Protein AF-A0A949CLT3-F1 (afdb_monomer_lite)

Foldseek 3Di:
DVLVVLVQCLCCVPVVDHCVVCPDPVNVVVVVVVCVPDPDDDQLVQLVVLLVVLLDDDDLVNLLVVLVVDPPADLVLLLLVLLLQLLVCVVVVVPVNNVVSVVSNQVSQQVVQVVQQVVVCVVPVPDDPVPGDDRDDDDNCVSVDPVVVVVSVVCVLPDQEDRRSRQSVVLSVCSNVPVDSNLSSVQSVLPPDDDALADALLLLQLVLQLQCCQPVVAQFNCVDQQEHPPSHHLQKFWDADPVSDITIGGLAQCLLSVVLSVVLNVVCVVPVDGCSHHNPVSLVVSLCVSQVVLLVVLLVLLLVVCVVVPPDPVSSVVVSCCVVPLDCLVVCSSGDALVNLLSSLLSQLVSLLVCLQPHDHDLVSLQSNLQSLLSSCLSPVLSVLVNVLSLVNNCVVPVVSNVVRNVVNSVVSLCSRQVSCCRRPVGSDRSVVQDPDQCPDPVVVVGRHGQFYWHARSSNRDIDTNCSPDPPDPVSVDDPDLVVVLCCCDPNPVHPCVSRVCVVVVVVVLVCCCVPPDDSSNSSSVSVVVSVVSVSVVVSD

Structure (mmCIF, N/CA/C/O backbone):
data_AF-A0A949CLT3-F1
#
_entry.id   AF-A0A949CLT3-F1
#
loop_
_atom_site.group_PDB
_atom_site.id
_atom_site.type_symbol
_atom_site.label_atom_id
_atom_site.label_alt_id
_atom_site.label_comp_id
_atom_site.label_asym_id
_atom_site.label_entity_id
_atom_site.label_seq_id
_atom_site.pdbx_PDB_ins_code
_atom_site.Cartn_x
_atom_site.Cartn_y
_atom_site.Cartn_z
_atom_site.occupancy
_atom_site.B_iso_or_equiv
_atom_site.auth_seq_id
_atom_site.auth_comp_id
_atom_site.auth_asym_id
_atom_site.auth_atom_id
_atom_site.pdbx_PDB_model_num
ATOM 1 N N . THR A 1 1 ? -7.467 0.149 -45.123 1.00 72.00 1 THR A N 1
ATOM 2 C CA . THR A 1 1 ? -6.408 -0.571 -44.390 1.00 72.00 1 THR A CA 1
ATOM 3 C C . THR A 1 1 ? -6.993 -1.041 -43.079 1.00 72.00 1 THR A C 1
ATOM 5 O O . THR A 1 1 ? -7.983 -0.453 -42.649 1.00 72.00 1 THR A O 1
ATOM 8 N N . ASP A 1 2 ? -6.404 -2.052 -42.449 1.00 76.50 2 ASP A N 1
ATOM 9 C CA . ASP A 1 2 ? -6.878 -2.570 -41.156 1.00 76.50 2 ASP A CA 1
ATOM 10 C C . ASP A 1 2 ? -6.875 -1.479 -40.067 1.00 76.50 2 ASP A C 1
ATOM 12 O O . ASP A 1 2 ? -7.821 -1.379 -39.289 1.00 76.50 2 ASP A O 1
ATOM 16 N N . ASP A 1 3 ? -5.912 -0.548 -40.117 1.00 80.94 3 ASP A N 1
ATOM 17 C CA . ASP A 1 3 ? -5.873 0.657 -39.272 1.00 80.94 3 ASP A CA 1
ATOM 18 C C . ASP A 1 3 ? -7.163 1.494 -39.344 1.00 80.94 3 ASP A C 1
ATOM 20 O O . ASP A 1 3 ? -7.639 2.001 -38.330 1.00 80.94 3 ASP A O 1
ATOM 24 N N . VAL A 1 4 ? -7.750 1.655 -40.538 1.00 81.12 4 VAL A N 1
ATOM 25 C CA . VAL A 1 4 ? -8.982 2.448 -40.702 1.00 81.12 4 VAL A CA 1
ATOM 26 C C . VAL A 1 4 ? -10.142 1.768 -39.988 1.00 81.12 4 VAL A C 1
ATOM 28 O O . VAL A 1 4 ? -10.873 2.448 -39.275 1.00 81.12 4 VAL A O 1
ATOM 31 N N . ALA A 1 5 ? -10.270 0.445 -40.108 1.00 83.69 5 ALA A N 1
ATOM 32 C CA . ALA A 1 5 ? -11.329 -0.305 -39.436 1.00 83.69 5 ALA A CA 1
ATOM 33 C C . ALA A 1 5 ? -11.252 -0.149 -37.907 1.00 83.69 5 ALA A C 1
ATOM 35 O O . ALA A 1 5 ? -12.280 0.055 -37.267 1.00 83.69 5 ALA A O 1
ATOM 36 N N . ILE A 1 6 ? -10.041 -0.135 -37.337 1.00 85.19 6 ILE A N 1
ATOM 37 C CA . ILE A 1 6 ? -9.812 0.086 -35.899 1.00 85.19 6 ILE A CA 1
ATOM 38 C C . ILE A 1 6 ? -10.337 1.460 -35.457 1.00 85.19 6 ILE A C 1
ATOM 40 O O . ILE A 1 6 ? -11.027 1.570 -34.441 1.00 85.19 6 ILE A O 1
ATOM 44 N N . TYR A 1 7 ? -10.029 2.524 -36.206 1.00 85.62 7 TYR A N 1
ATOM 45 C CA . TYR A 1 7 ? -10.516 3.864 -35.868 1.00 85.62 7 TYR A CA 1
ATOM 46 C C . TYR A 1 7 ? -12.030 4.001 -36.066 1.00 85.62 7 TYR A C 1
ATOM 48 O O . TYR A 1 7 ? -12.691 4.630 -35.239 1.00 85.62 7 TYR A O 1
ATOM 56 N N . GLU A 1 8 ? -12.585 3.426 -37.139 1.00 85.44 8 GLU A N 1
ATOM 57 C CA . GLU A 1 8 ? -14.029 3.434 -37.404 1.00 85.44 8 GLU A CA 1
ATOM 58 C C . GLU A 1 8 ? -14.796 2.703 -36.291 1.00 85.44 8 GLU A C 1
ATOM 60 O O . GLU A 1 8 ? -15.779 3.237 -35.769 1.00 85.44 8 GLU A O 1
ATOM 65 N N . GLU A 1 9 ? -14.313 1.532 -35.871 1.00 84.75 9 GLU A N 1
ATOM 66 C CA . GLU A 1 9 ? -14.887 0.764 -34.766 1.00 84.75 9 GLU A CA 1
ATOM 67 C C . GLU A 1 9 ? -14.827 1.549 -33.453 1.00 84.75 9 GLU A C 1
ATOM 69 O O . GLU A 1 9 ? -15.835 1.655 -32.757 1.00 84.75 9 GLU A O 1
ATOM 74 N N . ALA A 1 10 ? -13.680 2.146 -33.120 1.00 82.94 10 ALA A N 1
ATOM 75 C CA . ALA A 1 10 ? -13.519 2.924 -31.895 1.00 82.94 10 ALA A CA 1
ATOM 76 C C . ALA A 1 10 ? -14.449 4.149 -31.851 1.00 82.94 10 ALA A C 1
ATOM 78 O O . ALA A 1 10 ? -15.108 4.395 -30.837 1.00 82.94 10 ALA A O 1
ATOM 79 N N . LEU A 1 11 ? -14.545 4.895 -32.957 1.00 83.06 11 LEU A N 1
ATOM 80 C CA . LEU A 1 11 ? -15.451 6.039 -33.089 1.00 83.06 11 LEU A CA 1
ATOM 81 C C . LEU A 1 11 ? -16.912 5.625 -32.903 1.00 83.06 11 LEU A C 1
ATOM 83 O O . LEU A 1 11 ? -17.664 6.277 -32.171 1.00 83.06 11 LEU A O 1
ATOM 87 N N . PHE A 1 12 ? -17.311 4.522 -33.529 1.00 82.56 12 PHE A N 1
ATOM 88 C CA . PHE A 1 12 ? -18.670 4.018 -33.410 1.00 82.56 12 PHE A CA 1
ATOM 89 C C . PHE A 1 12 ? -18.962 3.475 -32.009 1.00 82.56 12 PHE A C 1
ATOM 91 O O . PHE A 1 12 ? -19.986 3.800 -31.412 1.00 82.56 12 PHE A O 1
ATOM 98 N N . ARG A 1 13 ? -18.071 2.661 -31.448 1.00 81.44 13 ARG A N 1
ATOM 99 C CA . ARG A 1 13 ? -18.272 2.004 -30.155 1.00 81.44 13 ARG A CA 1
ATOM 100 C C . ARG A 1 13 ? -18.387 3.014 -29.017 1.00 81.44 13 ARG A C 1
ATOM 102 O O . ARG A 1 13 ? -19.373 2.955 -28.275 1.00 81.44 13 ARG A O 1
ATOM 109 N N . GLU A 1 14 ? -17.415 3.919 -28.920 1.00 79.25 14 GLU A N 1
ATOM 110 C CA . GLU A 1 14 ? -17.235 4.823 -27.776 1.00 79.25 14 GLU A CA 1
ATOM 111 C C . GLU A 1 14 ? -18.032 6.121 -27.912 1.00 79.25 14 GLU A C 1
ATOM 113 O O . GLU A 1 14 ? -18.535 6.643 -26.921 1.00 79.25 14 GLU A O 1
ATOM 118 N N . PHE A 1 15 ? -18.193 6.632 -29.136 1.00 81.25 15 PHE A N 1
ATOM 119 C CA . PHE A 1 15 ? -18.839 7.927 -29.374 1.00 81.25 15 PHE A CA 1
ATOM 120 C C . PHE A 1 15 ? -20.153 7.818 -30.154 1.00 81.25 15 PHE A C 1
ATOM 122 O O . PHE A 1 15 ? -20.759 8.843 -30.460 1.00 81.25 15 PHE A O 1
ATOM 129 N N . LYS A 1 16 ? -20.593 6.598 -30.509 1.00 83.94 16 LYS A N 1
ATOM 130 C CA . LYS A 1 16 ? -21.740 6.352 -31.413 1.00 83.94 16 LYS A CA 1
ATOM 131 C C . LYS A 1 16 ? -21.630 7.142 -32.720 1.00 83.94 16 LYS A C 1
ATOM 133 O O . LYS A 1 16 ? -22.630 7.468 -33.355 1.00 83.94 16 LYS A O 1
ATOM 138 N N . PHE A 1 17 ? -20.399 7.450 -33.123 1.00 83.38 17 PHE A N 1
ATOM 139 C CA . PHE A 1 17 ? -20.116 8.304 -34.259 1.00 83.38 17 PHE A CA 1
ATOM 140 C C . PHE A 1 17 ? -20.061 7.471 -35.541 1.00 83.38 17 PHE A C 1
ATOM 142 O O . PHE A 1 17 ? -19.318 6.495 -35.632 1.00 83.38 17 PHE A O 1
ATOM 149 N N . ASN A 1 18 ? -20.837 7.862 -36.554 1.00 82.94 18 ASN A N 1
ATOM 150 C CA . ASN A 1 18 ? -20.807 7.199 -37.853 1.00 82.94 18 ASN A CA 1
ATOM 151 C C . ASN A 1 18 ? -19.599 7.681 -38.666 1.00 82.94 18 ASN A C 1
ATOM 153 O O . ASN A 1 18 ? -19.631 8.762 -39.258 1.00 82.94 18 ASN A O 1
ATOM 157 N N . ALA A 1 19 ? -18.558 6.856 -38.747 1.00 79.44 19 ALA A N 1
ATOM 158 C CA . ALA A 1 19 ? -17.330 7.203 -39.453 1.00 79.44 19 ALA A CA 1
ATOM 159 C C . ALA A 1 19 ? -17.508 7.432 -40.968 1.00 79.44 19 ALA A C 1
ATOM 161 O O . ALA A 1 19 ? -16.716 8.160 -41.564 1.00 79.44 19 ALA A O 1
ATOM 162 N N . GLN A 1 20 ? -18.582 6.923 -41.592 1.00 79.00 20 GLN A N 1
ATOM 163 C CA . GLN A 1 20 ? -18.884 7.204 -43.006 1.00 79.00 20 GLN A CA 1
ATOM 164 C C . GLN A 1 20 ? -19.100 8.702 -43.269 1.00 79.00 20 GLN A C 1
ATOM 166 O O . GLN A 1 20 ? -18.835 9.175 -44.372 1.00 79.00 20 GLN A O 1
ATOM 171 N N . SER A 1 21 ? -19.515 9.465 -42.251 1.00 74.12 21 SER A N 1
ATOM 172 C CA . SER A 1 21 ? -19.679 10.922 -42.344 1.00 74.12 21 SER A CA 1
ATOM 173 C C . SER A 1 21 ? -18.361 11.680 -42.570 1.00 74.12 21 SER A C 1
ATOM 175 O O . SER A 1 21 ? -18.389 12.805 -43.060 1.00 74.12 21 SER A O 1
ATOM 177 N N . LEU A 1 22 ? -17.203 11.064 -42.289 1.00 71.88 22 LEU A N 1
ATOM 178 C CA . LEU A 1 22 ? -15.875 11.656 -42.507 1.00 71.88 22 LEU A CA 1
ATOM 179 C C . LEU A 1 22 ? -15.363 11.500 -43.945 1.00 71.88 22 LEU A C 1
ATOM 181 O O . LEU A 1 22 ? -14.309 12.041 -44.277 1.00 71.88 22 LEU A O 1
ATOM 185 N N . LYS A 1 23 ? -16.076 10.759 -44.804 1.00 76.50 23 LYS A N 1
ATOM 186 C CA . LYS A 1 23 ? -15.649 10.498 -46.188 1.00 76.50 23 LYS A CA 1
ATOM 187 C C . LYS A 1 23 ? -15.916 11.663 -47.142 1.00 76.50 23 LYS A C 1
ATOM 189 O O . LYS A 1 23 ? -15.474 11.608 -48.288 1.00 76.50 23 LYS A O 1
ATOM 194 N N . THR A 1 24 ? -16.616 12.708 -46.701 1.00 82.94 24 THR A N 1
ATOM 195 C CA . THR A 1 24 ? -16.827 13.900 -47.528 1.00 82.94 24 THR A CA 1
ATOM 196 C C . THR A 1 24 ? -15.558 14.766 -47.566 1.00 82.94 24 THR A C 1
ATOM 198 O O . THR A 1 24 ? -14.852 14.881 -46.556 1.00 82.94 24 THR A O 1
ATOM 201 N N . PRO A 1 25 ? -15.238 15.398 -48.712 1.00 84.12 25 PRO A N 1
ATOM 202 C CA . PRO A 1 25 ? -14.112 16.328 -48.816 1.00 84.12 25 PRO A CA 1
ATOM 203 C C . PRO A 1 25 ? -14.174 17.462 -47.782 1.00 84.12 25 PRO A C 1
ATOM 205 O O . PRO A 1 25 ? -13.145 17.837 -47.215 1.00 84.12 25 PRO A O 1
ATOM 208 N N . GLU A 1 26 ? -15.376 17.966 -47.496 1.00 85.06 26 GLU A N 1
ATOM 209 C CA . GLU A 1 26 ? -15.649 18.982 -46.479 1.00 85.06 26 GLU A CA 1
ATOM 210 C C . GLU A 1 26 ? -15.294 18.490 -45.072 1.00 85.06 26 GLU A C 1
ATOM 212 O O . GLU A 1 26 ? -14.518 19.149 -44.383 1.00 85.06 26 GLU A O 1
ATOM 217 N N . ALA A 1 27 ? -15.755 17.303 -44.662 1.00 79.12 27 ALA A N 1
ATOM 218 C CA . ALA A 1 27 ? -15.442 16.763 -43.337 1.00 79.12 27 ALA A CA 1
ATOM 219 C C . ALA A 1 27 ? -13.937 16.499 -43.165 1.00 79.12 27 ALA A C 1
ATOM 221 O O . ALA A 1 27 ? -13.362 16.782 -42.110 1.00 79.12 27 ALA A O 1
ATOM 222 N N . ALA A 1 28 ? -13.262 16.018 -44.214 1.00 78.81 28 ALA A N 1
ATOM 223 C CA . ALA A 1 28 ? -11.811 15.842 -44.206 1.00 78.81 28 ALA A CA 1
ATOM 224 C C . ALA A 1 28 ? -11.062 17.185 -44.092 1.00 78.81 28 ALA A C 1
ATOM 226 O O . ALA A 1 28 ? -10.034 17.272 -43.409 1.00 78.81 28 ALA A O 1
ATOM 227 N N . LYS A 1 29 ? -11.565 18.239 -44.745 1.00 85.44 29 LYS A N 1
ATOM 228 C CA . LYS A 1 29 ? -11.032 19.605 -44.644 1.00 85.44 29 LYS A CA 1
ATOM 229 C C . LYS A 1 29 ? -11.231 20.172 -43.237 1.00 85.44 29 LYS A C 1
ATOM 231 O O . LYS A 1 29 ? -10.276 20.712 -42.675 1.00 85.44 29 LYS A O 1
ATOM 236 N N . ASP A 1 30 ? -12.406 19.986 -42.649 1.00 84.56 30 ASP A N 1
ATOM 237 C CA . ASP A 1 30 ? -12.737 20.463 -41.304 1.00 84.56 30 ASP A CA 1
ATOM 238 C C . ASP A 1 30 ? -11.914 19.753 -40.229 1.00 84.56 30 ASP A C 1
ATOM 240 O O . ASP A 1 30 ? -11.338 20.409 -39.360 1.00 84.56 30 ASP A O 1
ATOM 244 N N . ALA A 1 31 ? -11.747 18.431 -40.329 1.00 81.50 31 ALA A N 1
ATOM 245 C CA . ALA A 1 31 ? -10.886 17.669 -39.427 1.00 81.50 31 ALA A CA 1
ATOM 246 C C . ALA A 1 31 ? -9.420 18.142 -39.495 1.00 81.50 31 ALA A C 1
ATOM 248 O O . ALA A 1 31 ? -8.763 18.308 -38.462 1.00 81.50 31 ALA A O 1
ATOM 249 N N . LYS A 1 32 ? -8.900 18.427 -40.699 1.00 83.75 32 LYS A N 1
ATOM 250 C CA . LYS A 1 32 ? -7.551 18.997 -40.882 1.00 83.75 32 LYS A CA 1
ATOM 251 C C . LYS A 1 32 ? -7.442 20.414 -40.311 1.00 83.75 32 LYS A C 1
ATOM 253 O O . LYS A 1 32 ? -6.441 20.725 -39.666 1.00 83.75 32 LYS A O 1
ATOM 258 N N . ALA A 1 33 ? -8.457 21.255 -40.503 1.00 85.44 33 ALA A N 1
ATOM 259 C CA . ALA A 1 33 ? -8.497 22.605 -39.943 1.00 85.44 33 ALA A CA 1
ATOM 260 C C . ALA A 1 33 ? -8.564 22.584 -38.406 1.00 85.44 33 ALA A C 1
ATOM 262 O O . ALA A 1 33 ? -7.854 23.346 -37.748 1.00 85.44 33 ALA A O 1
ATOM 263 N N . ALA A 1 34 ? -9.355 21.678 -37.825 1.00 83.25 34 ALA A N 1
ATOM 264 C CA . ALA A 1 34 ? -9.414 21.450 -36.384 1.00 83.25 34 ALA A CA 1
ATOM 265 C C . ALA A 1 34 ? -8.065 20.961 -35.840 1.00 83.25 34 ALA A C 1
ATOM 267 O O . ALA A 1 34 ? -7.587 21.475 -34.829 1.00 83.25 34 ALA A O 1
ATOM 268 N N . LYS A 1 35 ? -7.397 20.039 -36.549 1.00 81.75 35 LYS A N 1
ATOM 269 C CA . LYS A 1 35 ? -6.041 19.591 -36.206 1.00 81.75 35 LYS A CA 1
ATOM 270 C C . LYS A 1 35 ? -5.039 20.749 -36.198 1.00 81.75 35 LYS A C 1
ATOM 272 O O . LYS A 1 35 ? -4.253 20.841 -35.264 1.00 81.75 35 LYS A O 1
ATOM 277 N N . ALA A 1 36 ? -5.078 21.632 -37.197 1.00 82.88 36 ALA A N 1
ATOM 278 C CA . ALA A 1 36 ? -4.171 22.779 -37.292 1.00 82.88 36 ALA A CA 1
ATOM 279 C C . ALA A 1 36 ? -4.391 23.824 -36.183 1.00 82.88 36 ALA A C 1
ATOM 281 O O . ALA A 1 36 ? -3.451 24.508 -35.790 1.00 82.88 36 ALA A O 1
ATOM 282 N N . LYS A 1 37 ? -5.621 23.935 -35.665 1.00 85.44 37 LYS A N 1
ATOM 283 C CA . LYS A 1 37 ? -5.978 24.830 -34.551 1.00 85.44 37 LYS A CA 1
ATOM 284 C C . LYS A 1 37 ? -5.763 24.204 -33.168 1.00 85.44 37 LYS A C 1
ATOM 286 O O . LYS A 1 37 ? -5.911 24.898 -32.164 1.00 85.44 37 LYS A O 1
ATOM 291 N N . ALA A 1 38 ? -5.456 22.909 -33.088 1.00 79.94 38 ALA A N 1
ATOM 292 C CA . ALA A 1 38 ? -5.282 22.225 -31.816 1.00 79.94 38 ALA A CA 1
ATOM 293 C C . ALA A 1 38 ? -4.026 22.737 -31.094 1.00 79.94 38 ALA A C 1
ATOM 295 O O . ALA A 1 38 ? -2.921 22.702 -31.627 1.00 79.94 38 ALA A O 1
ATOM 296 N N . THR A 1 39 ? -4.188 23.166 -29.843 1.00 79.75 39 THR A N 1
ATOM 297 C CA . THR A 1 39 ? -3.094 23.687 -29.005 1.00 79.75 39 THR A CA 1
ATOM 298 C C . THR A 1 39 ? -2.179 22.593 -28.450 1.00 79.75 39 THR A C 1
ATOM 300 O O . THR A 1 39 ? -1.119 22.889 -27.903 1.00 79.75 39 THR A O 1
ATOM 303 N N . ARG A 1 40 ? -2.577 21.318 -28.566 1.00 76.88 40 ARG A N 1
ATOM 304 C CA . ARG A 1 40 ? -1.831 20.153 -28.077 1.00 76.88 40 ARG A CA 1
ATOM 305 C C . ARG A 1 40 ? -1.713 19.085 -29.158 1.00 76.88 40 ARG A C 1
ATOM 307 O O . ARG A 1 40 ? -2.594 18.923 -30.001 1.00 76.88 40 ARG A O 1
ATOM 314 N N . ARG A 1 41 ? -0.627 18.312 -29.087 1.00 74.06 41 ARG A N 1
ATOM 315 C CA . ARG A 1 41 ? -0.437 17.105 -29.901 1.00 74.06 41 ARG A CA 1
ATOM 316 C C . ARG A 1 41 ? -1.555 16.105 -29.590 1.00 74.06 41 ARG A C 1
ATOM 318 O O . ARG A 1 41 ? -1.898 15.898 -28.428 1.00 74.06 41 ARG A O 1
ATOM 325 N N . TRP A 1 42 ? -2.110 15.486 -30.627 1.00 79.00 42 TRP A N 1
ATOM 326 C CA . TRP A 1 42 ? -3.207 14.533 -30.474 1.00 79.00 42 TRP A CA 1
ATOM 327 C C . TRP A 1 42 ? -2.710 13.264 -29.764 1.00 79.00 42 TRP A C 1
ATOM 329 O O . TRP A 1 42 ? -1.694 12.717 -30.197 1.00 79.00 42 TRP A O 1
ATOM 339 N N . PRO A 1 43 ? -3.400 12.760 -28.722 1.00 77.00 43 PRO A N 1
ATOM 340 C CA . PRO A 1 43 ? -2.900 11.652 -27.906 1.00 77.00 43 PRO A CA 1
ATOM 341 C C . PRO A 1 43 ? -2.582 10.381 -28.703 1.00 77.00 43 PRO A C 1
ATOM 343 O O . PRO A 1 43 ? -1.547 9.761 -28.479 1.00 77.00 43 PRO A O 1
ATOM 346 N N . ILE A 1 44 ? -3.438 10.005 -29.660 1.00 82.38 44 ILE A N 1
ATOM 347 C CA . ILE A 1 44 ? -3.218 8.825 -30.516 1.00 82.38 44 ILE A CA 1
ATOM 348 C C . ILE A 1 44 ? -1.984 9.033 -31.404 1.00 82.38 44 ILE A C 1
ATOM 350 O O . ILE A 1 44 ? -1.085 8.199 -31.407 1.00 82.38 44 ILE A O 1
ATOM 354 N N . GLN A 1 45 ? -1.889 10.181 -32.087 1.00 82.75 45 GLN A N 1
ATOM 355 C CA . GLN A 1 45 ? -0.746 10.496 -32.950 1.00 82.75 45 GLN A CA 1
ATOM 356 C C . GLN A 1 45 ? 0.571 10.521 -32.161 1.00 82.75 45 GLN A C 1
ATOM 358 O O . GLN A 1 45 ? 1.559 9.944 -32.601 1.00 82.75 45 GLN A O 1
ATOM 363 N N . ALA A 1 46 ? 0.588 11.162 -30.990 1.00 80.88 46 ALA A N 1
ATOM 364 C CA . ALA A 1 46 ? 1.782 11.256 -30.158 1.00 80.88 46 ALA A CA 1
ATOM 365 C C . ALA A 1 46 ? 2.267 9.876 -29.680 1.00 80.88 46 ALA A C 1
ATOM 367 O O . ALA A 1 46 ? 3.470 9.614 -29.703 1.00 80.88 46 ALA A O 1
ATOM 368 N N . ARG A 1 47 ? 1.349 8.980 -29.284 1.00 83.50 47 ARG A N 1
ATOM 369 C CA . ARG A 1 47 ? 1.706 7.606 -28.889 1.00 83.50 47 ARG A CA 1
ATOM 370 C C . ARG A 1 47 ? 2.182 6.773 -30.080 1.00 83.50 47 ARG A C 1
ATOM 372 O O . ARG A 1 47 ? 3.184 6.077 -29.949 1.00 83.50 47 ARG A O 1
ATOM 379 N N . ARG A 1 48 ? 1.545 6.912 -31.248 1.00 84.38 48 ARG A N 1
ATOM 380 C CA . ARG A 1 48 ? 1.986 6.254 -32.488 1.00 84.38 48 ARG A CA 1
ATOM 381 C C . ARG A 1 48 ? 3.404 6.667 -32.878 1.00 84.38 48 ARG A C 1
ATOM 383 O O . ARG A 1 48 ? 4.250 5.807 -33.078 1.00 84.38 48 ARG A O 1
ATOM 390 N N . GLU A 1 49 ? 3.689 7.970 -32.923 1.00 84.12 49 GLU A N 1
ATOM 391 C CA . GLU A 1 49 ? 5.034 8.492 -33.221 1.00 84.12 49 GLU A CA 1
ATOM 392 C C . GLU A 1 49 ? 6.089 7.940 -32.245 1.00 84.12 49 GLU A C 1
ATOM 394 O O . GLU A 1 49 ? 7.194 7.585 -32.659 1.00 84.12 49 GLU A O 1
ATOM 399 N N . ASN A 1 50 ? 5.740 7.816 -30.960 1.00 81.12 50 ASN A N 1
ATOM 400 C CA . ASN A 1 50 ? 6.612 7.224 -29.948 1.00 81.12 50 ASN A CA 1
ATOM 401 C C . ASN A 1 50 ? 6.883 5.732 -30.217 1.00 81.12 50 ASN A C 1
ATOM 403 O O . ASN A 1 50 ? 8.041 5.321 -30.287 1.00 81.12 50 ASN A O 1
ATOM 407 N N . TRP A 1 51 ? 5.847 4.919 -30.435 1.00 85.12 51 TRP A N 1
ATOM 408 C CA . TRP A 1 51 ? 6.011 3.489 -30.721 1.00 85.12 51 TRP A CA 1
ATOM 409 C C . TRP A 1 51 ? 6.770 3.214 -32.014 1.00 85.12 51 TRP A C 1
ATOM 411 O O . TRP A 1 51 ? 7.685 2.395 -32.011 1.00 85.12 51 TRP A O 1
ATOM 421 N N . GLU A 1 52 ? 6.473 3.934 -33.094 1.00 83.12 52 GLU A N 1
ATOM 422 C CA . GLU A 1 52 ? 7.205 3.786 -34.357 1.00 83.12 52 GLU A CA 1
ATOM 423 C C . GLU A 1 52 ? 8.688 4.148 -34.203 1.00 83.12 52 GLU A C 1
ATOM 425 O O . GLU A 1 52 ? 9.558 3.515 -34.801 1.00 83.12 52 GLU A O 1
ATOM 430 N N . SER A 1 53 ? 9.020 5.113 -33.338 1.00 79.62 53 SER A N 1
ATOM 431 C CA . SER A 1 53 ? 10.421 5.405 -33.018 1.00 79.62 53 SER A CA 1
ATOM 432 C C . SER A 1 53 ? 11.125 4.246 -32.299 1.00 79.62 53 SER A C 1
ATOM 434 O O . SER A 1 53 ? 12.325 4.054 -32.496 1.00 79.62 53 SER A O 1
ATOM 436 N N . ARG A 1 54 ? 10.380 3.458 -31.513 1.00 80.62 54 ARG A N 1
ATOM 437 C CA . ARG A 1 54 ? 10.882 2.353 -30.685 1.00 80.62 54 ARG A CA 1
ATOM 438 C C . ARG A 1 54 ? 10.944 1.012 -31.413 1.00 80.62 54 ARG A C 1
ATOM 440 O O . ARG A 1 54 ? 11.822 0.221 -31.086 1.00 80.62 54 ARG A O 1
ATOM 447 N N . LYS A 1 55 ? 10.074 0.774 -32.403 1.00 78.88 55 LYS A N 1
ATOM 448 C CA . LYS A 1 55 ? 10.062 -0.449 -33.233 1.00 78.88 55 LYS A CA 1
ATOM 449 C C . LYS A 1 55 ? 11.322 -0.627 -34.083 1.00 78.88 55 LYS A C 1
ATOM 451 O O . LYS A 1 55 ? 11.626 -1.755 -34.472 1.00 78.88 55 LYS A O 1
ATOM 456 N N . LYS A 1 56 ? 12.040 0.467 -34.367 1.00 74.44 56 LYS A N 1
ATOM 457 C CA . LYS A 1 56 ? 13.273 0.475 -35.171 1.00 74.44 56 LYS A CA 1
ATOM 458 C C . LYS A 1 56 ? 14.273 -0.570 -34.680 1.00 74.44 56 LYS A C 1
ATOM 460 O O . LYS A 1 56 ? 14.289 -0.927 -33.507 1.00 74.44 56 LYS A O 1
ATOM 465 N N . GLU A 1 57 ? 15.117 -1.076 -35.571 1.00 71.94 57 GLU A N 1
ATOM 466 C CA . GLU A 1 57 ? 16.211 -1.956 -35.164 1.00 71.94 57 GLU A CA 1
ATOM 467 C C . GLU A 1 57 ? 17.226 -1.210 -34.300 1.00 71.94 57 GLU A C 1
ATOM 469 O O . GLU A 1 57 ? 17.793 -0.185 -34.686 1.00 71.94 57 GLU A O 1
ATOM 474 N N . TRP A 1 58 ? 17.425 -1.731 -33.091 1.00 76.62 58 TRP A N 1
ATOM 475 C CA . TRP A 1 58 ? 18.413 -1.230 -32.154 1.00 76.62 58 TRP A CA 1
ATOM 476 C C . TRP A 1 58 ? 19.723 -1.958 -32.424 1.00 76.62 58 TRP A C 1
ATOM 478 O O . TRP A 1 58 ? 19.965 -3.027 -31.872 1.00 76.62 58 TRP A O 1
ATOM 488 N N . THR A 1 59 ? 20.566 -1.379 -33.279 1.00 88.00 59 THR A N 1
ATOM 489 C CA . THR A 1 59 ? 21.981 -1.765 -33.308 1.00 88.00 59 THR A CA 1
ATOM 490 C C . THR A 1 59 ? 22.608 -1.469 -31.947 1.00 88.00 59 THR A C 1
ATOM 492 O O . THR A 1 59 ? 22.156 -0.561 -31.235 1.00 88.00 59 THR A O 1
ATOM 495 N N . THR A 1 60 ? 23.669 -2.190 -31.585 1.00 88.50 60 THR A N 1
ATOM 496 C CA . THR A 1 60 ? 24.384 -1.979 -30.317 1.00 88.50 60 THR A CA 1
ATOM 497 C C . THR A 1 60 ? 24.791 -0.514 -30.140 1.00 88.50 60 THR A C 1
ATOM 499 O O . THR A 1 60 ? 24.535 0.075 -29.092 1.00 88.50 60 THR A O 1
ATOM 502 N N . ALA A 1 61 ? 25.273 0.138 -31.202 1.00 89.31 61 ALA A N 1
ATOM 503 C CA . ALA A 1 61 ? 25.600 1.566 -31.197 1.00 89.31 61 ALA A CA 1
ATOM 504 C C . ALA A 1 61 ? 24.406 2.486 -30.911 1.00 89.31 61 ALA A C 1
ATOM 506 O O . ALA A 1 61 ? 24.518 3.410 -30.102 1.00 89.31 61 ALA A O 1
ATOM 507 N N . ASN A 1 62 ? 23.249 2.240 -31.529 1.00 88.00 62 ASN A N 1
ATOM 508 C CA . ASN A 1 62 ? 22.057 3.057 -31.295 1.00 88.00 62 ASN A CA 1
ATOM 509 C C . ASN A 1 62 ? 21.520 2.884 -29.869 1.00 88.00 62 ASN A C 1
ATOM 511 O O . ASN A 1 62 ? 21.083 3.859 -29.253 1.00 88.00 62 ASN A O 1
ATOM 515 N N . LEU A 1 63 ? 21.590 1.664 -29.336 1.00 88.44 63 LEU A N 1
ATOM 516 C CA . LEU A 1 63 ? 21.188 1.346 -27.970 1.00 88.44 63 LEU A CA 1
ATOM 517 C C . LEU A 1 63 ? 22.071 2.030 -26.938 1.00 88.44 63 LEU A C 1
ATOM 519 O O . LEU A 1 63 ? 21.548 2.720 -26.063 1.00 88.44 63 LEU A O 1
ATOM 523 N N . LEU A 1 64 ? 23.389 1.928 -27.093 1.00 90.88 64 LEU A N 1
ATOM 524 C CA . LEU A 1 64 ? 24.340 2.606 -26.218 1.00 90.88 64 LEU A CA 1
ATOM 525 C C . LEU A 1 64 ? 24.165 4.120 -26.280 1.00 90.88 64 LEU A C 1
ATOM 527 O O . LEU A 1 64 ? 24.010 4.757 -25.243 1.00 90.88 64 LEU A O 1
ATOM 531 N N . LYS A 1 65 ? 24.063 4.702 -27.482 1.00 89.56 65 LYS A N 1
ATOM 532 C CA . LYS A 1 65 ? 23.804 6.139 -27.650 1.00 89.56 65 LYS A CA 1
ATOM 533 C C . LYS A 1 65 ? 22.541 6.586 -26.914 1.00 89.56 65 LYS A C 1
ATOM 535 O O . LYS A 1 65 ? 22.527 7.645 -26.289 1.00 89.56 65 LYS A O 1
ATOM 540 N N . LYS A 1 66 ? 21.471 5.796 -26.993 1.00 86.31 66 LYS A N 1
ATOM 541 C CA . LYS A 1 66 ? 20.196 6.105 -26.348 1.00 86.31 66 LYS A CA 1
ATOM 542 C C . LYS A 1 66 ? 20.288 5.995 -24.827 1.00 86.31 66 LYS A C 1
ATOM 544 O O . LYS A 1 66 ? 19.872 6.934 -24.155 1.00 86.31 66 LYS A O 1
ATOM 549 N N . VAL A 1 67 ? 20.877 4.925 -24.296 1.00 87.88 67 VAL A N 1
ATOM 550 C CA . VAL A 1 67 ? 21.089 4.748 -22.850 1.00 87.88 67 VAL A CA 1
ATOM 551 C C . VAL A 1 67 ? 21.985 5.853 -22.282 1.00 87.88 67 VAL A C 1
ATOM 553 O O . VAL A 1 67 ? 21.614 6.479 -21.297 1.00 87.88 67 VAL A O 1
ATOM 556 N N . LEU A 1 68 ? 23.096 6.179 -22.948 1.00 87.69 68 LEU A N 1
ATOM 557 C CA . LEU A 1 68 ? 24.014 7.250 -22.534 1.00 87.69 68 LEU A CA 1
ATOM 558 C C . LEU A 1 68 ? 23.372 8.644 -22.586 1.00 87.69 68 LEU A C 1
ATOM 560 O O . LEU A 1 68 ? 23.707 9.511 -21.785 1.00 87.69 68 LEU A O 1
ATOM 564 N N . SER A 1 69 ? 22.437 8.874 -23.515 1.00 84.81 69 SER A N 1
ATOM 565 C CA . SER A 1 69 ? 21.688 10.137 -23.577 1.00 84.81 69 SER A CA 1
ATOM 566 C C . SER A 1 69 ? 20.672 10.297 -22.440 1.00 84.81 69 SER A C 1
ATOM 568 O O . SER A 1 69 ? 20.178 11.400 -22.197 1.00 84.81 69 SER A O 1
ATOM 570 N N . GLU A 1 70 ? 20.327 9.207 -21.755 1.00 80.38 70 GLU A N 1
ATOM 571 C CA . GLU A 1 70 ? 19.362 9.206 -20.667 1.00 80.38 70 GLU A CA 1
ATOM 572 C C . GLU A 1 70 ? 20.078 9.367 -19.328 1.00 80.38 70 GLU A C 1
ATOM 574 O O . GLU A 1 70 ? 20.563 8.418 -18.723 1.00 80.38 70 GLU A O 1
ATOM 579 N N . THR A 1 71 ? 20.061 10.591 -18.808 1.00 61.84 71 THR A N 1
ATOM 580 C CA . THR A 1 71 ? 20.709 10.981 -17.543 1.00 61.84 71 THR A CA 1
ATOM 581 C C . THR A 1 71 ? 20.087 10.364 -16.283 1.00 61.84 71 THR A C 1
ATOM 583 O O . THR A 1 71 ? 20.423 10.760 -15.172 1.00 61.84 71 THR A O 1
ATOM 586 N N . LYS A 1 72 ? 19.138 9.436 -16.434 1.00 71.00 72 LYS A N 1
ATOM 587 C CA . LYS A 1 72 ? 18.377 8.825 -15.336 1.00 71.00 72 LYS A CA 1
ATOM 588 C C . LYS A 1 72 ? 18.941 7.484 -14.869 1.00 71.00 72 LYS A C 1
ATOM 590 O O . LYS A 1 72 ? 18.442 6.909 -13.906 1.00 71.00 72 LYS A O 1
ATOM 595 N N . TYR A 1 73 ? 19.910 6.919 -15.579 1.00 76.50 73 TYR A N 1
ATOM 596 C CA . TYR A 1 73 ? 20.541 5.667 -15.174 1.00 76.50 73 TYR A CA 1
ATOM 597 C C . TYR A 1 73 ? 21.718 5.933 -14.243 1.00 76.50 73 TYR A C 1
ATOM 599 O O . TYR A 1 73 ? 22.457 6.898 -14.435 1.00 76.50 73 TYR A O 1
ATOM 607 N N . ARG A 1 74 ? 21.910 5.058 -13.251 1.00 78.25 74 ARG A N 1
ATOM 608 C CA . ARG A 1 74 ? 23.148 5.047 -12.475 1.00 78.25 74 ARG A CA 1
ATOM 609 C C . ARG A 1 74 ? 24.269 4.594 -13.392 1.00 78.25 74 ARG A C 1
ATOM 611 O O . ARG A 1 74 ? 24.184 3.541 -14.028 1.00 78.25 74 ARG A O 1
ATOM 618 N N . ARG A 1 75 ? 25.298 5.426 -13.504 1.00 84.62 75 ARG A N 1
ATOM 619 C CA . ARG A 1 75 ? 26.403 5.175 -14.429 1.00 84.62 75 ARG A CA 1
ATOM 620 C C . ARG A 1 75 ? 27.239 3.985 -13.968 1.00 84.62 75 ARG A C 1
ATOM 622 O O . ARG A 1 75 ? 27.775 3.270 -14.804 1.00 84.62 75 ARG A O 1
ATOM 629 N N . GLU A 1 76 ? 27.302 3.732 -12.664 1.00 84.31 76 GLU A N 1
ATOM 630 C CA . GLU A 1 76 ? 27.974 2.566 -12.091 1.00 84.31 76 GLU A CA 1
ATOM 631 C C . GLU A 1 76 ? 27.322 1.254 -12.5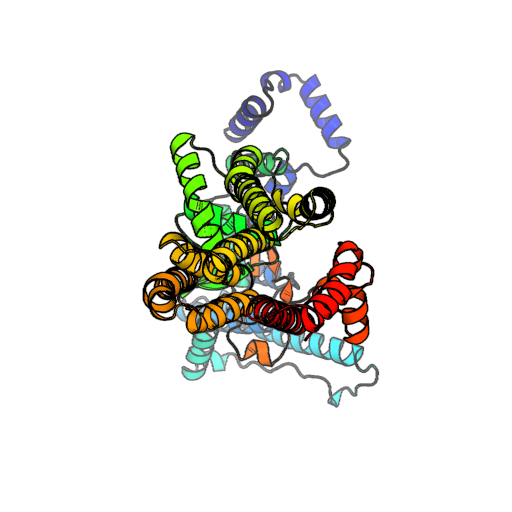45 1.00 84.31 76 GLU A C 1
ATOM 633 O O . GLU A 1 76 ? 28.019 0.336 -12.972 1.00 84.31 76 GLU A O 1
ATOM 638 N N . ASP A 1 77 ? 25.989 1.185 -12.531 1.00 84.69 77 ASP A N 1
ATOM 639 C CA . ASP A 1 77 ? 25.250 0.005 -12.995 1.00 84.69 77 ASP A CA 1
ATOM 640 C C . ASP A 1 77 ? 25.471 -0.232 -14.489 1.00 84.69 77 ASP A C 1
ATOM 642 O O . ASP A 1 77 ? 25.623 -1.370 -14.927 1.00 84.69 77 ASP A O 1
ATOM 646 N N . LEU A 1 78 ? 25.546 0.853 -15.267 1.00 89.44 78 LEU A N 1
ATOM 647 C CA . LEU A 1 78 ? 25.872 0.778 -16.686 1.00 89.44 78 LEU A CA 1
ATOM 648 C C . LEU A 1 78 ? 27.279 0.207 -16.911 1.00 89.44 78 LEU A C 1
ATOM 650 O O . LEU A 1 78 ? 27.463 -0.584 -17.828 1.00 89.44 78 LEU A O 1
ATOM 654 N N . VAL A 1 79 ? 28.271 0.556 -16.083 1.00 91.94 79 VAL A N 1
ATOM 655 C CA . VAL A 1 79 ? 29.618 -0.037 -16.178 1.00 91.94 79 VAL A CA 1
ATOM 656 C C . VAL A 1 79 ? 29.565 -1.545 -15.938 1.00 91.94 79 VAL A C 1
ATOM 658 O O . VAL A 1 79 ? 30.144 -2.299 -16.720 1.00 91.94 79 VAL A O 1
ATOM 661 N N . TRP A 1 80 ? 28.867 -1.999 -14.895 1.00 92.00 80 TRP A N 1
ATOM 662 C CA . TRP A 1 80 ? 28.710 -3.431 -14.613 1.00 92.00 80 TRP A CA 1
ATOM 663 C C . TRP A 1 80 ? 27.987 -4.172 -15.735 1.00 92.00 80 TRP A C 1
ATOM 665 O O . TRP A 1 80 ? 28.423 -5.249 -16.145 1.00 92.00 80 TRP A O 1
ATOM 675 N N . GLU A 1 81 ? 26.937 -3.569 -16.283 1.00 93.62 81 GLU A N 1
ATOM 676 C CA . GLU A 1 81 ? 26.215 -4.122 -17.422 1.00 93.62 81 GLU A CA 1
ATOM 677 C C . GLU A 1 81 ? 27.081 -4.226 -18.671 1.00 93.62 81 GLU A C 1
ATOM 679 O O . GLU A 1 81 ? 27.111 -5.274 -19.312 1.00 93.62 81 GLU A O 1
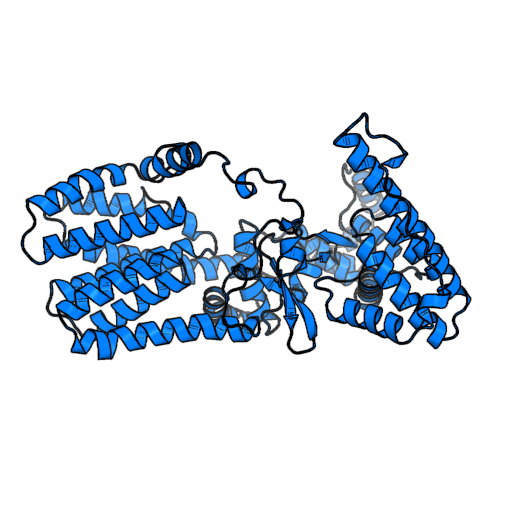ATOM 684 N N . LEU A 1 82 ? 27.833 -3.178 -18.996 1.00 94.94 82 LEU A N 1
ATOM 685 C CA . LEU A 1 82 ? 28.745 -3.193 -20.133 1.00 94.94 82 LEU A CA 1
ATOM 686 C C . LEU A 1 82 ? 29.847 -4.244 -19.970 1.00 94.94 82 LEU A C 1
ATOM 688 O O . LEU A 1 82 ? 30.211 -4.880 -20.956 1.00 94.94 82 LEU A O 1
ATOM 692 N N . LYS A 1 83 ? 30.358 -4.462 -18.748 1.00 95.44 83 LYS A N 1
ATOM 693 C CA . LYS A 1 83 ? 31.318 -5.543 -18.465 1.00 95.44 83 LYS A CA 1
ATOM 694 C C . LYS A 1 83 ? 30.705 -6.913 -18.758 1.00 95.44 83 LYS A C 1
ATOM 696 O O . LYS A 1 83 ? 31.340 -7.713 -19.440 1.00 95.44 83 LYS A O 1
ATOM 701 N N . LEU A 1 84 ? 29.476 -7.170 -18.299 1.00 94.94 84 LEU A N 1
ATOM 702 C CA . LEU A 1 84 ? 28.783 -8.435 -18.574 1.00 94.94 84 LEU A CA 1
ATOM 703 C C . LEU A 1 84 ? 28.552 -8.627 -20.075 1.00 94.94 84 LEU A C 1
ATOM 705 O O . LEU A 1 84 ? 28.899 -9.669 -20.619 1.00 94.94 84 LEU A O 1
ATOM 709 N N . LEU A 1 85 ? 28.034 -7.604 -20.755 1.00 95.12 85 LEU A N 1
ATOM 710 C CA . LEU A 1 85 ? 27.763 -7.656 -22.191 1.00 95.12 85 LEU A CA 1
ATOM 711 C C . LEU A 1 85 ? 29.041 -7.828 -23.022 1.00 95.12 85 LEU A C 1
ATOM 713 O O . LEU A 1 85 ? 29.013 -8.498 -24.049 1.00 95.12 85 LEU A O 1
ATOM 717 N N . ALA A 1 86 ? 30.169 -7.263 -22.585 1.00 95.19 86 ALA A N 1
ATOM 718 C CA . ALA A 1 86 ? 31.463 -7.485 -23.223 1.00 95.19 86 ALA A CA 1
ATOM 719 C C . ALA A 1 86 ? 31.951 -8.935 -23.061 1.00 95.19 86 ALA A C 1
ATOM 721 O O . ALA A 1 86 ? 32.528 -9.477 -24.003 1.00 95.19 86 ALA A O 1
ATOM 722 N N . ILE A 1 87 ? 31.703 -9.566 -21.905 1.00 94.25 87 ILE A N 1
ATOM 723 C CA . ILE A 1 87 ? 31.983 -10.995 -21.681 1.00 94.25 87 ILE A CA 1
ATOM 724 C C . ILE A 1 87 ? 31.094 -11.849 -22.596 1.00 94.25 87 ILE A C 1
ATOM 726 O O . ILE A 1 87 ? 31.605 -12.676 -23.346 1.00 94.25 87 ILE A O 1
ATOM 730 N N . GLU A 1 88 ? 29.782 -11.605 -22.603 1.00 94.38 88 GLU A N 1
ATOM 731 C CA . GLU A 1 88 ? 28.822 -12.340 -23.441 1.00 94.38 88 GLU A CA 1
ATOM 732 C C . GLU A 1 88 ? 29.123 -12.183 -24.942 1.00 94.38 88 GLU A C 1
ATOM 734 O O . GLU A 1 88 ? 29.074 -13.155 -25.696 1.00 94.38 88 GLU A O 1
ATOM 739 N N . ALA A 1 89 ? 29.492 -10.978 -25.391 1.00 93.62 89 ALA A N 1
ATOM 740 C CA . ALA A 1 89 ? 29.880 -10.723 -26.779 1.00 93.62 89 ALA A CA 1
ATOM 741 C C . ALA A 1 89 ? 31.159 -11.480 -27.171 1.00 93.62 89 ALA A C 1
ATOM 743 O O . ALA A 1 89 ? 31.247 -11.995 -28.287 1.00 93.62 89 ALA A O 1
ATOM 744 N N . ALA A 1 90 ? 32.123 -11.598 -26.251 1.00 92.38 90 ALA A N 1
ATOM 745 C CA . ALA A 1 90 ? 33.333 -12.395 -26.446 1.00 92.38 90 ALA A CA 1
ATOM 746 C C . ALA A 1 90 ? 33.001 -13.886 -26.616 1.00 92.38 90 ALA A C 1
ATOM 748 O O . ALA A 1 90 ? 33.472 -14.529 -27.555 1.00 92.38 90 ALA A O 1
ATOM 749 N N . GLU A 1 91 ? 32.155 -14.425 -25.731 1.00 93.00 91 GLU A N 1
ATOM 750 C CA . GLU A 1 91 ? 31.680 -15.814 -25.774 1.00 93.00 91 GLU A CA 1
ATOM 751 C C . GLU A 1 91 ? 30.918 -16.103 -27.081 1.00 93.00 91 GLU A C 1
ATOM 753 O O . GLU A 1 91 ? 31.106 -17.154 -27.701 1.00 93.00 91 GLU A O 1
ATOM 758 N N . ALA A 1 92 ? 30.124 -15.136 -27.551 1.00 93.31 92 ALA A N 1
ATOM 759 C CA . ALA A 1 92 ? 29.386 -15.193 -28.811 1.00 93.31 92 ALA A CA 1
ATOM 760 C C . ALA A 1 92 ? 30.234 -14.896 -30.065 1.00 93.31 92 ALA A C 1
ATOM 762 O O . ALA A 1 92 ? 29.718 -14.995 -31.179 1.00 93.31 92 ALA A O 1
ATOM 763 N N . LYS A 1 93 ? 31.522 -14.552 -29.914 1.00 93.94 93 LYS A N 1
ATOM 764 C CA . LYS A 1 93 ? 32.434 -14.143 -31.002 1.00 93.94 93 LYS A CA 1
ATOM 765 C C . LYS A 1 93 ? 31.949 -12.917 -31.801 1.00 93.94 93 LYS A C 1
ATOM 767 O O . LYS A 1 93 ? 32.204 -12.822 -33.000 1.00 93.94 93 LYS A O 1
ATOM 772 N N . SER A 1 94 ? 31.263 -11.977 -31.145 1.00 93.25 94 SER A N 1
ATOM 773 C CA . SER A 1 94 ? 30.864 -10.684 -31.723 1.00 93.25 94 SER A CA 1
ATOM 774 C C . SER A 1 94 ? 31.915 -9.612 -31.414 1.00 93.25 94 SER A C 1
ATOM 776 O O . SER A 1 94 ? 31.812 -8.876 -30.431 1.00 93.25 94 SER A O 1
ATOM 778 N N . GLU A 1 95 ? 32.962 -9.534 -32.241 1.00 91.88 95 GLU A N 1
ATOM 779 C CA . GLU A 1 95 ? 34.089 -8.609 -32.027 1.00 91.88 95 GLU A CA 1
ATOM 780 C C . GLU A 1 95 ? 33.677 -7.127 -32.108 1.00 91.88 95 GLU A C 1
ATOM 782 O O . GLU A 1 95 ? 34.186 -6.299 -31.350 1.00 91.88 95 GLU A O 1
ATOM 787 N N . GLU A 1 96 ? 32.732 -6.787 -32.993 1.00 92.94 96 GLU A N 1
ATOM 788 C CA . GLU A 1 96 ? 32.235 -5.415 -33.165 1.00 92.94 96 GLU A CA 1
ATOM 789 C C . GLU A 1 96 ? 31.498 -4.923 -31.910 1.00 92.94 96 GLU A C 1
ATOM 791 O O . GLU A 1 96 ? 31.816 -3.855 -31.378 1.00 92.94 96 GLU A O 1
ATOM 796 N N . ASP A 1 97 ? 30.568 -5.729 -31.387 1.00 92.25 97 ASP A N 1
ATOM 797 C CA . ASP A 1 97 ? 29.824 -5.393 -30.170 1.00 92.25 97 ASP A CA 1
ATOM 798 C C . ASP A 1 97 ? 30.748 -5.338 -28.956 1.00 92.25 97 ASP A C 1
ATOM 800 O O . ASP A 1 97 ? 30.672 -4.400 -28.158 1.00 92.25 97 ASP A O 1
ATOM 804 N N . GLN A 1 98 ? 31.657 -6.311 -28.835 1.00 94.19 98 GLN A N 1
ATOM 805 C CA . GLN A 1 98 ? 32.626 -6.352 -27.747 1.00 94.19 98 GLN A CA 1
ATOM 806 C C . GLN A 1 98 ? 33.489 -5.085 -27.733 1.00 94.19 98 GLN A C 1
ATOM 808 O O . GLN A 1 98 ? 33.624 -4.447 -26.687 1.00 94.19 98 GLN A O 1
ATOM 813 N N . SER A 1 99 ? 34.040 -4.687 -28.884 1.00 93.25 99 SER A N 1
ATOM 814 C CA . SER A 1 99 ? 34.852 -3.472 -29.007 1.00 93.25 99 SER A CA 1
ATOM 815 C C . SER A 1 99 ? 34.076 -2.230 -28.566 1.00 93.25 99 SER A C 1
ATOM 817 O O . SER A 1 99 ? 34.576 -1.405 -27.794 1.00 93.25 99 SER A O 1
ATOM 819 N N . LEU A 1 100 ? 32.815 -2.138 -28.984 1.00 95.00 100 LEU A N 1
ATOM 820 C CA . LEU A 1 100 ? 31.953 -1.014 -28.666 1.00 95.00 100 LEU A CA 1
ATOM 821 C C . LEU A 1 100 ? 31.601 -0.942 -27.172 1.00 95.00 100 LEU A C 1
ATOM 823 O O . LEU A 1 100 ? 31.619 0.147 -26.589 1.00 95.00 100 LEU A O 1
ATOM 827 N N . TYR A 1 101 ? 31.331 -2.080 -26.524 1.00 95.62 101 TYR A N 1
ATOM 828 C CA . TYR A 1 101 ? 31.118 -2.131 -25.076 1.00 95.62 101 TYR A CA 1
ATOM 829 C C . TYR A 1 101 ? 32.368 -1.700 -24.310 1.00 95.62 101 TYR A C 1
ATOM 831 O O . TYR A 1 101 ? 32.271 -0.842 -23.432 1.00 95.62 101 TYR A O 1
ATOM 839 N N . LEU A 1 102 ? 33.544 -2.213 -24.682 1.00 94.19 102 LEU A N 1
ATOM 840 C CA . LEU A 1 102 ? 34.815 -1.863 -24.040 1.00 94.19 102 LEU A CA 1
ATOM 841 C C . LEU A 1 102 ? 35.132 -0.365 -24.164 1.00 94.19 102 LEU A C 1
ATOM 843 O O . LEU A 1 102 ? 35.471 0.272 -23.166 1.00 94.19 102 LEU A O 1
ATOM 847 N N . GLN A 1 103 ? 34.955 0.223 -25.352 1.00 93.56 103 GLN A N 1
ATOM 848 C CA . GLN A 1 103 ? 35.127 1.666 -25.560 1.00 93.56 103 GLN A CA 1
ATOM 849 C C . GLN A 1 103 ? 34.141 2.484 -24.709 1.00 93.56 103 GLN A C 1
ATOM 851 O O . GLN A 1 103 ? 34.486 3.532 -24.146 1.00 93.56 103 GLN A O 1
ATOM 856 N N . THR A 1 104 ? 32.905 1.998 -24.600 1.00 94.12 104 THR A N 1
ATOM 857 C CA . THR A 1 104 ? 31.868 2.663 -23.812 1.00 94.12 104 THR A CA 1
ATOM 858 C C . THR A 1 104 ? 32.180 2.619 -22.317 1.00 94.12 104 THR A C 1
ATOM 860 O O . THR A 1 104 ? 31.979 3.632 -21.653 1.00 94.12 104 THR A O 1
ATOM 863 N N . ILE A 1 105 ? 32.742 1.525 -21.787 1.00 94.19 105 ILE A N 1
ATOM 864 C CA . ILE A 1 105 ? 33.162 1.438 -20.374 1.00 94.19 105 ILE A CA 1
ATOM 865 C C . ILE A 1 105 ? 34.133 2.570 -20.035 1.00 94.19 105 ILE A C 1
ATOM 867 O O . ILE A 1 105 ? 33.893 3.320 -19.089 1.00 94.19 105 ILE A O 1
ATOM 871 N N . SER A 1 106 ? 35.192 2.745 -20.831 1.00 91.38 106 SER A N 1
ATOM 872 C CA . SER A 1 106 ? 36.176 3.811 -20.604 1.00 91.38 106 SER A CA 1
ATOM 873 C C . SER A 1 106 ? 35.539 5.204 -20.648 1.00 91.38 106 SER A C 1
ATOM 875 O O . SER A 1 106 ? 35.848 6.051 -19.810 1.00 91.38 106 SER A O 1
ATOM 877 N N . THR A 1 107 ? 34.605 5.421 -21.580 1.00 91.75 107 THR A N 1
ATOM 878 C CA . THR A 1 107 ? 33.858 6.684 -21.700 1.00 91.75 107 THR A CA 1
ATOM 879 C C . THR A 1 107 ? 33.029 6.950 -20.444 1.00 91.75 107 THR A C 1
ATOM 881 O O . THR A 1 107 ? 33.125 8.026 -19.860 1.00 91.75 107 THR A O 1
ATOM 884 N N . VAL A 1 108 ? 32.263 5.956 -19.982 1.00 91.38 108 VAL A N 1
ATOM 885 C CA . VAL A 1 108 ? 31.391 6.077 -18.803 1.00 91.38 108 VAL A CA 1
ATOM 886 C C . VAL A 1 108 ? 32.201 6.311 -17.524 1.00 91.38 108 VAL A C 1
ATOM 888 O O . VAL A 1 108 ? 31.799 7.128 -16.699 1.00 91.38 108 VAL A O 1
ATOM 891 N N . LEU A 1 109 ? 33.356 5.660 -17.359 1.00 92.31 109 LEU A N 1
ATOM 892 C CA . LEU A 1 109 ? 34.234 5.866 -16.198 1.00 92.31 109 LEU A CA 1
ATOM 893 C C . LEU A 1 109 ? 34.802 7.291 -16.135 1.00 92.31 109 LEU A C 1
ATOM 895 O O . LEU A 1 109 ? 34.855 7.896 -15.059 1.00 92.31 109 LEU A O 1
ATOM 899 N N . GLN A 1 110 ? 35.184 7.857 -17.281 1.00 90.19 110 GLN A N 1
ATOM 900 C CA . GLN A 1 110 ? 35.638 9.246 -17.370 1.00 90.19 110 GLN A CA 1
ATOM 901 C C . GLN A 1 110 ? 34.516 10.236 -17.043 1.00 90.19 110 GLN A C 1
ATOM 903 O O . GLN A 1 110 ? 34.713 11.236 -16.346 1.00 90.19 110 GLN A O 1
ATOM 908 N N . ASP A 1 111 ? 33.322 9.915 -17.505 1.00 88.44 111 ASP A N 1
ATOM 909 C CA . ASP A 1 111 ? 32.101 10.658 -17.262 1.00 88.44 111 ASP A CA 1
ATOM 910 C C . ASP A 1 111 ? 31.692 10.651 -15.772 1.00 88.44 111 ASP A C 1
ATOM 912 O O . ASP A 1 111 ? 31.367 11.704 -15.220 1.00 88.44 111 ASP A O 1
ATOM 916 N N . ILE A 1 112 ? 31.780 9.498 -15.092 1.00 88.56 112 ILE A N 1
ATOM 917 C CA . ILE A 1 112 ? 31.560 9.364 -13.637 1.00 88.56 112 ILE A CA 1
ATOM 918 C C . ILE A 1 112 ? 32.527 10.258 -12.858 1.00 88.56 112 ILE A C 1
ATOM 920 O O . ILE A 1 112 ? 32.110 10.991 -11.959 1.00 88.56 112 ILE A O 1
ATOM 924 N N . ALA A 1 113 ? 33.820 10.217 -13.193 1.00 88.31 113 ALA A N 1
ATOM 925 C CA . ALA A 1 113 ? 34.815 11.066 -12.541 1.00 88.31 113 ALA A CA 1
ATOM 926 C C . ALA A 1 113 ? 34.511 12.555 -12.767 1.00 88.31 113 ALA A C 1
ATOM 928 O O . ALA A 1 113 ? 34.581 13.356 -11.835 1.00 88.31 113 ALA A O 1
ATOM 929 N N . THR A 1 114 ? 34.092 12.920 -13.980 1.00 88.75 114 THR A N 1
ATOM 930 C CA . THR A 1 114 ? 33.713 14.296 -14.327 1.00 88.75 114 THR A CA 1
ATOM 931 C C . THR A 1 114 ? 32.502 14.778 -13.526 1.00 88.75 114 THR A C 1
ATOM 933 O O . THR A 1 114 ? 32.526 15.891 -12.995 1.00 88.75 114 THR A O 1
ATOM 936 N N . GLU A 1 115 ? 31.460 13.955 -13.384 1.00 85.88 115 GLU A N 1
ATOM 937 C CA . GLU A 1 115 ? 30.285 14.292 -12.569 1.00 85.88 115 GLU A CA 1
ATOM 938 C C . GLU A 1 115 ? 30.620 14.421 -11.082 1.00 85.88 115 GLU A C 1
ATOM 940 O O . GLU A 1 115 ? 30.226 15.414 -10.464 1.00 85.88 115 GLU A O 1
ATOM 945 N N . LYS A 1 116 ? 31.405 13.490 -10.522 1.00 85.88 116 LYS A N 1
ATOM 946 C CA . LYS A 1 116 ? 31.878 13.581 -9.131 1.00 85.88 116 LYS A CA 1
ATOM 947 C C . LYS A 1 116 ? 32.664 14.866 -8.894 1.00 85.88 116 LYS A C 1
ATOM 949 O O . LYS A 1 116 ? 32.391 15.582 -7.937 1.00 85.88 116 LYS A O 1
ATOM 954 N N . ASN A 1 117 ? 33.571 15.215 -9.801 1.00 89.62 117 ASN A N 1
ATOM 955 C CA . ASN A 1 117 ? 34.358 16.444 -9.703 1.00 89.62 117 ASN A CA 1
ATOM 956 C C . ASN A 1 117 ? 33.496 17.703 -9.827 1.00 89.62 117 ASN A C 1
ATOM 958 O O . ASN A 1 117 ? 33.727 18.685 -9.122 1.00 89.62 117 ASN A O 1
ATOM 962 N N . LYS A 1 118 ? 32.465 17.680 -10.679 1.00 87.81 118 LYS A N 1
ATOM 963 C CA . LYS A 1 118 ? 31.487 18.770 -10.776 1.00 87.81 118 LYS A CA 1
ATOM 964 C C . LYS A 1 118 ? 30.704 18.945 -9.474 1.00 87.81 118 LYS A C 1
ATOM 966 O O . LYS A 1 118 ? 30.440 20.080 -9.084 1.00 87.81 118 LYS A O 1
ATOM 971 N N . GLN A 1 119 ? 30.335 17.850 -8.812 1.00 85.50 119 GLN A N 1
ATOM 972 C CA . GLN A 1 119 ? 29.652 17.897 -7.522 1.00 85.50 119 GLN A CA 1
ATOM 973 C C . GLN A 1 119 ? 30.579 18.387 -6.402 1.00 85.50 119 GLN A C 1
ATOM 975 O O . GLN A 1 119 ? 30.207 19.315 -5.688 1.00 85.50 119 GLN A O 1
ATOM 980 N N . LEU A 1 120 ? 31.811 17.876 -6.329 1.00 87.19 120 LEU A N 1
ATOM 981 C CA . LEU A 1 120 ? 32.825 18.339 -5.377 1.00 87.19 120 LEU A CA 1
ATOM 982 C C . LEU A 1 120 ? 33.091 19.842 -5.509 1.00 87.19 120 LEU A C 1
ATOM 984 O O . LEU A 1 120 ? 33.104 20.547 -4.509 1.00 87.19 120 LEU A O 1
ATOM 988 N N . ARG A 1 121 ? 33.212 20.358 -6.738 1.00 88.38 121 ARG A N 1
ATOM 989 C CA . ARG A 1 121 ? 33.371 21.802 -6.991 1.00 88.38 121 ARG A CA 1
ATOM 990 C C . ARG A 1 121 ? 32.134 22.627 -6.629 1.00 88.38 121 ARG A C 1
ATOM 992 O O . ARG A 1 121 ? 32.248 23.820 -6.373 1.00 88.38 121 ARG A O 1
ATOM 999 N N . LYS A 1 122 ? 30.943 22.025 -6.630 1.00 89.19 122 LYS A N 1
ATOM 1000 C CA . LYS A 1 122 ? 29.710 22.692 -6.192 1.00 89.19 122 LYS A CA 1
ATOM 1001 C C . LYS A 1 122 ? 29.640 22.791 -4.665 1.00 89.19 122 LYS A C 1
ATOM 1003 O O . LYS A 1 122 ? 29.136 23.785 -4.154 1.00 89.19 122 LYS A O 1
ATOM 1008 N N . GLU A 1 123 ? 30.110 21.765 -3.963 1.00 88.69 123 GLU A N 1
ATOM 1009 C CA . GLU A 1 123 ? 30.146 21.701 -2.496 1.00 88.69 123 GLU A CA 1
ATOM 1010 C C . GLU A 1 123 ? 31.324 22.505 -1.918 1.00 88.69 123 GLU A C 1
ATOM 1012 O O . GLU A 1 123 ? 31.174 23.159 -0.889 1.00 88.69 123 GLU A O 1
ATOM 1017 N N . ASN A 1 124 ? 32.465 22.513 -2.611 1.00 89.12 124 ASN A N 1
ATOM 1018 C CA . ASN A 1 124 ? 33.659 23.281 -2.276 1.00 89.12 124 ASN A CA 1
ATOM 1019 C C . ASN A 1 124 ? 34.265 23.936 -3.540 1.00 89.12 124 ASN A C 1
ATOM 1021 O O . ASN A 1 124 ? 35.013 23.280 -4.272 1.00 89.12 124 ASN A O 1
ATOM 1025 N N . PRO A 1 125 ? 33.970 25.224 -3.803 1.00 88.00 125 PRO A N 1
ATOM 1026 C CA . PRO A 1 125 ? 34.467 25.939 -4.982 1.00 88.00 125 PRO A CA 1
ATOM 1027 C C . PRO A 1 125 ? 35.996 26.037 -5.090 1.00 88.00 125 PRO A C 1
ATOM 1029 O O . PRO A 1 125 ? 36.506 26.111 -6.206 1.00 88.00 125 PRO A O 1
ATOM 1032 N N . ASP A 1 126 ? 36.713 25.991 -3.963 1.00 90.12 126 ASP A N 1
ATOM 1033 C CA . ASP A 1 126 ? 38.170 26.183 -3.885 1.00 90.12 126 ASP A CA 1
ATOM 1034 C C . ASP A 1 126 ? 38.952 24.856 -3.819 1.00 90.12 126 ASP A C 1
ATOM 1036 O O . ASP A 1 126 ? 40.130 24.828 -3.454 1.00 90.12 126 ASP A O 1
ATOM 1040 N N . ILE A 1 127 ? 38.306 23.729 -4.140 1.00 88.94 127 ILE A N 1
ATOM 1041 C CA . ILE A 1 127 ? 38.949 22.411 -4.123 1.00 88.94 127 ILE A CA 1
ATOM 1042 C C . ILE A 1 127 ? 40.150 22.362 -5.084 1.00 88.94 127 ILE A C 1
ATOM 1044 O O . ILE A 1 127 ? 40.050 22.731 -6.256 1.00 88.94 127 ILE A O 1
ATOM 1048 N N . ALA A 1 128 ? 41.295 21.881 -4.593 1.00 87.44 128 ALA A N 1
ATOM 1049 C CA . ALA A 1 128 ? 42.504 21.745 -5.401 1.00 87.44 128 ALA A CA 1
ATOM 1050 C C . ALA A 1 128 ? 42.365 20.602 -6.420 1.00 87.44 128 ALA A C 1
ATOM 1052 O O . ALA A 1 128 ? 41.804 19.550 -6.108 1.00 87.44 128 ALA A O 1
ATOM 1053 N N . ASP A 1 129 ? 42.940 20.759 -7.617 1.00 83.75 129 ASP A N 1
ATOM 1054 C CA . ASP A 1 129 ? 42.851 19.750 -8.687 1.00 83.75 129 ASP A CA 1
ATOM 1055 C C . ASP A 1 129 ? 43.446 18.383 -8.289 1.00 83.75 129 ASP A C 1
ATOM 1057 O O . ASP A 1 129 ? 43.027 17.344 -8.794 1.00 83.75 129 ASP A O 1
ATOM 1061 N N . GLU A 1 130 ? 44.378 18.360 -7.336 1.00 86.62 130 GLU A N 1
ATOM 1062 C CA . GLU A 1 130 ? 44.973 17.140 -6.770 1.00 86.62 130 GLU A CA 1
ATOM 1063 C C . GLU A 1 130 ? 43.988 16.324 -5.917 1.00 86.62 130 GLU A C 1
ATOM 1065 O O . GLU A 1 130 ? 44.168 15.118 -5.752 1.00 86.62 130 GLU A O 1
ATOM 1070 N N . GLN A 1 131 ? 42.941 16.971 -5.395 1.00 81.62 131 GLN A N 1
ATOM 1071 C CA . GLN A 1 131 ? 41.874 16.348 -4.605 1.00 81.62 131 GLN A CA 1
ATOM 1072 C C . GLN A 1 131 ? 40.708 15.862 -5.479 1.00 81.62 131 GLN A C 1
ATOM 1074 O O . GLN A 1 131 ? 39.770 15.247 -4.969 1.00 81.62 131 GLN A O 1
ATOM 1079 N N . LEU A 1 132 ? 40.748 16.125 -6.789 1.00 87.31 132 LEU A N 1
ATOM 1080 C CA . LEU A 1 132 ? 39.735 15.656 -7.725 1.00 87.31 132 LEU A CA 1
ATOM 1081 C C . LEU A 1 132 ? 39.888 14.160 -8.013 1.00 87.31 132 LEU A C 1
ATOM 1083 O O . LEU A 1 132 ? 40.983 13.603 -8.109 1.00 87.31 132 LEU A O 1
ATOM 1087 N N . VAL A 1 133 ? 38.748 13.506 -8.204 1.00 87.31 133 VAL A N 1
ATOM 1088 C CA . VAL A 1 133 ? 38.657 12.088 -8.539 1.00 87.31 133 VAL A CA 1
ATOM 1089 C C . VAL A 1 133 ? 39.185 11.879 -9.957 1.00 87.31 133 VAL A C 1
ATOM 1091 O O . VAL A 1 133 ? 38.680 12.467 -10.917 1.00 87.31 133 VAL A O 1
ATOM 1094 N N . LYS A 1 134 ? 40.195 11.018 -10.103 1.00 88.19 134 LYS A N 1
ATOM 1095 C CA . LYS A 1 134 ? 40.674 10.557 -11.411 1.00 88.19 134 LYS A CA 1
ATOM 1096 C C . LYS A 1 134 ? 39.777 9.434 -11.924 1.00 88.19 134 LYS A C 1
ATOM 1098 O O . LYS A 1 134 ? 39.278 8.630 -11.141 1.00 88.19 134 LYS A O 1
ATOM 1103 N N . ALA A 1 135 ? 39.591 9.384 -13.240 1.00 86.00 135 ALA A N 1
ATOM 1104 C CA . ALA A 1 135 ? 38.884 8.283 -13.879 1.00 86.00 135 ALA A CA 1
ATOM 1105 C C . ALA A 1 135 ? 39.608 6.960 -13.606 1.00 86.00 135 ALA A C 1
ATOM 1107 O O . ALA A 1 135 ? 40.835 6.887 -13.704 1.00 86.00 135 ALA A O 1
ATOM 1108 N N . GLU A 1 136 ? 38.844 5.927 -13.261 1.00 86.75 136 GLU A N 1
ATOM 1109 C CA . GLU A 1 136 ? 39.365 4.571 -13.127 1.00 86.75 136 GLU A CA 1
ATOM 1110 C C . GLU A 1 136 ? 39.912 4.101 -14.481 1.00 86.75 136 GLU A C 1
ATOM 1112 O O . GLU A 1 136 ? 39.248 4.224 -15.513 1.00 86.75 136 GLU A O 1
ATOM 1117 N N . VAL A 1 137 ? 41.138 3.573 -14.483 1.00 84.75 137 VAL A N 1
ATOM 1118 C CA . VAL A 1 137 ? 41.740 2.996 -15.686 1.00 84.75 137 VAL A CA 1
ATOM 1119 C C . VAL A 1 137 ? 41.267 1.555 -15.802 1.00 84.75 137 VAL A C 1
ATOM 1121 O O . VAL A 1 137 ? 41.704 0.686 -15.053 1.00 84.75 137 VAL A O 1
ATOM 1124 N N . PHE A 1 138 ? 40.370 1.308 -16.749 1.00 89.25 138 PHE A N 1
ATOM 1125 C CA . PHE A 1 138 ? 39.868 -0.027 -17.040 1.00 89.25 138 PHE A CA 1
ATOM 1126 C C . PHE A 1 138 ? 40.805 -0.764 -18.006 1.00 89.25 138 PHE A C 1
ATOM 1128 O O . PHE A 1 138 ? 41.037 -0.287 -19.117 1.00 89.25 138 PHE A O 1
ATOM 1135 N N . ASP A 1 139 ? 41.321 -1.926 -17.592 1.00 90.38 139 ASP A N 1
ATOM 1136 C CA . ASP A 1 139 ? 42.042 -2.857 -18.468 1.00 90.38 139 ASP A CA 1
ATOM 1137 C C . ASP A 1 139 ? 41.060 -3.887 -19.056 1.00 90.38 139 ASP A C 1
ATOM 1139 O O . ASP A 1 139 ? 40.574 -4.747 -18.314 1.00 90.38 139 ASP A O 1
ATOM 1143 N N . PRO A 1 140 ? 40.788 -3.873 -20.374 1.00 89.06 140 PRO A N 1
ATOM 1144 C CA . PRO A 1 140 ? 39.920 -4.854 -21.024 1.00 89.06 140 PRO A CA 1
ATOM 1145 C C . PRO A 1 140 ? 40.323 -6.314 -20.796 1.00 89.06 140 PRO A C 1
ATOM 1147 O O . PRO A 1 140 ? 39.461 -7.192 -20.802 1.00 89.06 140 PRO A O 1
ATOM 1150 N N . ARG A 1 141 ? 41.618 -6.594 -20.585 1.00 88.88 141 ARG A N 1
ATOM 1151 C CA . ARG A 1 141 ? 42.118 -7.963 -20.367 1.00 88.88 141 ARG A CA 1
ATOM 1152 C C . ARG A 1 141 ? 41.642 -8.545 -19.040 1.00 88.88 141 ARG A C 1
ATOM 1154 O O . ARG A 1 141 ? 41.561 -9.762 -18.922 1.00 88.88 141 ARG A O 1
ATOM 1161 N N . SER A 1 142 ? 41.274 -7.697 -18.078 1.00 90.06 142 SER A N 1
ATOM 1162 C CA . SER A 1 142 ? 40.720 -8.138 -16.792 1.00 90.06 142 SER A CA 1
ATOM 1163 C C . SER A 1 142 ? 39.449 -8.977 -16.949 1.00 90.06 142 SER A C 1
ATOM 1165 O O . SER A 1 142 ? 39.220 -9.876 -16.150 1.00 90.06 142 SER A O 1
ATOM 1167 N N . LEU A 1 143 ? 38.663 -8.770 -18.014 1.00 89.81 143 LEU A N 1
ATOM 1168 C CA . LEU A 1 143 ? 37.454 -9.559 -18.287 1.00 89.81 143 LEU A CA 1
ATOM 1169 C C . LEU A 1 143 ? 37.740 -10.989 -18.783 1.00 89.81 143 LEU A C 1
ATOM 1171 O O . LEU A 1 143 ? 36.802 -11.733 -19.049 1.00 89.81 143 LEU A O 1
ATOM 1175 N N . GLN A 1 144 ? 39.012 -11.379 -18.916 1.00 89.56 144 GLN A N 1
ATOM 1176 C CA . GLN A 1 144 ? 39.429 -12.763 -19.176 1.00 89.56 144 GLN A CA 1
ATOM 1177 C C . GLN A 1 144 ? 39.725 -13.535 -17.881 1.00 89.56 144 GLN A C 1
ATOM 1179 O O . GLN A 1 144 ? 39.858 -14.758 -17.922 1.00 89.56 144 GLN A O 1
ATOM 1184 N N . ASP A 1 145 ? 39.839 -12.843 -16.743 1.00 93.56 145 ASP A N 1
ATOM 1185 C CA . ASP A 1 145 ? 40.085 -13.461 -15.442 1.00 93.56 145 ASP A CA 1
ATOM 1186 C C . ASP A 1 145 ? 38.794 -14.121 -14.915 1.00 93.56 145 ASP A C 1
ATOM 1188 O O . ASP A 1 145 ? 37.788 -13.427 -14.718 1.00 93.56 145 ASP A O 1
ATOM 1192 N N . PRO A 1 146 ? 38.794 -15.442 -14.640 1.00 93.19 146 PRO A N 1
ATOM 1193 C CA . PRO A 1 146 ? 37.638 -16.135 -14.078 1.00 93.19 146 PRO A CA 1
ATOM 1194 C C . PRO A 1 146 ? 37.093 -15.506 -12.788 1.00 93.19 146 PRO A C 1
ATOM 1196 O O . PRO A 1 146 ? 35.881 -15.534 -12.570 1.00 93.19 146 PRO A O 1
ATOM 1199 N N . ALA A 1 147 ? 37.953 -14.924 -11.946 1.00 93.25 147 ALA A N 1
ATOM 1200 C CA . ALA A 1 147 ? 37.527 -14.275 -10.708 1.00 93.25 147 ALA A CA 1
ATOM 1201 C C . ALA A 1 147 ? 36.699 -13.011 -10.987 1.00 93.25 147 ALA A C 1
ATOM 1203 O O . ALA A 1 147 ? 35.647 -12.816 -10.379 1.00 93.25 147 ALA A O 1
ATOM 1204 N N . VAL A 1 148 ? 37.129 -12.197 -11.956 1.00 91.12 148 VAL A N 1
ATOM 1205 C CA . VAL A 1 148 ? 36.417 -10.979 -12.381 1.00 91.12 148 VAL A CA 1
ATOM 1206 C C . VAL A 1 148 ? 35.109 -11.334 -13.088 1.00 91.12 148 VAL A C 1
ATOM 1208 O O . VAL A 1 148 ? 34.089 -10.683 -12.869 1.00 91.12 148 VAL A O 1
ATOM 1211 N N . ILE A 1 149 ? 35.097 -12.392 -13.904 1.00 92.69 149 ILE A N 1
ATOM 1212 C CA . ILE A 1 149 ? 33.869 -12.877 -14.552 1.00 92.69 149 ILE A CA 1
ATOM 1213 C C . ILE A 1 149 ? 32.829 -13.276 -13.498 1.00 92.69 149 ILE A C 1
ATOM 1215 O O . ILE A 1 149 ? 31.665 -12.881 -13.605 1.00 92.69 149 ILE A O 1
ATOM 1219 N N . GLU A 1 150 ? 33.229 -14.029 -12.469 1.00 93.69 150 GLU A N 1
ATOM 1220 C CA . GLU A 1 150 ? 32.311 -14.389 -11.386 1.00 93.69 150 GLU A CA 1
ATOM 1221 C C . GLU A 1 150 ? 31.881 -13.188 -10.548 1.00 93.69 150 GLU A C 1
ATOM 1223 O O . GLU A 1 150 ? 30.723 -13.138 -10.138 1.00 93.69 150 GLU A O 1
ATOM 1228 N N . GLU A 1 151 ? 32.744 -12.194 -10.347 1.00 92.88 151 GLU A N 1
ATOM 1229 C CA . GLU A 1 151 ? 32.377 -10.936 -9.692 1.00 92.88 151 GLU A CA 1
ATOM 1230 C C . GLU A 1 151 ? 31.281 -10.192 -10.474 1.00 92.88 151 GLU A C 1
ATOM 1232 O O . GLU A 1 151 ? 30.251 -9.824 -9.906 1.00 92.88 151 GLU A O 1
ATOM 1237 N N . VAL A 1 152 ? 31.440 -10.040 -11.794 1.00 91.88 152 VAL A N 1
ATOM 1238 C CA . VAL A 1 152 ? 30.442 -9.395 -12.667 1.00 91.88 152 VAL A CA 1
ATOM 1239 C C . VAL A 1 152 ? 29.122 -10.176 -12.665 1.00 91.88 152 VAL A C 1
ATOM 1241 O O . VAL A 1 152 ? 28.043 -9.591 -12.522 1.00 91.88 152 VAL A O 1
ATOM 1244 N N . LYS A 1 153 ? 29.181 -11.510 -12.771 1.00 90.25 153 LYS A N 1
ATOM 1245 C CA . LYS A 1 153 ? 27.987 -12.369 -12.701 1.00 90.25 153 LYS A CA 1
ATOM 1246 C C . LYS A 1 153 ? 27.330 -12.306 -11.319 1.00 90.25 153 LYS A C 1
ATOM 1248 O O . LYS A 1 153 ? 26.102 -12.291 -11.229 1.00 90.25 153 LYS A O 1
ATOM 1253 N N . ALA A 1 154 ? 28.109 -12.229 -10.242 1.00 87.88 154 ALA A N 1
ATOM 1254 C CA . ALA A 1 154 ? 27.599 -12.047 -8.887 1.00 87.88 154 ALA A CA 1
ATOM 1255 C C . ALA A 1 154 ? 26.901 -10.691 -8.722 1.00 87.88 154 ALA A C 1
ATOM 1257 O O . ALA A 1 154 ? 25.805 -10.664 -8.164 1.00 87.88 154 ALA A O 1
ATOM 1258 N N . ALA A 1 155 ? 27.458 -9.612 -9.279 1.00 86.69 155 ALA A N 1
ATOM 1259 C CA . ALA A 1 155 ? 26.831 -8.289 -9.289 1.00 86.69 155 ALA A CA 1
ATOM 1260 C C . ALA A 1 155 ? 25.471 -8.300 -10.011 1.00 86.69 155 ALA A C 1
ATOM 1262 O O . ALA A 1 155 ? 24.496 -7.724 -9.526 1.00 86.69 155 ALA A O 1
ATOM 1263 N N . LYS A 1 156 ? 25.350 -9.025 -11.132 1.00 86.31 156 LYS A N 1
ATOM 1264 C CA . LYS A 1 156 ? 24.057 -9.222 -11.812 1.00 86.31 156 LYS A CA 1
ATOM 1265 C C . LYS A 1 156 ? 23.053 -9.987 -10.943 1.00 86.31 156 LYS A C 1
ATOM 1267 O O . LYS A 1 156 ? 21.870 -9.637 -10.898 1.00 86.31 156 LYS A O 1
ATOM 1272 N N . ARG A 1 157 ? 23.511 -11.034 -10.248 1.00 82.88 157 ARG A N 1
ATOM 1273 C CA . ARG A 1 157 ? 22.676 -11.835 -9.334 1.00 82.88 157 ARG A CA 1
ATOM 1274 C C . ARG A 1 157 ? 22.200 -11.024 -8.123 1.00 82.88 157 ARG A C 1
ATOM 1276 O O . ARG A 1 157 ? 21.082 -11.245 -7.667 1.00 82.88 157 ARG A O 1
ATOM 1283 N N . SER A 1 158 ? 22.999 -10.080 -7.629 1.00 77.56 158 SER A N 1
ATOM 1284 C CA . SER A 1 158 ? 22.655 -9.243 -6.472 1.00 77.56 158 SER A CA 1
ATOM 1285 C C . SER A 1 158 ? 21.910 -7.948 -6.817 1.00 77.56 158 SER A C 1
ATOM 1287 O O . SER A 1 158 ? 21.360 -7.325 -5.912 1.00 77.56 158 SER A O 1
ATOM 1289 N N . ALA A 1 159 ? 21.827 -7.551 -8.092 1.00 76.00 159 ALA A N 1
ATOM 1290 C CA . ALA A 1 159 ? 21.159 -6.312 -8.499 1.00 76.00 159 ALA A CA 1
ATOM 1291 C C . ALA A 1 159 ? 19.673 -6.261 -8.069 1.00 76.00 159 ALA A C 1
ATOM 1293 O O . ALA A 1 159 ? 18.907 -7.206 -8.306 1.00 76.00 159 ALA A O 1
ATOM 1294 N N . SER A 1 160 ? 19.268 -5.143 -7.455 1.00 66.62 160 SER A N 1
ATOM 1295 C CA . SER A 1 160 ? 17.898 -4.857 -6.983 1.00 66.62 160 SER A CA 1
ATOM 1296 C C . SER A 1 160 ? 16.992 -4.215 -8.043 1.00 66.62 160 SER A C 1
ATOM 1298 O O . SER A 1 160 ? 15.778 -4.163 -7.883 1.00 66.62 160 SER A O 1
ATOM 1300 N N . HIS A 1 161 ? 17.570 -3.757 -9.148 1.00 73.50 161 HIS A N 1
ATOM 1301 C CA . HIS A 1 161 ? 16.898 -3.030 -10.221 1.00 73.50 161 HIS A CA 1
ATOM 1302 C C . HIS A 1 161 ? 17.297 -3.613 -11.578 1.00 73.50 161 HIS A C 1
ATOM 1304 O O . HIS A 1 161 ? 18.233 -4.413 -11.691 1.00 73.50 161 HIS A O 1
ATOM 1310 N N . HIS A 1 162 ? 16.602 -3.183 -12.626 1.00 77.31 162 HIS A N 1
ATOM 1311 C CA . HIS A 1 162 ? 16.936 -3.593 -13.980 1.00 77.31 162 HIS A CA 1
ATOM 1312 C C . HIS A 1 162 ? 18.170 -2.840 -14.465 1.00 77.31 162 HIS A C 1
ATOM 1314 O O . HIS A 1 162 ? 18.363 -1.660 -14.152 1.00 77.31 162 HIS A O 1
ATOM 1320 N N . TRP A 1 163 ? 19.015 -3.514 -15.239 1.00 86.06 163 TRP A N 1
ATOM 1321 C CA . TRP A 1 163 ? 20.159 -2.840 -15.829 1.00 86.06 163 TRP A CA 1
ATOM 1322 C C . TRP A 1 163 ? 19.729 -2.006 -17.053 1.00 86.06 163 TRP A C 1
ATOM 1324 O O . TRP A 1 163 ? 18.764 -2.367 -17.736 1.00 86.06 163 TRP A O 1
ATOM 1334 N N . PRO A 1 164 ? 20.356 -0.840 -17.299 1.00 87.31 164 PRO A N 1
ATOM 1335 C CA . PRO A 1 164 ? 19.881 0.135 -18.286 1.00 87.31 164 PRO A CA 1
ATOM 1336 C C . PRO A 1 164 ? 19.605 -0.400 -19.703 1.00 87.31 164 PRO A C 1
ATOM 1338 O O . PRO A 1 164 ? 18.558 -0.100 -20.292 1.00 87.31 164 PRO A O 1
ATOM 1341 N N . ILE A 1 165 ? 20.538 -1.164 -20.267 1.00 89.06 165 ILE A N 1
ATOM 1342 C CA . ILE A 1 165 ? 20.507 -1.697 -21.633 1.00 89.06 165 ILE A CA 1
ATOM 1343 C C . ILE A 1 165 ? 19.478 -2.823 -21.720 1.00 89.06 165 ILE A C 1
ATOM 1345 O O . ILE A 1 165 ? 18.647 -2.820 -22.630 1.00 89.06 165 ILE A O 1
ATOM 1349 N N . GLU A 1 166 ? 19.484 -3.750 -20.766 1.00 86.25 166 GLU A N 1
ATOM 1350 C CA . GLU A 1 166 ? 18.493 -4.816 -20.617 1.00 86.25 166 GLU A CA 1
ATOM 1351 C C . GLU A 1 166 ? 17.074 -4.247 -20.542 1.00 86.25 166 GLU A C 1
ATOM 1353 O O . GLU A 1 166 ? 16.190 -4.669 -21.292 1.00 86.25 166 GLU A O 1
ATOM 1358 N N . LEU A 1 167 ? 16.861 -3.235 -19.698 1.00 85.12 167 LEU A N 1
ATOM 1359 C CA . LEU A 1 167 ? 15.563 -2.593 -19.523 1.00 85.12 167 LEU A CA 1
ATOM 1360 C C . LEU A 1 167 ? 15.059 -1.993 -20.848 1.00 85.12 167 LEU A C 1
ATOM 1362 O O . LEU A 1 167 ? 13.887 -2.149 -21.200 1.00 85.12 167 LEU A O 1
ATOM 1366 N N . ARG A 1 168 ? 15.944 -1.356 -21.628 1.00 86.56 168 ARG A N 1
ATOM 1367 C CA . ARG A 1 168 ? 15.608 -0.793 -22.949 1.00 86.56 168 ARG A CA 1
ATOM 1368 C C . ARG A 1 168 ? 15.397 -1.851 -24.029 1.00 86.56 168 ARG A C 1
ATOM 1370 O O . ARG A 1 168 ? 14.511 -1.673 -24.867 1.00 86.56 168 ARG A O 1
ATOM 1377 N N . ARG A 1 169 ? 16.143 -2.957 -24.000 1.00 84.50 169 ARG A N 1
ATOM 1378 C CA . ARG A 1 169 ? 15.902 -4.114 -24.879 1.00 84.50 169 ARG A CA 1
ATOM 1379 C C . ARG A 1 169 ? 14.525 -4.715 -24.614 1.00 84.50 169 ARG A C 1
ATOM 1381 O O . ARG A 1 169 ? 13.756 -4.869 -25.560 1.00 84.50 169 ARG A O 1
ATOM 1388 N N . ARG A 1 170 ? 14.177 -4.948 -23.343 1.00 83.94 170 ARG A N 1
ATOM 1389 C CA . ARG A 1 170 ? 12.853 -5.442 -22.926 1.00 83.94 170 ARG A CA 1
ATOM 1390 C C . ARG A 1 170 ? 11.731 -4.527 -23.406 1.00 83.94 170 ARG A C 1
ATOM 1392 O O . ARG A 1 170 ? 10.741 -4.989 -23.958 1.00 83.94 170 ARG A O 1
ATOM 1399 N N . ASP A 1 171 ? 11.893 -3.221 -23.225 1.00 84.81 171 ASP A N 1
ATOM 1400 C CA . ASP A 1 171 ? 10.918 -2.221 -23.663 1.00 84.81 171 ASP A CA 1
ATOM 1401 C C . ASP A 1 171 ? 10.727 -2.196 -25.191 1.00 84.81 171 ASP A C 1
ATOM 1403 O O . ASP A 1 171 ? 9.602 -2.055 -25.682 1.00 84.81 171 ASP A O 1
ATOM 1407 N N . SER A 1 172 ? 11.809 -2.353 -25.955 1.00 82.94 172 SER A N 1
ATOM 1408 C CA . SER A 1 172 ? 11.756 -2.460 -27.418 1.00 82.94 172 SER A CA 1
ATOM 1409 C C . SER A 1 172 ? 11.021 -3.726 -27.864 1.00 82.94 172 SER A C 1
ATOM 1411 O O . SER A 1 172 ? 10.094 -3.651 -28.673 1.00 82.94 172 SER A O 1
ATOM 1413 N N . GLU A 1 173 ? 11.361 -4.869 -27.267 1.00 83.31 173 GLU A N 1
ATOM 1414 C CA . GLU A 1 173 ? 10.731 -6.156 -27.567 1.00 83.31 173 GLU A CA 1
ATOM 1415 C C . GLU A 1 173 ? 9.239 -6.161 -27.215 1.00 83.31 173 GLU A C 1
ATOM 1417 O O . GLU A 1 173 ? 8.401 -6.576 -28.017 1.00 83.31 173 GLU A O 1
ATOM 1422 N N . ASN A 1 174 ? 8.872 -5.582 -26.070 1.00 82.38 174 ASN A N 1
ATOM 1423 C CA . ASN A 1 174 ? 7.475 -5.402 -25.682 1.00 82.38 174 ASN A CA 1
ATOM 1424 C C . ASN A 1 174 ? 6.694 -4.585 -26.725 1.00 82.38 174 ASN A C 1
ATOM 1426 O O . ASN A 1 174 ? 5.550 -4.912 -27.030 1.00 82.38 174 ASN A O 1
ATOM 1430 N N . VAL A 1 175 ? 7.280 -3.523 -27.295 1.00 83.31 175 VAL A N 1
ATOM 1431 C CA . VAL A 1 175 ? 6.595 -2.721 -28.329 1.00 83.31 175 VAL A CA 1
ATOM 1432 C C . VAL A 1 175 ? 6.519 -3.444 -29.666 1.00 83.31 175 VAL A C 1
ATOM 1434 O O . VAL A 1 175 ? 5.542 -3.264 -30.389 1.00 83.31 175 VAL A O 1
ATOM 1437 N N . ARG A 1 176 ? 7.503 -4.273 -30.009 1.00 82.50 176 ARG A N 1
ATOM 1438 C CA . ARG A 1 176 ? 7.441 -5.091 -31.228 1.00 82.50 176 ARG A CA 1
ATOM 1439 C C . ARG A 1 176 ? 6.350 -6.148 -31.146 1.00 82.50 176 ARG A C 1
ATOM 1441 O O . ARG A 1 176 ? 5.617 -6.331 -32.111 1.00 82.50 176 ARG A O 1
ATOM 1448 N N . THR A 1 177 ? 6.230 -6.798 -29.994 1.00 81.31 177 THR A N 1
ATOM 1449 C CA . THR A 1 177 ? 5.285 -7.898 -29.776 1.00 81.31 177 THR A CA 1
ATOM 1450 C C . THR A 1 177 ? 3.857 -7.414 -29.534 1.00 81.31 177 THR A C 1
ATOM 1452 O O . THR A 1 177 ? 2.920 -8.000 -30.069 1.00 81.31 177 THR A O 1
ATOM 1455 N N . ARG A 1 178 ? 3.674 -6.341 -28.756 1.00 76.06 178 ARG A N 1
ATOM 1456 C CA . ARG A 1 178 ? 2.347 -5.863 -28.327 1.00 76.06 178 ARG A CA 1
ATOM 1457 C C . ARG A 1 178 ? 1.891 -4.601 -29.059 1.00 76.06 178 ARG A C 1
ATOM 1459 O O . ARG A 1 178 ? 0.702 -4.362 -29.200 1.00 76.06 178 ARG A O 1
ATOM 1466 N N . GLY A 1 179 ? 2.812 -3.808 -29.608 1.00 73.38 179 GLY A N 1
ATOM 1467 C CA . GLY A 1 179 ? 2.551 -2.448 -30.090 1.00 73.38 179 GLY A CA 1
ATOM 1468 C C . GLY A 1 179 ? 1.721 -2.308 -31.381 1.00 73.38 179 GLY A C 1
ATOM 1469 O O . GLY A 1 179 ? 2.203 -1.762 -32.383 1.00 73.38 179 GLY A O 1
ATOM 1470 N N . THR A 1 180 ? 0.469 -2.767 -31.364 1.00 83.00 180 THR A N 1
ATOM 1471 C CA . THR A 1 180 ? -0.499 -2.693 -32.469 1.00 83.00 180 THR A CA 1
ATOM 1472 C C . THR A 1 180 ? -1.305 -1.390 -32.454 1.00 83.00 180 THR A C 1
ATOM 1474 O O . THR A 1 180 ? -1.535 -0.787 -31.405 1.00 83.00 180 THR A O 1
ATOM 1477 N N . GLU A 1 181 ? -1.809 -0.953 -33.612 1.00 84.38 181 GLU A N 1
ATOM 1478 C CA . GLU A 1 181 ? -2.656 0.250 -33.690 1.00 84.38 181 GLU A CA 1
ATOM 1479 C C . GLU A 1 181 ? -3.928 0.119 -32.824 1.00 84.38 181 GLU A C 1
ATOM 1481 O O . GLU A 1 181 ? -4.381 1.086 -32.211 1.00 84.38 181 GLU A O 1
ATOM 1486 N N . ALA A 1 182 ? -4.457 -1.101 -32.681 1.00 83.56 182 ALA A N 1
ATOM 1487 C CA . ALA A 1 182 ? -5.593 -1.392 -31.811 1.00 83.56 182 ALA A CA 1
ATOM 1488 C C . ALA A 1 182 ? -5.269 -1.158 -30.328 1.00 83.56 182 ALA A C 1
ATOM 1490 O O . ALA A 1 182 ? -6.070 -0.550 -29.611 1.00 83.56 182 ALA A O 1
ATOM 1491 N N . GLU A 1 183 ? -4.095 -1.593 -29.861 1.00 80.25 183 GLU A N 1
ATOM 1492 C CA . GLU A 1 183 ? -3.656 -1.338 -28.487 1.00 80.25 183 GLU A CA 1
ATOM 1493 C C . GLU A 1 183 ? -3.443 0.158 -28.230 1.00 80.25 183 GLU A C 1
ATOM 1495 O O . GLU A 1 183 ? -3.935 0.665 -27.220 1.00 80.25 183 GLU A O 1
ATOM 1500 N N . LEU A 1 184 ? -2.824 0.891 -29.167 1.00 82.38 184 LEU A N 1
ATOM 1501 C CA . LEU A 1 184 ? -2.661 2.352 -29.071 1.00 82.38 184 LEU A CA 1
ATOM 1502 C C . LEU A 1 184 ? -3.990 3.062 -28.840 1.00 82.38 184 LEU A C 1
ATOM 1504 O O . LEU A 1 184 ? -4.124 3.880 -27.922 1.00 82.38 184 LEU A O 1
ATOM 1508 N N . VAL A 1 185 ? -4.965 2.771 -29.700 1.00 81.69 185 VAL A N 1
ATOM 1509 C CA . VAL A 1 185 ? -6.286 3.400 -29.665 1.00 81.69 185 VAL A CA 1
ATOM 1510 C C . VAL A 1 185 ? -7.004 3.027 -28.375 1.00 81.69 185 VAL A C 1
ATOM 1512 O O . VAL A 1 185 ? -7.516 3.912 -27.684 1.00 81.69 185 VAL A O 1
ATOM 1515 N N . ARG A 1 186 ? -6.968 1.747 -27.986 1.00 78.31 186 ARG A N 1
ATOM 1516 C CA . ARG A 1 186 ? -7.565 1.276 -26.732 1.00 78.31 186 ARG A CA 1
ATOM 1517 C C . ARG A 1 186 ? -6.963 2.006 -25.530 1.00 78.31 186 ARG A C 1
ATOM 1519 O O . ARG A 1 186 ? -7.707 2.553 -24.721 1.00 78.31 186 ARG A O 1
ATOM 1526 N N . MET A 1 187 ? -5.638 2.077 -25.422 1.00 76.56 187 MET A N 1
ATOM 1527 C CA . MET A 1 187 ? -4.953 2.781 -24.333 1.00 76.56 187 MET A CA 1
ATOM 1528 C C . MET A 1 187 ? -5.278 4.277 -24.306 1.00 76.56 187 MET A C 1
ATOM 1530 O O . MET A 1 187 ? -5.502 4.842 -23.235 1.00 76.56 187 MET A O 1
ATOM 1534 N N . ALA A 1 188 ? -5.351 4.917 -25.475 1.00 78.81 188 ALA A N 1
ATOM 1535 C CA . ALA A 1 188 ? -5.718 6.323 -25.589 1.00 78.81 188 ALA A CA 1
ATOM 1536 C C . ALA A 1 188 ? -7.116 6.608 -25.038 1.00 78.81 188 ALA A C 1
ATOM 1538 O O . ALA A 1 188 ? -7.296 7.550 -24.268 1.00 78.81 188 ALA A O 1
ATOM 1539 N N . ILE A 1 189 ? -8.084 5.772 -25.404 1.00 74.38 189 ILE A N 1
ATOM 1540 C CA . ILE A 1 189 ? -9.471 5.874 -24.946 1.00 74.38 189 ILE A CA 1
ATOM 1541 C C . ILE A 1 189 ? -9.559 5.623 -23.437 1.00 74.38 189 ILE A C 1
ATOM 1543 O O . ILE A 1 189 ? -10.247 6.362 -22.730 1.00 74.38 189 ILE A O 1
ATOM 1547 N N . MET A 1 190 ? -8.821 4.629 -22.926 1.00 69.62 190 MET A N 1
ATOM 1548 C CA . MET A 1 190 ? -8.772 4.330 -21.491 1.00 69.62 190 MET A CA 1
ATOM 1549 C C . MET A 1 190 ? -8.256 5.501 -20.642 1.00 69.62 190 MET A C 1
ATOM 1551 O O . MET A 1 190 ? -8.676 5.620 -19.490 1.00 69.62 190 MET A O 1
ATOM 1555 N N . GLU A 1 191 ? -7.378 6.352 -21.182 1.00 72.19 191 GLU A N 1
ATOM 1556 C CA . GLU A 1 191 ? -6.931 7.575 -20.499 1.00 72.19 191 GLU A CA 1
ATOM 1557 C C . GLU A 1 191 ? -7.939 8.717 -20.570 1.00 72.19 191 GLU A C 1
ATOM 1559 O O . GLU A 1 191 ? -8.118 9.426 -19.585 1.00 72.19 191 GLU A O 1
ATOM 1564 N N . CYS A 1 192 ? -8.575 8.933 -21.722 1.00 65.62 192 CYS A N 1
ATOM 1565 C CA . CYS A 1 192 ? -9.315 10.173 -21.953 1.00 65.62 192 CYS A CA 1
ATOM 1566 C C . CYS A 1 192 ? -10.679 10.240 -21.249 1.00 65.62 192 CYS A C 1
ATOM 1568 O O . CYS A 1 192 ? -11.123 11.344 -20.946 1.00 65.62 192 CYS A O 1
ATOM 1570 N N . ASN A 1 193 ? -11.332 9.102 -20.973 1.00 60.16 193 ASN A N 1
ATOM 1571 C CA . ASN A 1 193 ? -12.761 9.093 -20.615 1.00 60.16 193 ASN A CA 1
ATOM 1572 C C . ASN A 1 193 ? -13.120 8.418 -19.278 1.00 60.16 193 ASN A C 1
ATOM 1574 O O . ASN A 1 193 ? -14.298 8.374 -18.926 1.00 60.16 193 ASN A O 1
ATOM 1578 N N . LYS A 1 194 ? -12.161 7.875 -18.515 1.00 71.56 194 LYS A N 1
ATOM 1579 C CA . LYS A 1 194 ? -12.489 7.082 -17.314 1.00 71.56 194 LYS A CA 1
ATOM 1580 C C . LYS A 1 194 ? -12.441 7.908 -16.036 1.00 71.56 194 LYS A C 1
ATOM 1582 O O . LYS A 1 194 ? -11.372 8.328 -15.600 1.00 71.56 194 LYS A O 1
ATOM 1587 N N . GLN A 1 195 ? -13.594 8.055 -15.387 1.00 77.06 195 GLN A N 1
ATOM 1588 C CA . GLN A 1 195 ? -13.648 8.459 -13.984 1.00 77.06 195 GLN A CA 1
ATOM 1589 C C . GLN A 1 195 ? -13.118 7.319 -13.110 1.00 77.06 195 GLN A C 1
ATOM 1591 O O . GLN A 1 195 ? -13.403 6.149 -13.360 1.00 77.06 195 GLN A O 1
ATOM 1596 N N . ARG A 1 196 ? -12.325 7.647 -12.089 1.00 81.25 196 ARG A N 1
ATOM 1597 C CA . ARG A 1 196 ? -11.746 6.660 -11.172 1.00 81.25 196 ARG A CA 1
ATOM 1598 C C . ARG A 1 196 ? -11.902 7.151 -9.736 1.00 81.25 196 ARG A C 1
ATOM 1600 O O . ARG A 1 196 ? -11.580 8.310 -9.481 1.00 81.25 196 ARG A O 1
ATOM 1607 N N . PRO A 1 197 ? -12.338 6.307 -8.789 1.00 82.62 197 PRO A N 1
ATOM 1608 C CA . PRO A 1 197 ? -12.421 6.671 -7.383 1.00 82.62 197 PRO A CA 1
ATOM 1609 C C . PRO A 1 197 ? -11.077 6.430 -6.670 1.00 82.62 197 PRO A C 1
ATOM 1611 O O . PRO A 1 197 ? -11.073 6.099 -5.495 1.00 82.62 197 PRO A O 1
ATOM 1614 N N . PHE A 1 198 ? -9.946 6.549 -7.384 1.00 88.25 198 PHE A N 1
ATOM 1615 C CA . PHE A 1 198 ? -8.603 6.308 -6.846 1.00 88.25 198 PHE A CA 1
ATOM 1616 C C . PHE A 1 198 ? -7.895 7.648 -6.630 1.00 88.25 198 PHE A C 1
ATOM 1618 O O . PHE A 1 198 ? -7.292 8.210 -7.554 1.00 88.25 198 PHE A O 1
ATOM 1625 N N . LEU A 1 199 ? -8.027 8.192 -5.425 1.00 84.69 199 LEU A N 1
ATOM 1626 C CA . LEU A 1 199 ? -7.815 9.618 -5.155 1.00 84.69 199 LEU A CA 1
ATOM 1627 C C . LEU A 1 199 ? -6.348 9.991 -4.897 1.00 84.69 199 LEU A C 1
ATOM 1629 O O . LEU A 1 199 ? -5.991 11.163 -4.986 1.00 84.69 199 LEU A O 1
ATOM 1633 N N . SER A 1 200 ? -5.478 9.018 -4.621 1.00 88.44 200 SER A N 1
ATOM 1634 C CA . SER A 1 200 ? -4.052 9.248 -4.354 1.00 88.44 200 SER A CA 1
ATOM 1635 C C . SER A 1 200 ? -3.176 8.081 -4.821 1.00 88.44 200 SER A C 1
ATOM 1637 O O . SER A 1 200 ? -3.679 7.012 -5.167 1.00 88.44 200 SER A O 1
ATOM 1639 N N . GLY A 1 201 ? -1.850 8.273 -4.837 1.00 86.19 201 GLY A N 1
ATOM 1640 C CA . GLY A 1 201 ? -0.902 7.178 -5.093 1.00 86.19 201 GLY A CA 1
ATOM 1641 C C . GLY A 1 201 ? -1.000 6.071 -4.036 1.00 86.19 201 GLY A C 1
ATOM 1642 O O . GLY A 1 201 ? -1.007 4.892 -4.372 1.00 86.19 201 GLY A O 1
ATOM 1643 N N . ASN A 1 202 ? -1.189 6.456 -2.773 1.00 89.19 202 ASN A N 1
ATOM 1644 C CA . ASN A 1 202 ? -1.357 5.547 -1.639 1.00 89.19 202 ASN A CA 1
ATOM 1645 C C . ASN A 1 202 ? -2.602 4.653 -1.765 1.00 89.19 202 ASN A C 1
ATOM 1647 O O . ASN A 1 202 ? -2.541 3.446 -1.526 1.00 89.19 202 ASN A O 1
ATOM 1651 N N . ASP A 1 203 ? -3.715 5.243 -2.198 1.00 92.06 203 ASP A N 1
ATOM 1652 C CA . ASP A 1 203 ? -4.968 4.551 -2.513 1.00 92.06 203 ASP A CA 1
ATOM 1653 C C . ASP A 1 203 ? -4.775 3.612 -3.720 1.00 92.06 203 ASP A C 1
ATOM 1655 O O . ASP A 1 203 ? -5.033 2.409 -3.639 1.00 92.06 203 ASP A O 1
ATOM 1659 N N . ARG A 1 204 ? -4.189 4.120 -4.818 1.00 93.62 204 ARG A N 1
ATOM 1660 C CA . ARG A 1 204 ? -3.883 3.324 -6.023 1.00 93.62 204 ARG A CA 1
ATOM 1661 C C . ARG A 1 204 ? -2.987 2.120 -5.742 1.00 93.62 204 ARG A C 1
ATOM 1663 O O . ARG A 1 204 ? -3.205 1.078 -6.349 1.00 93.62 204 ARG A O 1
ATOM 1670 N N . SER A 1 205 ? -2.036 2.221 -4.815 1.00 95.00 205 SER A N 1
ATOM 1671 C CA . SER A 1 205 ? -1.176 1.097 -4.417 1.00 95.00 205 SER A CA 1
ATOM 1672 C C . SER A 1 205 ? -1.971 -0.108 -3.893 1.00 95.00 205 SER A C 1
ATOM 1674 O O . SER A 1 205 ? -1.709 -1.252 -4.273 1.00 95.00 205 SER A O 1
ATOM 1676 N N . ARG A 1 206 ? -3.002 0.133 -3.073 1.00 96.25 206 ARG A N 1
ATOM 1677 C CA . ARG A 1 206 ? -3.878 -0.939 -2.569 1.00 96.25 206 ARG A CA 1
ATOM 1678 C C . ARG A 1 206 ? -4.745 -1.506 -3.683 1.00 96.25 206 ARG A C 1
ATOM 1680 O O . ARG A 1 206 ? -4.813 -2.723 -3.848 1.00 96.25 206 ARG A O 1
ATOM 1687 N N . TRP A 1 207 ? -5.338 -0.635 -4.500 1.00 96.81 207 TRP A N 1
ATOM 1688 C CA . TRP A 1 207 ? -6.135 -1.064 -5.651 1.00 96.81 207 TRP A CA 1
ATOM 1689 C C . TRP A 1 207 ? -5.340 -1.878 -6.664 1.00 96.81 207 TRP A C 1
ATOM 1691 O O . TRP A 1 207 ? -5.895 -2.809 -7.235 1.00 96.81 207 TRP A O 1
ATOM 1701 N N . LEU A 1 208 ? -4.058 -1.575 -6.870 1.00 96.81 208 LEU A N 1
ATOM 1702 C CA . LEU A 1 208 ? -3.173 -2.372 -7.719 1.00 96.81 208 LEU A CA 1
ATOM 1703 C C . LEU A 1 208 ? -3.080 -3.819 -7.231 1.00 96.81 208 LEU A C 1
ATOM 1705 O O . LEU A 1 208 ? -3.190 -4.734 -8.041 1.00 96.81 208 LEU A O 1
ATOM 1709 N N . THR A 1 209 ? -2.957 -4.025 -5.919 1.00 97.88 209 THR A N 1
ATOM 1710 C CA . THR A 1 209 ? -2.927 -5.372 -5.328 1.00 97.88 209 THR A CA 1
ATOM 1711 C C . THR A 1 209 ? -4.276 -6.073 -5.485 1.00 97.88 209 THR A C 1
ATOM 1713 O O . THR A 1 209 ? -4.327 -7.197 -5.974 1.00 97.88 209 THR A O 1
ATOM 1716 N N . VAL A 1 210 ? -5.381 -5.395 -5.142 1.00 98.31 210 VAL A N 1
ATOM 1717 C CA . VAL A 1 210 ? -6.753 -5.916 -5.327 1.00 98.31 210 VAL A CA 1
ATOM 1718 C C . VAL A 1 210 ? -6.980 -6.341 -6.777 1.00 98.31 210 VAL A C 1
ATOM 1720 O O . VAL A 1 210 ? -7.505 -7.419 -7.053 1.00 98.31 210 VAL A O 1
ATOM 1723 N N . ARG A 1 211 ? -6.569 -5.481 -7.709 1.00 97.06 211 ARG A N 1
ATOM 1724 C CA . ARG A 1 211 ? -6.714 -5.701 -9.137 1.00 97.06 211 ARG A CA 1
ATOM 1725 C C . ARG A 1 211 ? -5.874 -6.872 -9.613 1.00 97.06 211 ARG A C 1
ATOM 1727 O O . ARG A 1 211 ? -6.400 -7.719 -10.325 1.00 97.06 211 ARG A O 1
ATOM 1734 N N . SER A 1 212 ? -4.604 -6.919 -9.223 1.00 98.00 212 SER A N 1
ATOM 1735 C CA . SER A 1 212 ? -3.696 -7.976 -9.657 1.00 98.00 212 SER A CA 1
ATOM 1736 C C . SER A 1 212 ? -4.141 -9.349 -9.159 1.00 98.00 212 SER A C 1
ATOM 1738 O O . SER A 1 212 ? -4.183 -10.300 -9.936 1.00 98.00 212 SER A O 1
ATOM 1740 N N . LEU A 1 213 ? -4.620 -9.440 -7.916 1.00 98.44 213 LEU A N 1
ATOM 1741 C CA . LEU A 1 213 ? -5.138 -10.695 -7.371 1.00 98.44 213 LEU A CA 1
ATOM 1742 C C . LEU A 1 213 ? -6.324 -11.240 -8.171 1.00 98.44 213 LEU A C 1
ATOM 1744 O O . LEU A 1 213 ? -6.375 -12.434 -8.449 1.00 98.44 213 LEU A O 1
ATOM 1748 N N . VAL A 1 214 ? -7.272 -10.381 -8.548 1.00 98.38 214 VAL A N 1
ATOM 1749 C CA . VAL A 1 214 ? -8.501 -10.818 -9.231 1.00 98.38 214 VAL A CA 1
ATOM 1750 C C . VAL A 1 214 ? -8.311 -10.977 -10.736 1.00 98.38 214 VAL A C 1
ATOM 1752 O O . VAL A 1 214 ? -8.842 -11.920 -11.315 1.00 98.38 214 VAL A O 1
ATOM 1755 N N . GLU A 1 215 ? -7.586 -10.064 -11.383 1.00 97.06 215 GLU A N 1
ATOM 1756 C CA . GLU A 1 215 ? -7.445 -10.049 -12.845 1.00 97.06 215 GLU A CA 1
ATOM 1757 C C . GLU A 1 215 ? -6.239 -10.852 -13.342 1.00 97.06 215 GLU A C 1
ATOM 1759 O O . GLU A 1 215 ? -6.273 -11.335 -14.471 1.00 97.06 215 GLU A O 1
ATOM 1764 N N . LEU A 1 216 ? -5.182 -10.989 -12.533 1.00 96.81 216 LEU A N 1
ATOM 1765 C CA . LEU A 1 216 ? -3.918 -11.630 -12.921 1.00 96.81 216 LEU A CA 1
ATOM 1766 C C . LEU A 1 216 ? -3.539 -12.828 -12.034 1.00 96.81 216 LEU A C 1
ATOM 1768 O O . LEU A 1 216 ? -2.615 -13.559 -12.378 1.00 96.81 216 LEU A O 1
ATOM 1772 N N . GLY A 1 217 ? -4.228 -13.047 -10.910 1.00 97.06 217 GLY A N 1
ATOM 1773 C CA . GLY A 1 217 ? -3.958 -14.166 -10.005 1.00 97.06 217 GLY A CA 1
ATOM 1774 C C . GLY A 1 217 ? -2.639 -14.055 -9.235 1.00 97.06 217 GLY A C 1
ATOM 1775 O O . GLY A 1 217 ? -2.105 -15.074 -8.807 1.00 97.06 217 GLY A O 1
ATOM 1776 N N . THR A 1 218 ? -2.092 -12.847 -9.066 1.00 97.25 218 THR A N 1
ATOM 1777 C CA . THR A 1 218 ? -0.785 -12.624 -8.423 1.00 97.25 218 THR A CA 1
ATOM 1778 C C . THR A 1 218 ? -0.773 -11.365 -7.547 1.00 97.25 218 THR A C 1
ATOM 1780 O O . THR A 1 218 ? -1.620 -10.485 -7.691 1.00 97.25 218 THR A O 1
ATOM 1783 N N . TYR A 1 219 ? 0.185 -11.278 -6.617 1.00 97.50 219 TYR A N 1
ATOM 1784 C CA . TYR A 1 219 ? 0.482 -10.049 -5.864 1.00 97.50 219 TYR A CA 1
ATOM 1785 C C . TYR A 1 219 ? 1.393 -9.087 -6.642 1.00 97.50 219 TYR A C 1
ATOM 1787 O O . TYR A 1 219 ? 1.486 -7.911 -6.286 1.00 97.50 219 TYR A O 1
ATOM 1795 N N . GLU A 1 220 ? 2.049 -9.565 -7.700 1.00 97.25 220 GLU A N 1
ATOM 1796 C CA . GLU A 1 220 ? 2.902 -8.752 -8.567 1.00 97.25 220 GLU A CA 1
ATOM 1797 C C . GLU A 1 220 ? 2.065 -7.723 -9.329 1.00 97.25 220 GLU A C 1
ATOM 1799 O O . GLU A 1 220 ? 1.036 -8.055 -9.910 1.00 97.25 220 GLU A O 1
ATOM 1804 N N . ILE A 1 221 ? 2.498 -6.467 -9.387 1.00 96.38 221 ILE A N 1
ATOM 1805 C CA . ILE A 1 221 ? 1.717 -5.384 -10.010 1.00 96.38 221 ILE A CA 1
ATOM 1806 C C . ILE A 1 221 ? 2.280 -4.919 -11.359 1.00 96.38 221 ILE A C 1
ATOM 1808 O O . ILE A 1 221 ? 1.662 -4.068 -12.006 1.00 96.38 221 ILE A O 1
ATOM 1812 N N . ASN A 1 222 ? 3.414 -5.475 -11.815 1.00 92.12 222 ASN A N 1
ATOM 1813 C CA . ASN A 1 222 ? 4.080 -5.107 -13.078 1.00 92.12 222 ASN A CA 1
ATOM 1814 C C . ASN A 1 222 ? 3.112 -5.119 -14.265 1.00 92.12 222 ASN A C 1
ATOM 1816 O O . ASN A 1 222 ? 3.100 -4.194 -15.077 1.00 92.12 222 ASN A O 1
ATOM 1820 N N . GLY A 1 223 ? 2.259 -6.149 -14.328 1.00 89.69 223 GLY A N 1
ATOM 1821 C CA . GLY A 1 223 ? 1.287 -6.345 -15.402 1.00 89.69 223 GLY A CA 1
ATOM 1822 C C . GLY A 1 223 ? 0.343 -5.157 -15.602 1.00 89.69 223 GLY A C 1
ATOM 1823 O O . GLY A 1 223 ? -0.098 -4.927 -16.726 1.00 89.69 223 GLY A O 1
ATOM 1824 N N . ILE A 1 224 ? 0.102 -4.368 -14.552 1.00 92.06 224 ILE A N 1
ATOM 1825 C CA . ILE A 1 224 ? -0.774 -3.195 -14.582 1.00 92.06 224 ILE A CA 1
ATOM 1826 C C . ILE A 1 224 ? 0.053 -1.909 -14.596 1.00 92.06 224 ILE A C 1
ATOM 1828 O O . ILE A 1 224 ? -0.126 -1.096 -15.495 1.00 92.06 224 ILE A O 1
ATOM 1832 N N . ILE A 1 225 ? 0.969 -1.711 -13.641 1.00 90.81 225 ILE A N 1
ATOM 1833 C CA . ILE A 1 225 ? 1.661 -0.420 -13.469 1.00 90.81 225 ILE A CA 1
ATOM 1834 C C . ILE A 1 225 ? 2.602 -0.081 -14.635 1.00 90.81 225 ILE A C 1
ATOM 1836 O O . ILE A 1 225 ? 2.728 1.085 -15.006 1.00 90.81 225 ILE A O 1
ATOM 1840 N N . GLU A 1 226 ? 3.236 -1.084 -15.253 1.00 88.88 226 GLU A N 1
ATOM 1841 C CA . GLU A 1 226 ? 4.114 -0.854 -16.406 1.00 88.88 226 GLU A CA 1
ATOM 1842 C C . GLU A 1 226 ? 3.301 -0.619 -17.681 1.00 88.88 226 GLU A C 1
ATOM 1844 O O . GLU A 1 226 ? 3.707 0.154 -18.547 1.00 88.88 226 GLU A O 1
ATOM 1849 N N . ASN A 1 227 ? 2.145 -1.272 -17.808 1.00 83.69 227 ASN A N 1
ATOM 1850 C CA . ASN A 1 227 ? 1.420 -1.359 -19.074 1.00 83.69 227 ASN A CA 1
ATOM 1851 C C . ASN A 1 227 ? 0.257 -0.379 -19.182 1.00 83.69 227 ASN A C 1
ATOM 1853 O O . ASN A 1 227 ? -0.092 0.033 -20.286 1.00 83.69 227 ASN A O 1
ATOM 1857 N N . GLU A 1 228 ? -0.360 -0.011 -18.065 1.00 82.25 228 GLU A N 1
ATOM 1858 C CA . GLU A 1 228 ? -1.591 0.755 -18.058 1.00 82.25 228 GLU A CA 1
ATOM 1859 C C . GLU A 1 228 ? -1.423 2.150 -17.459 1.00 82.25 228 GLU A C 1
ATOM 1861 O O . GLU A 1 228 ? -0.756 2.350 -16.444 1.00 82.25 228 GLU A O 1
ATOM 1866 N N . PRO A 1 229 ? -2.098 3.139 -18.049 1.00 77.62 229 PRO A N 1
ATOM 1867 C CA . PRO A 1 229 ? -2.068 4.496 -17.547 1.00 77.62 229 PRO A CA 1
ATOM 1868 C C . PRO A 1 229 ? -2.861 4.707 -16.255 1.00 77.62 229 PRO A C 1
ATOM 1870 O O . PRO A 1 229 ? -3.841 4.004 -15.972 1.00 77.62 229 PRO A O 1
ATOM 1873 N N . ALA A 1 230 ? -2.524 5.798 -15.557 1.00 79.06 230 ALA A N 1
ATOM 1874 C CA . ALA A 1 230 ? -3.260 6.322 -14.403 1.00 79.06 230 ALA A CA 1
ATOM 1875 C C . ALA A 1 230 ? -3.373 5.331 -13.228 1.00 79.06 230 ALA A C 1
ATOM 1877 O O . ALA A 1 230 ? -4.294 5.407 -12.411 1.00 79.06 230 ALA A O 1
ATOM 1878 N N . TRP A 1 231 ? -2.413 4.410 -13.151 1.00 87.44 231 TRP A N 1
ATOM 1879 C CA . TRP A 1 231 ? -2.187 3.496 -12.034 1.00 87.44 231 TRP A CA 1
ATOM 1880 C C . TRP A 1 231 ? -0.910 3.838 -11.254 1.00 87.44 231 TRP A C 1
ATOM 1882 O O . TRP A 1 231 ? -0.507 3.092 -10.369 1.00 87.44 231 TRP A O 1
ATOM 1892 N N . ASP A 1 232 ? -0.291 4.984 -11.549 1.00 86.06 232 ASP A N 1
ATOM 1893 C CA . ASP A 1 232 ? 0.964 5.409 -10.934 1.00 86.06 232 ASP A CA 1
ATOM 1894 C C . ASP A 1 232 ? 0.838 5.575 -9.413 1.00 86.06 232 ASP A C 1
ATOM 1896 O O . ASP A 1 232 ? -0.092 6.214 -8.900 1.00 86.06 232 ASP A O 1
ATOM 1900 N N . SER A 1 233 ? 1.820 5.038 -8.696 1.00 90.38 233 SER A N 1
ATOM 1901 C CA . SER A 1 233 ? 1.920 5.082 -7.242 1.00 90.38 233 SER A CA 1
ATOM 1902 C C . SER A 1 233 ? 3.376 5.286 -6.824 1.00 90.38 233 SER A C 1
ATOM 1904 O O . SER A 1 233 ? 4.283 4.764 -7.467 1.00 90.38 233 SER A O 1
ATOM 1906 N N . VAL A 1 234 ? 3.580 6.031 -5.735 1.00 86.12 234 VAL A N 1
ATOM 1907 C CA . VAL A 1 234 ? 4.877 6.161 -5.042 1.00 86.12 234 VAL A CA 1
ATOM 1908 C C . VAL A 1 234 ? 5.077 5.070 -3.981 1.00 86.12 234 VAL A C 1
ATOM 1910 O O . VAL A 1 234 ? 6.189 4.809 -3.536 1.00 86.12 234 VAL A O 1
ATOM 1913 N N . ASP A 1 235 ? 3.987 4.404 -3.596 1.00 90.81 235 ASP A N 1
ATOM 1914 C CA . ASP A 1 235 ? 3.927 3.361 -2.574 1.00 90.81 235 ASP A CA 1
ATOM 1915 C C . ASP A 1 235 ? 4.164 1.976 -3.194 1.00 90.81 235 ASP A C 1
ATOM 1917 O O . ASP A 1 235 ? 3.300 1.098 -3.138 1.00 90.81 235 ASP A O 1
ATOM 1921 N N . ILE A 1 236 ? 5.311 1.810 -3.847 1.00 92.56 236 ILE A N 1
ATOM 1922 C CA . ILE A 1 236 ? 5.722 0.591 -4.550 1.00 92.56 236 ILE A CA 1
ATOM 1923 C C . ILE A 1 236 ? 7.047 0.103 -3.970 1.00 92.56 236 ILE A C 1
ATOM 1925 O O . ILE A 1 236 ? 7.851 0.907 -3.502 1.00 92.56 236 ILE A O 1
ATOM 1929 N N . VAL A 1 237 ? 7.256 -1.206 -4.010 1.00 92.25 237 VAL A N 1
ATOM 1930 C CA . VAL A 1 237 ? 8.516 -1.871 -3.675 1.00 92.25 237 VAL A CA 1
ATOM 1931 C C . VAL A 1 237 ? 8.892 -2.863 -4.775 1.00 92.25 237 VAL A C 1
ATOM 1933 O O . VAL A 1 237 ? 8.028 -3.290 -5.542 1.00 92.25 237 VAL A O 1
ATOM 1936 N N . SER A 1 238 ? 10.163 -3.244 -4.843 1.00 91.56 238 SER A N 1
ATOM 1937 C CA . SER A 1 238 ? 10.688 -4.256 -5.755 1.00 91.56 238 SER A CA 1
ATOM 1938 C C . SER A 1 238 ? 11.502 -5.291 -5.000 1.00 91.56 238 SER A C 1
ATOM 1940 O O . SER A 1 238 ? 12.380 -4.943 -4.212 1.00 91.56 238 SER A O 1
ATOM 1942 N N . HIS A 1 239 ? 11.247 -6.562 -5.279 1.00 90.25 239 HIS A N 1
ATOM 1943 C CA . HIS A 1 239 ? 12.108 -7.660 -4.856 1.00 90.25 239 HIS A CA 1
ATOM 1944 C C . HIS A 1 239 ? 11.946 -8.845 -5.808 1.00 90.25 239 HIS A C 1
ATOM 1946 O O . HIS A 1 239 ? 11.070 -8.861 -6.677 1.00 90.25 239 HIS A O 1
ATOM 1952 N N . ARG A 1 240 ? 12.805 -9.855 -5.643 1.00 88.50 240 ARG A N 1
ATOM 1953 C CA . ARG A 1 240 ? 12.747 -11.061 -6.467 1.00 88.50 240 ARG A CA 1
ATOM 1954 C C . ARG A 1 240 ? 11.565 -11.944 -6.066 1.00 88.50 240 ARG A C 1
ATOM 1956 O O . ARG A 1 240 ? 11.292 -12.086 -4.872 1.00 88.50 240 ARG A O 1
ATOM 1963 N N . ASN A 1 241 ? 10.889 -12.527 -7.051 1.00 90.44 241 ASN A N 1
ATOM 1964 C CA . ASN A 1 241 ? 9.905 -13.590 -6.839 1.00 90.44 241 ASN A CA 1
ATOM 1965 C C . ASN A 1 241 ? 10.597 -14.959 -6.652 1.00 90.44 241 ASN A C 1
ATOM 1967 O O . ASN A 1 241 ? 11.828 -15.043 -6.580 1.00 90.44 241 ASN A O 1
ATOM 1971 N N . ALA A 1 242 ? 9.813 -16.037 -6.549 1.00 86.81 242 ALA A N 1
ATOM 1972 C CA . ALA A 1 242 ? 10.332 -17.394 -6.351 1.00 86.81 242 ALA A CA 1
ATOM 1973 C C . ALA A 1 242 ? 11.199 -17.876 -7.531 1.00 86.81 242 ALA A C 1
ATOM 1975 O O . ALA A 1 242 ? 12.121 -18.669 -7.346 1.00 86.81 242 ALA A O 1
ATOM 1976 N N . GLU A 1 243 ? 10.939 -17.349 -8.724 1.00 87.50 243 GLU A N 1
ATOM 1977 C CA . GLU A 1 243 ? 11.662 -17.608 -9.968 1.00 87.50 243 GLU A CA 1
ATOM 1978 C C . GLU A 1 243 ? 12.957 -16.780 -10.081 1.00 87.50 243 GLU A C 1
ATOM 1980 O O . GLU A 1 243 ? 13.738 -16.957 -11.016 1.00 87.50 243 GLU A O 1
ATOM 1985 N N . GLY A 1 244 ? 13.223 -15.892 -9.118 1.00 83.62 244 GLY A N 1
ATOM 1986 C CA . GLY A 1 244 ? 14.408 -15.038 -9.087 1.00 83.62 244 GLY A CA 1
ATOM 1987 C C . GLY A 1 244 ? 14.298 -13.782 -9.954 1.00 83.62 244 GLY A C 1
ATOM 1988 O O . GLY A 1 244 ? 15.290 -13.064 -10.108 1.00 83.62 244 GLY A O 1
ATOM 1989 N N . GLU A 1 245 ? 13.124 -13.479 -10.502 1.00 84.56 245 GLU A N 1
ATOM 1990 C CA . GLU A 1 245 ? 12.873 -12.311 -11.346 1.00 84.56 245 GLU A CA 1
ATOM 1991 C C . GLU A 1 245 ? 12.531 -11.089 -10.493 1.00 84.56 245 GLU A C 1
ATOM 1993 O O . GLU A 1 245 ? 11.788 -11.198 -9.522 1.00 84.56 245 GLU A O 1
ATOM 1998 N N . GLN A 1 246 ? 13.039 -9.910 -10.860 1.00 86.88 246 GLN A N 1
ATOM 1999 C CA . GLN A 1 246 ? 12.683 -8.668 -10.171 1.00 86.88 246 GLN A CA 1
ATOM 2000 C C . GLN A 1 246 ? 11.246 -8.255 -10.500 1.00 86.88 246 GLN A C 1
ATOM 2002 O O . GLN A 1 246 ? 10.906 -8.022 -11.664 1.00 86.88 246 GLN A O 1
ATOM 2007 N N . ARG A 1 247 ? 10.409 -8.143 -9.467 1.00 92.56 247 ARG A N 1
ATOM 2008 C CA . ARG A 1 247 ? 8.979 -7.844 -9.580 1.00 92.56 247 ARG A CA 1
ATOM 2009 C C . ARG A 1 247 ? 8.593 -6.690 -8.666 1.00 92.56 247 ARG A C 1
ATOM 2011 O O . ARG A 1 247 ? 9.209 -6.463 -7.631 1.00 92.56 247 ARG A O 1
ATOM 2018 N N . LEU A 1 248 ? 7.568 -5.953 -9.079 1.00 94.38 248 LEU A N 1
ATOM 2019 C CA . LEU A 1 248 ? 7.018 -4.810 -8.360 1.00 94.38 248 LEU A CA 1
ATOM 2020 C C . LEU A 1 248 ? 5.806 -5.250 -7.543 1.00 94.38 248 LEU A C 1
ATOM 2022 O O . LEU A 1 248 ? 4.955 -5.989 -8.042 1.00 94.38 248 LEU A O 1
ATOM 2026 N N . TYR A 1 249 ? 5.684 -4.712 -6.334 1.00 96.19 249 TYR A N 1
ATOM 2027 C CA . TYR A 1 249 ? 4.580 -4.962 -5.407 1.00 96.19 249 TYR A CA 1
ATOM 2028 C C . TYR A 1 249 ? 4.117 -3.659 -4.750 1.00 96.19 249 TYR A C 1
ATOM 2030 O O . TYR A 1 249 ? 4.821 -2.648 -4.751 1.00 96.19 249 TYR A O 1
ATOM 2038 N N . SER A 1 250 ? 2.924 -3.673 -4.158 1.00 95.44 250 SER A N 1
ATOM 2039 C CA . SER A 1 250 ? 2.512 -2.607 -3.240 1.00 95.44 250 SER A CA 1
ATOM 2040 C C . SER A 1 250 ? 3.397 -2.606 -1.992 1.00 95.44 250 SER A C 1
ATOM 2042 O O . SER A 1 250 ? 3.717 -3.664 -1.458 1.00 95.44 250 SER A O 1
ATOM 2044 N N . SER A 1 251 ? 3.739 -1.421 -1.481 1.00 92.94 251 SER A N 1
ATOM 2045 C CA . SER A 1 251 ? 4.409 -1.290 -0.178 1.00 92.94 251 SER A CA 1
ATOM 2046 C C . SER A 1 251 ? 3.477 -1.545 1.018 1.00 92.94 251 SER A C 1
ATOM 2048 O O . SER A 1 251 ? 3.925 -1.560 2.167 1.00 92.94 251 SER A O 1
ATOM 2050 N N . LYS A 1 252 ? 2.164 -1.688 0.784 1.00 93.88 252 LYS A N 1
ATOM 2051 C CA . LYS A 1 252 ? 1.158 -1.859 1.840 1.00 93.88 252 LYS A CA 1
ATOM 2052 C C . LYS A 1 252 ? 0.990 -3.340 2.186 1.00 93.88 252 LYS A C 1
ATOM 2054 O O . LYS A 1 252 ? 0.997 -4.163 1.274 1.00 93.88 252 LYS A O 1
ATOM 2059 N N . PRO A 1 253 ? 0.761 -3.687 3.467 1.00 93.94 253 PRO A N 1
ATOM 2060 C CA . PRO A 1 253 ? 0.480 -5.064 3.844 1.00 93.94 253 PRO A CA 1
ATOM 2061 C C . PRO A 1 253 ? -0.684 -5.665 3.038 1.00 93.94 253 PRO A C 1
ATOM 2063 O O . PRO A 1 253 ? -1.726 -5.017 2.885 1.00 93.94 253 PRO A O 1
ATOM 2066 N N . PRO A 1 254 ? -0.546 -6.906 2.549 1.00 96.62 254 PRO A N 1
ATOM 2067 C CA . PRO A 1 254 ? -1.465 -7.481 1.577 1.00 96.62 254 PRO A CA 1
ATOM 2068 C C . PRO A 1 254 ? -2.828 -7.844 2.165 1.00 96.62 254 PRO A C 1
ATOM 2070 O O . PRO A 1 254 ? -3.805 -7.802 1.426 1.00 96.62 254 PRO A O 1
ATOM 2073 N N . LEU A 1 255 ? -2.932 -8.134 3.472 1.00 97.69 255 LEU A N 1
ATOM 2074 C CA . LEU A 1 255 ? -4.160 -8.646 4.098 1.00 97.69 255 LEU A CA 1
ATOM 2075 C C . LEU A 1 255 ? -5.418 -7.843 3.731 1.00 97.69 255 LEU A C 1
ATOM 2077 O O . LEU A 1 255 ? -6.424 -8.432 3.335 1.00 97.69 255 LEU A O 1
ATOM 2081 N N . GLN A 1 256 ? -5.369 -6.509 3.832 1.00 97.19 256 GLN A N 1
ATOM 2082 C CA . GLN A 1 256 ? -6.512 -5.654 3.494 1.00 97.19 256 GLN A CA 1
ATOM 2083 C C . GLN A 1 256 ? -6.917 -5.836 2.024 1.00 97.19 256 GLN A C 1
ATOM 2085 O O . GLN A 1 256 ? -8.086 -6.068 1.722 1.00 97.19 256 GLN A O 1
ATOM 2090 N N . SER A 1 257 ? -5.948 -5.777 1.111 1.00 97.69 257 SER A N 1
ATOM 2091 C CA . SER A 1 257 ? -6.179 -5.953 -0.323 1.00 97.69 257 SER A CA 1
ATOM 2092 C C . SER A 1 257 ? -6.691 -7.357 -0.654 1.00 97.69 257 SER A C 1
ATOM 2094 O O . SER A 1 257 ? -7.593 -7.492 -1.477 1.00 97.69 257 SER A O 1
ATOM 2096 N N . SER A 1 258 ? -6.192 -8.396 0.020 1.00 98.25 258 SER A N 1
ATOM 2097 C CA . SER A 1 258 ? -6.660 -9.777 -0.143 1.00 98.25 258 SER A CA 1
ATOM 2098 C C . SER A 1 258 ? -8.119 -9.936 0.288 1.00 98.25 258 SER A C 1
ATOM 2100 O O . SER A 1 258 ? -8.882 -10.628 -0.381 1.00 98.25 258 SER A O 1
ATOM 2102 N N . ILE A 1 259 ? -8.543 -9.257 1.360 1.00 98.50 259 ILE A N 1
ATOM 2103 C CA . ILE A 1 259 ? -9.948 -9.248 1.793 1.00 98.50 259 ILE A CA 1
ATOM 2104 C C . ILE A 1 259 ? -10.824 -8.518 0.767 1.00 98.50 259 ILE A C 1
ATOM 2106 O O . ILE A 1 259 ? -11.881 -9.027 0.403 1.00 98.50 259 ILE A O 1
ATOM 2110 N N . VAL A 1 260 ? -10.391 -7.357 0.264 1.00 98.56 260 VAL A N 1
ATOM 2111 C CA . VAL A 1 260 ? -11.139 -6.580 -0.749 1.00 98.56 260 VAL A CA 1
ATOM 2112 C C . VAL A 1 260 ? -11.206 -7.308 -2.100 1.00 98.56 260 VAL A C 1
ATOM 2114 O O . VAL A 1 260 ? -12.188 -7.160 -2.832 1.00 98.56 260 VAL A O 1
ATOM 2117 N N . ALA A 1 261 ? -10.215 -8.142 -2.421 1.00 98.56 261 ALA A N 1
ATOM 2118 C CA . ALA A 1 261 ? -10.218 -8.967 -3.624 1.00 98.56 261 ALA A CA 1
ATOM 2119 C C . ALA A 1 261 ? -11.386 -9.970 -3.656 1.00 98.56 261 ALA A C 1
ATOM 2121 O O . ALA A 1 261 ? -11.864 -10.288 -4.739 1.00 98.56 261 ALA A O 1
ATOM 2122 N N . ILE A 1 262 ? -11.909 -10.417 -2.507 1.00 98.31 262 ILE A N 1
ATOM 2123 C CA . ILE A 1 262 ? -13.023 -11.381 -2.441 1.00 98.31 262 ILE A CA 1
ATOM 2124 C C . ILE A 1 262 ? -14.323 -10.814 -3.049 1.00 98.31 262 ILE A C 1
ATOM 2126 O O . ILE A 1 262 ? -14.819 -11.393 -4.019 1.00 98.31 262 ILE A O 1
ATOM 2130 N N . PRO A 1 263 ? -14.903 -9.698 -2.553 1.00 98.31 263 PRO A N 1
ATOM 2131 C CA . PRO A 1 263 ? -16.100 -9.125 -3.166 1.00 98.31 263 PRO A CA 1
ATOM 2132 C C . PRO A 1 263 ? -15.838 -8.631 -4.593 1.00 98.31 263 PRO A C 1
ATOM 2134 O O . PRO A 1 263 ? -16.747 -8.674 -5.424 1.00 98.31 263 PRO A O 1
ATOM 2137 N N . TYR A 1 264 ? -14.607 -8.211 -4.910 1.00 98.62 264 TYR A N 1
ATOM 2138 C CA . TYR A 1 264 ? -14.263 -7.854 -6.282 1.00 98.62 264 TYR A CA 1
ATOM 2139 C C . TYR A 1 264 ? -14.304 -9.068 -7.216 1.00 98.62 264 TYR A C 1
ATOM 2141 O O . TYR A 1 264 ? -14.918 -8.988 -8.276 1.00 98.62 264 TYR A O 1
ATOM 2149 N N . TRP A 1 265 ? -13.737 -10.202 -6.808 1.00 98.62 265 TRP A N 1
ATOM 2150 C CA . TRP A 1 265 ? -13.779 -11.446 -7.569 1.00 98.62 265 TRP A CA 1
ATOM 2151 C C . TRP A 1 265 ? -15.217 -11.899 -7.827 1.00 98.62 265 TRP A C 1
ATOM 2153 O O . TRP A 1 265 ? -15.560 -12.179 -8.972 1.00 98.62 265 TRP A O 1
ATOM 2163 N N . ILE A 1 266 ? -16.091 -11.871 -6.813 1.00 98.44 266 ILE A N 1
ATOM 2164 C CA . ILE A 1 266 ? -17.516 -12.212 -6.982 1.00 98.44 266 ILE A CA 1
ATOM 2165 C C . ILE A 1 266 ? -18.164 -11.318 -8.046 1.00 98.44 266 ILE A C 1
ATOM 2167 O O . ILE A 1 266 ? -18.839 -11.811 -8.949 1.00 98.44 266 ILE A O 1
ATOM 2171 N N . MET A 1 267 ? -17.943 -10.005 -7.966 1.00 97.81 267 MET A N 1
ATOM 2172 C CA . MET A 1 267 ? -18.493 -9.061 -8.936 1.00 97.81 267 MET A CA 1
ATOM 2173 C C . MET A 1 267 ? -17.918 -9.287 -10.337 1.00 97.81 267 MET A C 1
ATOM 2175 O O . MET A 1 267 ? -18.674 -9.293 -11.305 1.00 97.81 267 MET A O 1
ATOM 2179 N N . ASN A 1 268 ? -16.611 -9.524 -10.449 1.00 98.12 268 ASN A N 1
ATOM 2180 C CA . ASN A 1 268 ? -15.950 -9.817 -11.714 1.00 98.12 268 ASN A CA 1
ATOM 2181 C C . ASN A 1 268 ? -16.516 -11.086 -12.371 1.00 98.12 268 ASN A C 1
ATOM 2183 O O . ASN A 1 268 ? -16.823 -11.059 -13.559 1.00 98.12 268 ASN A O 1
ATOM 2187 N N . GLN A 1 269 ? -16.730 -12.158 -11.605 1.00 97.81 269 GLN A N 1
ATOM 2188 C CA . GLN A 1 269 ? -17.341 -13.390 -12.113 1.00 97.81 269 GLN A CA 1
ATOM 2189 C C . GLN A 1 269 ? -18.809 -13.191 -12.516 1.00 97.81 269 GLN A C 1
ATOM 2191 O O . GLN A 1 269 ? -19.266 -13.781 -13.492 1.00 97.81 269 GLN A O 1
ATOM 2196 N N . ALA A 1 270 ? -19.553 -12.350 -11.791 1.00 97.50 270 ALA A N 1
ATOM 2197 C CA . ALA A 1 270 ? -20.970 -12.116 -12.054 1.00 97.50 270 ALA A CA 1
ATOM 2198 C C . ALA A 1 270 ? -21.234 -11.194 -13.258 1.00 97.50 270 ALA A C 1
ATOM 2200 O O . ALA A 1 270 ? -22.241 -11.365 -13.944 1.00 97.50 270 ALA A O 1
ATOM 2201 N N . THR A 1 271 ? -20.373 -10.201 -13.509 1.00 97.00 271 THR A N 1
ATOM 2202 C CA . THR A 1 271 ? -20.628 -9.150 -14.515 1.00 97.00 271 THR A CA 1
ATOM 2203 C C . THR A 1 271 ? -19.593 -9.087 -15.636 1.00 97.00 271 THR A C 1
ATOM 2205 O O . THR A 1 271 ? -19.823 -8.419 -16.644 1.00 97.00 271 THR A O 1
ATOM 2208 N N . GLY A 1 272 ? -18.431 -9.722 -15.467 1.00 95.88 272 GLY A N 1
ATOM 2209 C CA . GLY A 1 272 ? -17.263 -9.536 -16.331 1.00 95.88 272 GLY A CA 1
ATOM 2210 C C . GLY A 1 272 ? -16.588 -8.167 -16.177 1.00 95.88 272 GLY A C 1
ATOM 2211 O O . GLY A 1 272 ? -15.658 -7.855 -16.923 1.00 95.88 272 GLY A O 1
ATOM 2212 N N . TRP A 1 273 ? -17.038 -7.318 -15.245 1.00 95.19 273 TRP A N 1
ATOM 2213 C CA . TRP A 1 273 ? -16.450 -5.996 -15.044 1.00 95.19 273 TRP A CA 1
ATOM 2214 C C . TRP A 1 273 ? -15.089 -6.089 -14.375 1.00 95.19 273 TRP A C 1
ATOM 2216 O O . TRP A 1 273 ? -14.873 -6.855 -13.436 1.00 95.19 273 TRP A O 1
ATOM 2226 N N . THR A 1 274 ? -14.178 -5.249 -14.852 1.00 93.69 274 THR A N 1
ATOM 2227 C CA . THR A 1 274 ? -12.824 -5.126 -14.319 1.00 93.69 274 THR A CA 1
ATOM 2228 C C . THR A 1 274 ? -12.566 -3.711 -13.816 1.00 93.69 274 THR A C 1
ATOM 2230 O O . THR A 1 274 ? -13.162 -2.759 -14.323 1.00 93.69 274 THR A O 1
ATOM 2233 N N . LEU A 1 275 ? -11.626 -3.538 -12.886 1.00 91.81 275 LEU A N 1
ATOM 2234 C CA . LEU A 1 275 ? -11.114 -2.223 -12.485 1.00 91.81 275 LEU A CA 1
ATOM 2235 C C . LEU A 1 275 ? -10.428 -1.519 -13.667 1.00 91.81 275 LEU A C 1
ATOM 2237 O O . LEU A 1 275 ? -10.333 -0.295 -13.692 1.00 91.81 275 LEU A O 1
ATOM 2241 N N . GLY A 1 276 ? -9.987 -2.276 -14.675 1.00 86.75 276 GLY A N 1
ATOM 2242 C CA . GLY A 1 276 ? -9.554 -1.732 -15.957 1.00 86.75 276 GLY A CA 1
ATOM 2243 C C . GLY A 1 276 ? -10.705 -1.180 -16.800 1.00 86.75 276 GLY A C 1
ATOM 2244 O O . GLY A 1 276 ? -10.578 -0.094 -17.355 1.00 86.75 276 GLY A O 1
ATOM 2245 N N . SER A 1 277 ? -11.830 -1.893 -16.924 1.00 84.75 277 SER A N 1
ATOM 2246 C CA . SER A 1 277 ? -12.942 -1.547 -17.829 1.00 84.75 277 SER A CA 1
ATOM 2247 C C . SER A 1 277 ? -13.954 -0.571 -17.223 1.00 84.75 277 SER A C 1
ATOM 2249 O O . SER A 1 277 ? -14.242 0.433 -17.872 1.00 84.75 277 SER A O 1
ATOM 2251 N N . HIS A 1 278 ? -14.408 -0.826 -15.993 1.00 90.69 278 HIS A N 1
ATOM 2252 C CA . HIS A 1 278 ? -15.445 -0.084 -15.259 1.00 90.69 278 HIS A CA 1
ATOM 2253 C C . HIS A 1 278 ? -14.913 0.410 -13.894 1.00 90.69 278 HIS A C 1
ATOM 2255 O O . HIS A 1 278 ? -15.451 0.049 -12.844 1.00 90.69 278 HIS A O 1
ATOM 2261 N N . PRO A 1 279 ? -13.807 1.187 -13.860 1.00 90.25 279 PRO A N 1
ATOM 2262 C CA . PRO A 1 279 ? -13.147 1.569 -12.608 1.00 90.25 279 PRO A CA 1
ATOM 2263 C C . PRO A 1 279 ? -14.056 2.332 -11.642 1.00 90.25 279 PRO A C 1
ATOM 2265 O O . PRO A 1 279 ? -13.905 2.193 -10.428 1.00 90.25 279 PRO A O 1
ATOM 2268 N N . PHE A 1 280 ? -14.971 3.156 -12.160 1.00 91.25 280 PHE A N 1
ATOM 2269 C CA . PHE A 1 280 ? -15.850 3.974 -11.333 1.00 91.25 280 PHE A CA 1
ATOM 2270 C C . PHE A 1 280 ? -16.888 3.128 -10.607 1.00 91.25 280 PHE A C 1
ATOM 2272 O O . PHE A 1 280 ? -16.981 3.189 -9.383 1.00 91.25 280 PHE A O 1
ATOM 2279 N N . GLU A 1 281 ? -17.632 2.321 -11.352 1.00 94.19 281 GLU A N 1
ATOM 2280 C CA . GLU A 1 281 ? -18.713 1.483 -10.851 1.00 94.19 281 GLU A CA 1
ATOM 2281 C C . GLU A 1 281 ? -18.164 0.444 -9.876 1.00 94.19 281 GLU A C 1
ATOM 2283 O O . GLU A 1 281 ? -18.596 0.381 -8.724 1.00 94.19 281 GLU A O 1
ATOM 2288 N N . VAL A 1 282 ? -17.145 -0.302 -10.312 1.00 95.88 282 VAL A N 1
ATOM 2289 C CA . VAL A 1 282 ? -16.485 -1.334 -9.507 1.00 95.88 282 VAL A CA 1
ATOM 2290 C C . VAL A 1 282 ? -15.902 -0.718 -8.237 1.00 95.88 282 VAL A C 1
ATOM 2292 O O . VAL A 1 282 ? -16.192 -1.184 -7.136 1.00 95.88 282 VAL A O 1
ATOM 2295 N N . GLY A 1 283 ? -15.126 0.363 -8.364 1.00 95.38 283 GLY A N 1
ATOM 2296 C CA . GLY A 1 283 ? -14.492 1.005 -7.216 1.00 95.38 283 GLY A CA 1
ATOM 2297 C C . GLY A 1 283 ? -15.504 1.574 -6.217 1.00 95.38 283 GLY A C 1
ATOM 2298 O O . GLY A 1 283 ? -15.338 1.392 -5.015 1.00 95.38 283 GLY A O 1
ATOM 2299 N N . ARG A 1 284 ? -16.592 2.207 -6.678 1.00 95.38 284 ARG A N 1
ATOM 2300 C CA . ARG A 1 284 ? -17.636 2.762 -5.797 1.00 95.38 284 ARG A CA 1
ATOM 2301 C C . ARG A 1 284 ? -18.426 1.685 -5.064 1.00 95.38 284 ARG A C 1
ATOM 2303 O O . ARG A 1 284 ? -18.681 1.856 -3.874 1.00 95.38 284 ARG A O 1
ATOM 2310 N N . VAL A 1 285 ? -18.789 0.594 -5.740 1.00 96.94 285 VAL A N 1
ATOM 2311 C CA . VAL A 1 285 ? -19.471 -0.543 -5.101 1.00 96.94 285 VAL A CA 1
ATOM 2312 C C . VAL A 1 285 ? -18.577 -1.149 -4.026 1.00 96.94 285 VAL A C 1
ATOM 2314 O O . VAL A 1 285 ? -19.020 -1.338 -2.895 1.00 96.94 285 VAL A O 1
ATOM 2317 N N . LEU A 1 286 ? -17.301 -1.384 -4.340 1.00 97.81 286 LEU A N 1
ATOM 2318 C CA . LEU A 1 286 ? -16.355 -1.936 -3.375 1.00 97.81 286 LEU A CA 1
ATOM 2319 C C . LEU A 1 286 ? -16.150 -0.997 -2.184 1.00 97.81 286 LEU A C 1
ATOM 2321 O O . LEU A 1 286 ? -16.275 -1.450 -1.052 1.00 97.81 286 LEU A O 1
ATOM 2325 N N . LEU A 1 287 ? -15.938 0.305 -2.402 1.00 97.38 287 LEU A N 1
ATOM 2326 C CA . LEU A 1 287 ? -15.836 1.287 -1.314 1.00 97.38 287 LEU A CA 1
ATOM 2327 C C . LEU A 1 287 ? -17.105 1.331 -0.456 1.00 97.38 287 LEU A C 1
ATOM 2329 O O . LEU A 1 287 ? -17.021 1.401 0.767 1.00 97.38 287 LEU A O 1
ATOM 2333 N N . PHE A 1 288 ? -18.290 1.245 -1.057 1.00 97.62 288 PHE A N 1
ATOM 2334 C CA . PHE A 1 288 ? -19.525 1.173 -0.283 1.00 97.62 288 PHE A CA 1
ATOM 2335 C C . PHE A 1 288 ? -19.549 -0.064 0.628 1.00 97.62 288 PHE A C 1
ATOM 2337 O O . PHE A 1 288 ? -19.822 0.055 1.824 1.00 97.62 288 PHE A O 1
ATOM 2344 N N . LEU A 1 289 ? -19.195 -1.233 0.088 1.00 97.75 289 LEU A N 1
ATOM 2345 C CA . LEU A 1 289 ? -19.184 -2.496 0.828 1.00 97.75 289 LEU A CA 1
ATOM 2346 C C . LEU A 1 289 ? -18.127 -2.540 1.933 1.00 97.75 289 LEU A C 1
ATOM 2348 O O . LEU A 1 289 ? -18.407 -3.067 3.005 1.00 97.75 289 LEU A O 1
ATOM 2352 N N . VAL A 1 290 ? -16.926 -2.019 1.676 1.00 97.19 290 VAL A N 1
ATOM 2353 C CA . VAL A 1 290 ? -15.775 -2.213 2.572 1.00 97.19 290 VAL A CA 1
ATOM 2354 C C . VAL A 1 290 ? -15.446 -1.000 3.441 1.00 97.19 290 VAL A C 1
ATOM 2356 O O . VAL A 1 290 ? -14.721 -1.143 4.419 1.00 97.19 290 VAL A O 1
ATOM 2359 N N . ASN A 1 291 ? -16.002 0.175 3.135 1.00 97.00 291 ASN A N 1
ATOM 2360 C CA . ASN A 1 291 ? -15.847 1.380 3.951 1.00 97.00 291 ASN A CA 1
ATOM 2361 C C . ASN A 1 291 ? -17.182 1.861 4.524 1.00 97.00 291 ASN A C 1
ATOM 2363 O O . ASN A 1 291 ? -17.307 2.003 5.737 1.00 97.00 291 ASN A O 1
ATOM 2367 N N . VAL A 1 292 ? -18.191 2.109 3.680 1.00 97.69 292 VAL A N 1
ATOM 2368 C CA . VAL A 1 292 ? -19.434 2.774 4.118 1.00 97.69 292 VAL A CA 1
ATOM 2369 C C . VAL A 1 292 ? -20.275 1.873 5.023 1.00 97.69 292 VAL A C 1
ATOM 2371 O O . VAL A 1 292 ? -20.684 2.313 6.098 1.00 97.69 292 VAL A O 1
ATOM 2374 N N . LEU A 1 293 ? -20.510 0.613 4.637 1.00 98.00 293 LEU A N 1
ATOM 2375 C CA . LEU A 1 293 ? -21.261 -0.327 5.478 1.00 98.00 293 LEU A CA 1
ATOM 2376 C C . LEU A 1 293 ? -20.545 -0.609 6.816 1.00 98.00 293 LEU A C 1
ATOM 2378 O O . LEU A 1 293 ? -21.200 -0.498 7.857 1.00 98.00 293 LEU A O 1
ATOM 2382 N N . PRO A 1 294 ? -19.224 -0.889 6.850 1.00 98.06 294 PRO A N 1
ATOM 2383 C CA . PRO A 1 294 ? -18.503 -1.057 8.110 1.00 98.06 294 PRO A CA 1
ATOM 2384 C C . PRO A 1 294 ? -18.473 0.205 8.973 1.00 98.06 294 PRO A C 1
ATOM 2386 O O . PRO A 1 294 ? -18.583 0.093 10.191 1.00 98.06 294 PRO A O 1
ATOM 2389 N N . LEU A 1 295 ? -18.391 1.402 8.379 1.00 97.88 295 LEU A N 1
ATOM 2390 C CA . LEU A 1 295 ? -18.492 2.659 9.126 1.00 97.88 295 LEU A CA 1
ATOM 2391 C C . LEU A 1 295 ? -19.876 2.822 9.766 1.00 97.88 295 LEU A C 1
ATOM 2393 O O . LEU A 1 295 ? -19.963 3.157 10.944 1.00 97.88 295 LEU A O 1
ATOM 2397 N N . GLY A 1 296 ? -20.954 2.522 9.036 1.00 98.00 296 GLY A N 1
ATOM 2398 C CA . GLY A 1 296 ? -22.309 2.519 9.595 1.00 98.00 296 GLY A CA 1
ATOM 2399 C C . GLY A 1 296 ? -22.458 1.534 10.760 1.00 98.00 296 GLY A C 1
ATOM 2400 O O . GLY A 1 296 ? -23.035 1.873 11.794 1.00 98.00 296 GLY A O 1
ATOM 2401 N N . PHE A 1 297 ? -21.869 0.341 10.639 1.00 98.00 297 PHE A N 1
ATOM 2402 C CA . PHE A 1 297 ? -21.817 -0.635 11.728 1.00 98.00 297 PHE A CA 1
ATOM 2403 C C . PHE A 1 297 ? -20.995 -0.137 12.926 1.00 98.00 297 PHE A C 1
ATOM 2405 O O . PHE A 1 297 ? -21.435 -0.268 14.067 1.00 98.00 297 PHE A O 1
ATOM 2412 N N . ALA A 1 298 ? -19.838 0.486 12.692 1.00 98.12 298 ALA A N 1
ATOM 2413 C CA . ALA A 1 298 ? -19.028 1.075 13.753 1.00 98.12 298 ALA A CA 1
ATOM 2414 C C . ALA A 1 298 ? -19.767 2.207 14.473 1.00 98.12 298 ALA A C 1
ATOM 2416 O O . ALA A 1 298 ? -19.730 2.268 15.696 1.00 98.12 298 ALA A O 1
ATOM 2417 N N . TRP A 1 299 ? -20.495 3.062 13.756 1.00 97.88 299 TRP A N 1
ATOM 2418 C CA . TRP A 1 299 ? -21.345 4.082 14.370 1.00 97.88 299 TRP A CA 1
ATOM 2419 C C . TRP A 1 299 ? -22.480 3.483 15.193 1.00 97.88 299 TRP A C 1
ATOM 2421 O O . TRP A 1 299 ? -22.759 3.978 16.282 1.00 97.88 299 TRP A O 1
ATOM 2431 N N . TRP A 1 300 ? -23.090 2.388 14.739 1.00 98.31 300 TRP A N 1
ATOM 2432 C CA . TRP A 1 300 ? -24.052 1.657 15.559 1.00 98.31 300 TRP A CA 1
ATOM 2433 C C . TRP A 1 300 ? -23.408 1.119 16.846 1.00 98.31 300 TRP A C 1
ATOM 2435 O O . TRP A 1 300 ? -23.967 1.295 17.925 1.00 98.31 300 TRP A O 1
ATOM 2445 N N . LEU A 1 301 ? -22.211 0.532 16.774 1.00 98.12 301 LEU A N 1
ATOM 2446 C CA . LEU A 1 301 ? -21.479 0.077 17.962 1.00 98.12 301 LEU A CA 1
ATOM 2447 C C . LEU A 1 301 ? -21.069 1.226 18.888 1.00 98.12 301 LEU A C 1
ATOM 2449 O O . LEU A 1 301 ? -21.183 1.093 20.104 1.00 98.12 301 LEU A O 1
ATOM 2453 N N . ALA A 1 302 ? -20.633 2.356 18.332 1.00 97.88 302 ALA A N 1
ATOM 2454 C CA . ALA A 1 302 ? -20.316 3.558 19.093 1.00 97.88 302 ALA A CA 1
ATOM 2455 C C . ALA A 1 302 ? -21.556 4.090 19.818 1.00 97.88 302 ALA A C 1
ATOM 2457 O O . ALA A 1 302 ? -21.477 4.390 21.003 1.00 97.88 302 ALA A O 1
ATOM 2458 N N . ALA A 1 303 ? -22.712 4.124 19.152 1.00 98.06 303 ALA A N 1
ATOM 2459 C CA . ALA A 1 303 ? -23.986 4.454 19.779 1.00 98.06 303 ALA A CA 1
ATOM 2460 C C . ALA A 1 303 ? -24.300 3.502 20.943 1.00 98.06 303 ALA A C 1
ATOM 2462 O O . ALA A 1 303 ? -24.576 3.954 22.046 1.00 98.06 303 ALA A O 1
ATOM 2463 N N . ARG A 1 304 ? -24.178 2.181 20.753 1.00 96.50 304 ARG A N 1
ATOM 2464 C CA . ARG A 1 304 ? -24.383 1.214 21.848 1.00 96.50 304 ARG A CA 1
ATOM 2465 C C . ARG A 1 304 ? -23.410 1.431 23.013 1.00 96.50 304 ARG A C 1
ATOM 2467 O O . ARG A 1 304 ? -23.824 1.343 24.162 1.00 96.50 304 ARG A O 1
ATOM 2474 N N . LEU A 1 305 ? -22.147 1.741 22.724 1.00 95.06 305 LEU A N 1
ATOM 2475 C CA . LEU A 1 305 ? -21.144 2.052 23.742 1.00 95.06 305 LEU A CA 1
ATOM 2476 C C . LEU A 1 305 ? -21.502 3.333 24.506 1.00 95.06 305 LEU A C 1
ATOM 2478 O O . LEU A 1 305 ? -21.440 3.350 25.728 1.00 95.06 305 LEU A O 1
ATOM 2482 N N . LEU A 1 306 ? -21.896 4.396 23.807 1.00 95.38 306 LEU A N 1
ATOM 2483 C CA . LEU A 1 306 ? -22.273 5.659 24.437 1.00 95.38 306 LEU A CA 1
ATOM 2484 C C . LEU A 1 306 ? -23.542 5.525 25.284 1.00 95.38 306 LEU A C 1
ATOM 2486 O O . LEU A 1 306 ? -23.598 6.134 26.343 1.00 95.38 306 LEU A O 1
ATOM 2490 N N . ASP A 1 307 ? -24.513 4.719 24.859 1.00 94.38 307 ASP A N 1
ATOM 2491 C CA . ASP A 1 307 ? -25.746 4.414 25.605 1.00 94.38 307 ASP A CA 1
ATOM 2492 C C . ASP A 1 307 ? -25.449 3.771 26.975 1.00 94.38 307 ASP A C 1
ATOM 2494 O O . ASP A 1 307 ? -26.122 4.058 27.957 1.00 94.38 307 ASP A O 1
ATOM 2498 N N . GLU A 1 308 ? -24.393 2.952 27.076 1.00 89.19 308 GLU A N 1
ATOM 2499 C CA . GLU A 1 308 ? -23.975 2.344 28.351 1.00 89.19 308 GLU A CA 1
ATOM 2500 C C . GLU A 1 308 ? -23.186 3.306 29.261 1.00 89.19 308 GLU A C 1
ATOM 2502 O O . GLU A 1 308 ? -23.201 3.147 30.481 1.00 89.19 308 GLU A O 1
ATOM 2507 N N . TRP A 1 309 ? -22.478 4.286 28.691 1.00 88.44 309 TRP A N 1
ATOM 2508 C CA . TRP A 1 309 ? -21.537 5.140 29.435 1.00 88.44 309 TRP A CA 1
ATOM 2509 C C . TRP A 1 309 ? -22.034 6.565 29.691 1.00 88.44 309 TRP A C 1
ATOM 2511 O O . TRP A 1 309 ? -21.509 7.241 30.578 1.00 88.44 309 TRP A O 1
ATOM 2521 N N . CYS A 1 310 ? -23.000 7.057 28.918 1.00 92.31 310 CYS A N 1
ATOM 2522 C CA . CYS A 1 310 ? -23.536 8.403 29.080 1.00 92.31 310 CYS A CA 1
ATOM 2523 C C . CYS A 1 310 ? -24.646 8.421 30.130 1.00 92.31 310 CYS A C 1
ATOM 2525 O O . CYS A 1 310 ? -25.611 7.675 30.044 1.00 92.31 310 CYS A O 1
ATOM 2527 N N . GLU A 1 311 ? -24.560 9.354 31.077 1.00 89.31 311 GLU A N 1
ATOM 2528 C CA . GLU A 1 311 ? -25.603 9.553 32.095 1.00 89.31 311 GLU A CA 1
ATOM 2529 C C . GLU A 1 311 ? -26.795 10.388 31.588 1.00 89.31 311 GLU A C 1
ATOM 2531 O O . GLU A 1 311 ? -27.825 10.462 32.253 1.00 89.31 311 GLU A O 1
ATOM 2536 N N . SER A 1 312 ? -26.662 11.059 30.435 1.00 95.25 312 SER A N 1
ATOM 2537 C CA . SER A 1 312 ? -27.717 11.910 29.869 1.00 95.25 312 SER A CA 1
ATOM 2538 C C . SER A 1 312 ? -27.806 11.818 28.348 1.00 95.25 312 SER A C 1
ATOM 2540 O O . SER A 1 312 ? -26.785 11.752 27.656 1.00 95.25 312 SER A O 1
ATOM 2542 N N . ASP A 1 313 ? -29.031 11.937 27.833 1.00 96.19 313 ASP A N 1
ATOM 2543 C CA . ASP A 1 313 ? -29.328 11.958 26.396 1.00 96.19 313 ASP A CA 1
ATOM 2544 C C . ASP A 1 313 ? -28.602 13.099 25.675 1.00 96.19 313 ASP A C 1
ATOM 2546 O O . ASP A 1 313 ? -28.119 12.937 24.558 1.00 96.19 313 ASP A O 1
ATOM 2550 N N . ALA A 1 314 ? -28.471 14.258 26.327 1.00 96.31 314 ALA A N 1
ATOM 2551 C CA . ALA A 1 314 ? -27.747 15.393 25.766 1.00 96.31 314 ALA A CA 1
ATOM 2552 C C . ALA A 1 314 ? -26.262 15.060 25.540 1.00 96.31 314 ALA A C 1
ATOM 2554 O O . ALA A 1 314 ? -25.723 15.355 24.473 1.00 96.31 314 ALA A O 1
ATOM 2555 N N . CYS A 1 315 ? -25.613 14.408 26.512 1.00 93.69 315 CYS A N 1
ATOM 2556 C CA . CYS A 1 315 ? -24.228 13.952 26.378 1.00 93.69 315 CYS A CA 1
ATOM 2557 C C . CYS A 1 315 ? -24.096 12.931 25.242 1.00 93.69 315 CYS A C 1
ATOM 2559 O O . CYS A 1 315 ? -23.246 13.090 24.364 1.00 93.69 315 CYS A O 1
ATOM 2561 N N . TYR A 1 316 ? -24.995 11.944 25.210 1.00 96.69 316 TYR A N 1
ATOM 2562 C CA . TYR A 1 316 ? -25.053 10.936 24.157 1.00 96.69 316 TYR A CA 1
ATOM 2563 C C . TYR A 1 316 ? -25.154 11.569 22.761 1.00 96.69 316 TYR A C 1
ATOM 2565 O O . TYR A 1 316 ? -24.339 11.271 21.885 1.00 96.69 316 TYR A O 1
ATOM 2573 N N . VAL A 1 317 ? -26.113 12.479 22.552 1.00 96.44 317 VAL A N 1
ATOM 2574 C CA . VAL A 1 317 ? -26.351 13.117 21.247 1.00 96.44 317 VAL A CA 1
ATOM 2575 C C . VAL A 1 317 ? -25.141 13.941 20.815 1.00 96.44 317 VAL A C 1
ATOM 2577 O O . VAL A 1 317 ? -24.719 13.836 19.664 1.00 96.44 317 VAL A O 1
ATOM 2580 N N . VAL A 1 318 ? -24.550 14.726 21.722 1.00 94.69 318 VAL A N 1
ATOM 2581 C CA . VAL A 1 318 ? -23.370 15.549 21.414 1.00 94.69 318 VAL A CA 1
ATOM 2582 C C . VAL A 1 318 ? -22.169 14.679 21.049 1.00 94.69 318 VAL A C 1
ATOM 2584 O O . VAL A 1 318 ? -21.499 14.958 20.051 1.00 94.69 318 VAL A O 1
ATOM 2587 N N . LEU A 1 319 ? -21.899 13.613 21.807 1.00 95.06 319 LEU A N 1
ATOM 2588 C CA . LEU A 1 319 ? -20.788 12.704 21.523 1.00 95.06 319 LEU A CA 1
ATOM 2589 C C . LEU A 1 319 ? -21.002 11.949 20.211 1.00 95.06 319 LEU A C 1
ATOM 2591 O O . LEU A 1 319 ? -20.091 11.901 19.385 1.00 95.06 319 LEU A O 1
ATOM 2595 N N . MET A 1 320 ? -22.206 11.430 19.968 1.00 96.25 320 MET A N 1
ATOM 2596 C CA . MET A 1 320 ? -22.504 10.706 18.735 1.00 96.25 320 MET A CA 1
ATOM 2597 C C . MET A 1 320 ? -22.429 11.620 17.504 1.00 96.25 320 MET A C 1
ATOM 2599 O O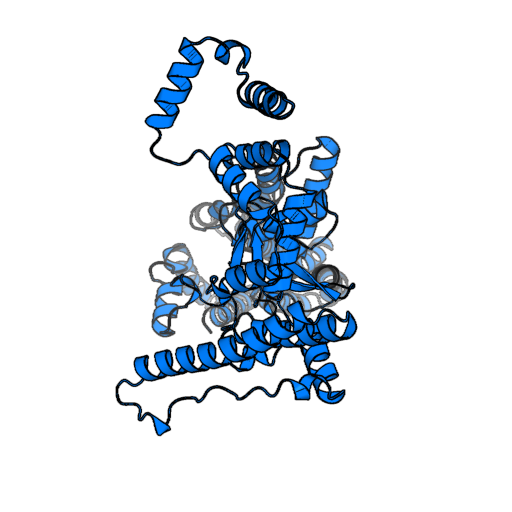 . MET A 1 320 ? -21.817 11.254 16.497 1.00 96.25 320 MET A O 1
ATOM 2603 N N . ALA A 1 321 ? -22.975 12.838 17.590 1.00 95.12 321 ALA A N 1
ATOM 2604 C CA . ALA A 1 321 ? -22.838 13.842 16.536 1.00 95.12 321 ALA A CA 1
ATOM 2605 C C . ALA A 1 321 ? -21.362 14.182 16.281 1.00 95.12 321 ALA A C 1
ATOM 2607 O O . ALA A 1 321 ? -20.930 14.273 15.134 1.00 95.12 321 ALA A O 1
ATOM 2608 N N . SER A 1 322 ? -20.560 14.294 17.336 1.00 93.81 322 SER A N 1
ATOM 2609 C CA . SER A 1 322 ? -19.134 14.590 17.210 1.00 93.81 322 SER A CA 1
ATOM 2610 C C . SER A 1 322 ? -18.354 13.448 16.560 1.00 93.81 322 SER A C 1
ATOM 2612 O O . SER A 1 322 ? -17.524 13.704 15.694 1.00 93.81 322 SER A O 1
ATOM 2614 N N . ILE A 1 323 ? -18.655 12.188 16.883 1.00 93.50 323 ILE A N 1
ATOM 2615 C CA . ILE A 1 323 ? -18.061 11.029 16.197 1.00 93.50 323 ILE A CA 1
ATOM 2616 C C . ILE A 1 323 ? -18.375 11.072 14.694 1.00 93.50 323 ILE A C 1
ATOM 2618 O O . ILE A 1 323 ? -17.492 10.801 13.879 1.00 93.50 323 ILE A O 1
ATOM 2622 N N . CYS A 1 324 ? -19.601 11.448 14.320 1.00 93.38 324 CYS A N 1
ATOM 2623 C CA . CYS A 1 324 ? -20.034 11.488 12.921 1.00 93.38 324 CYS A CA 1
ATOM 2624 C C . CYS A 1 324 ? -19.462 12.677 12.131 1.00 93.38 324 CYS A C 1
ATOM 2626 O O . CYS A 1 324 ? -19.116 12.520 10.958 1.00 93.38 324 CYS A O 1
ATOM 2628 N N . PHE A 1 325 ? -19.387 13.859 12.755 1.00 92.31 325 PHE A N 1
ATOM 2629 C CA . PHE A 1 325 ? -19.170 15.132 12.053 1.00 92.31 325 PHE A CA 1
ATOM 2630 C C . PHE A 1 325 ? -17.916 15.901 12.481 1.00 92.31 325 PHE A C 1
ATOM 2632 O O . PHE A 1 325 ? -17.439 16.734 11.719 1.00 92.31 325 PHE A O 1
ATOM 2639 N N . ALA A 1 326 ? -17.376 15.641 13.673 1.00 91.56 326 ALA A N 1
ATOM 2640 C CA . ALA A 1 326 ? -16.180 16.308 14.195 1.00 91.56 326 ALA A CA 1
ATOM 2641 C C . ALA A 1 326 ? -14.915 15.435 14.093 1.00 91.56 326 ALA A C 1
ATOM 2643 O O . ALA A 1 326 ? -13.869 15.795 14.627 1.00 91.56 326 ALA A O 1
ATOM 2644 N N . THR A 1 327 ? -14.994 14.291 13.408 1.00 90.75 327 THR A N 1
ATOM 2645 C CA . THR A 1 327 ? -13.844 13.434 13.089 1.00 90.75 327 THR A CA 1
ATOM 2646 C C . THR A 1 327 ? -13.666 13.310 11.579 1.00 90.75 327 THR A C 1
ATOM 2648 O O . THR A 1 327 ? -14.577 13.589 10.799 1.00 90.75 327 THR A O 1
ATOM 26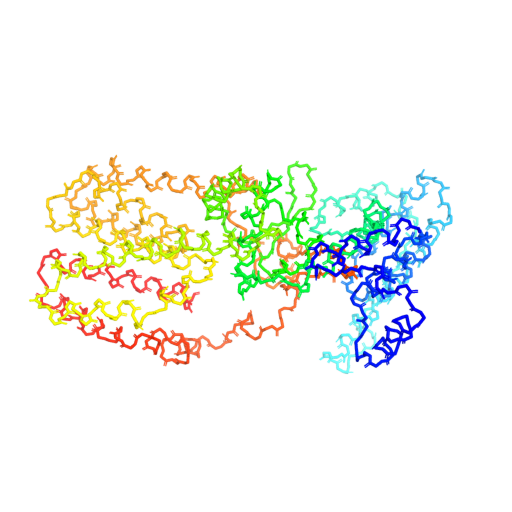51 N N . LEU A 1 328 ? -12.502 12.821 11.150 1.00 89.31 328 LEU A N 1
ATOM 2652 C CA . LEU A 1 328 ? -12.221 12.571 9.734 1.00 89.31 328 LEU A CA 1
ATOM 2653 C C . LEU A 1 328 ? -12.788 11.236 9.216 1.00 89.31 328 LEU A C 1
ATOM 2655 O O . LEU A 1 328 ? -12.609 10.924 8.040 1.00 89.31 328 LEU A O 1
ATOM 2659 N N . LEU A 1 329 ? -13.491 10.446 10.036 1.00 91.81 329 LEU A N 1
ATOM 2660 C CA . LEU A 1 329 ? -13.921 9.088 9.667 1.00 91.81 329 LEU A CA 1
ATOM 2661 C C . LEU A 1 329 ? -14.769 9.049 8.386 1.00 91.81 329 LEU A C 1
ATOM 2663 O O . LEU A 1 329 ? -14.524 8.228 7.504 1.00 91.81 329 LEU A O 1
ATOM 2667 N N . SER A 1 330 ? -15.726 9.968 8.247 1.00 92.50 330 SER A N 1
ATOM 2668 C CA . SER A 1 330 ? -16.575 10.063 7.053 1.00 92.50 330 SER A CA 1
ATOM 2669 C C . SER A 1 330 ? -15.788 10.499 5.813 1.00 92.50 330 SER A C 1
ATOM 2671 O O . SER A 1 330 ? -16.045 10.003 4.716 1.00 92.50 330 SER A O 1
ATOM 2673 N N . THR A 1 331 ? -14.775 11.356 5.977 1.00 90.56 331 THR A N 1
ATOM 2674 C CA . THR A 1 331 ? -13.916 11.813 4.871 1.00 90.56 331 THR A CA 1
ATOM 2675 C C . THR A 1 331 ? -13.054 10.687 4.299 1.00 90.56 331 THR A C 1
ATOM 2677 O O . THR A 1 331 ? -12.834 10.635 3.091 1.00 90.56 331 THR A O 1
ATOM 2680 N N . PHE A 1 332 ? -12.649 9.722 5.130 1.00 92.12 332 PHE A N 1
ATOM 2681 C CA . PHE A 1 332 ? -11.903 8.541 4.693 1.00 92.12 332 PHE A CA 1
ATOM 2682 C C . PHE A 1 332 ? -12.779 7.486 3.998 1.00 92.12 332 PHE A C 1
ATOM 2684 O O . PHE A 1 332 ? -12.243 6.568 3.382 1.00 92.12 332 PHE A O 1
ATOM 2691 N N . ALA A 1 333 ? -14.112 7.592 4.029 1.00 94.19 333 ALA A N 1
ATOM 2692 C CA . ALA A 1 333 ? -14.987 6.568 3.449 1.00 94.19 333 ALA A CA 1
ATOM 2693 C C . ALA A 1 333 ? -14.881 6.455 1.916 1.00 94.19 333 ALA A C 1
ATOM 2695 O O . ALA A 1 333 ? -15.195 5.406 1.352 1.00 94.19 333 ALA A O 1
ATOM 2696 N N . VAL A 1 334 ? -14.413 7.508 1.238 1.00 92.69 334 VAL A N 1
ATOM 2697 C CA . VAL A 1 334 ? -14.380 7.598 -0.233 1.00 92.69 334 VAL A CA 1
ATOM 2698 C C . VAL A 1 334 ? -13.078 7.114 -0.882 1.00 92.69 334 VAL A C 1
ATOM 2700 O O . VAL A 1 334 ? -12.980 7.166 -2.105 1.00 92.69 334 VAL A O 1
ATOM 2703 N N . ALA A 1 335 ? -12.099 6.650 -0.101 1.00 93.56 335 ALA A N 1
ATOM 2704 C CA . ALA A 1 335 ? -10.820 6.129 -0.594 1.00 93.56 335 ALA A CA 1
ATOM 2705 C C . ALA A 1 335 ? -10.456 4.820 0.116 1.00 93.56 335 ALA A C 1
ATOM 2707 O O . ALA A 1 335 ? -10.819 4.624 1.278 1.00 93.56 335 ALA A O 1
ATOM 2708 N N . LEU A 1 336 ? -9.712 3.923 -0.534 1.00 95.19 336 LEU A N 1
ATOM 2709 C CA . LEU A 1 336 ? -9.259 2.693 0.112 1.00 95.19 336 LEU A CA 1
ATOM 2710 C C . LEU A 1 336 ? -8.045 3.004 0.996 1.00 95.19 336 LEU A C 1
ATOM 2712 O O . LEU A 1 336 ? -6.955 3.314 0.518 1.00 95.19 336 LEU A O 1
ATOM 2716 N N . ASN A 1 337 ? -8.247 2.935 2.309 1.00 94.56 337 ASN A N 1
ATOM 2717 C CA . ASN A 1 337 ? -7.242 3.269 3.315 1.00 94.56 337 ASN A CA 1
ATOM 2718 C C . ASN A 1 337 ? -7.329 2.319 4.514 1.00 94.56 337 ASN A C 1
ATOM 2720 O O . ASN A 1 337 ? -8.366 1.706 4.768 1.00 94.56 337 ASN A O 1
ATOM 2724 N N . ASN A 1 338 ? -6.234 2.200 5.257 1.00 94.94 338 ASN A N 1
ATOM 2725 C CA . ASN A 1 338 ? -6.153 1.400 6.479 1.00 94.94 338 ASN A CA 1
ATOM 2726 C C . ASN A 1 338 ? -6.747 2.125 7.699 1.00 94.94 338 ASN A C 1
ATOM 2728 O O . ASN A 1 338 ? -7.294 1.461 8.574 1.00 94.94 338 ASN A O 1
ATOM 2732 N N . HIS A 1 339 ? -6.709 3.461 7.740 1.00 94.50 339 HIS A N 1
ATOM 2733 C CA . HIS A 1 339 ? -7.156 4.247 8.896 1.00 94.50 339 HIS A CA 1
ATOM 2734 C C . HIS A 1 339 ? -8.624 3.997 9.265 1.00 94.50 339 HIS A C 1
ATOM 2736 O O . HIS A 1 339 ? -8.941 3.774 10.433 1.00 94.50 339 HIS A O 1
ATOM 2742 N N . LEU A 1 340 ? -9.528 3.978 8.280 1.00 96.12 340 LEU A N 1
ATOM 2743 C CA . LEU A 1 340 ? -10.948 3.725 8.521 1.00 96.12 340 LEU A CA 1
ATOM 2744 C C . LEU A 1 340 ? -11.185 2.308 9.056 1.00 96.12 340 LEU A C 1
ATOM 2746 O O . LEU A 1 340 ? -11.968 2.126 9.985 1.00 96.12 340 LEU A O 1
ATOM 2750 N N . TRP A 1 341 ? -10.484 1.314 8.510 1.00 97.56 341 TRP A N 1
ATOM 2751 C CA . TRP A 1 341 ? -10.576 -0.073 8.968 1.00 97.56 341 TRP A CA 1
ATOM 2752 C C . TRP A 1 341 ? -10.022 -0.217 10.387 1.00 97.56 341 TRP A C 1
ATOM 2754 O O . TRP A 1 341 ? -10.645 -0.871 11.226 1.00 97.56 341 TRP A O 1
ATOM 2764 N N . GLY A 1 342 ? -8.913 0.463 10.689 1.00 97.31 342 GLY A N 1
ATOM 2765 C CA . GLY A 1 342 ? -8.356 0.566 12.034 1.00 97.31 342 GLY A CA 1
ATOM 2766 C C . GLY A 1 342 ? -9.346 1.186 13.020 1.00 97.31 342 GLY A C 1
ATOM 2767 O O . GLY A 1 342 ? -9.580 0.618 14.084 1.00 97.31 342 GLY A O 1
ATOM 2768 N N . ALA A 1 343 ? -10.003 2.288 12.651 1.00 96.62 343 ALA A N 1
ATOM 2769 C CA . ALA A 1 343 ? -10.995 2.956 13.493 1.00 96.62 343 ALA A CA 1
ATOM 2770 C C . ALA A 1 343 ? -12.251 2.102 13.737 1.00 96.62 343 ALA A C 1
ATOM 2772 O O . ALA A 1 343 ? -12.681 1.962 14.882 1.00 96.62 343 ALA A O 1
ATOM 2773 N N . VAL A 1 344 ? -12.811 1.486 12.688 1.00 98.00 344 VAL A N 1
ATOM 2774 C CA . VAL A 1 344 ? -13.934 0.533 12.798 1.00 98.00 344 VAL A CA 1
ATOM 2775 C C . VAL A 1 344 ? -13.575 -0.593 13.768 1.00 98.00 344 VAL A C 1
ATOM 2777 O O . VAL A 1 344 ? -14.356 -0.924 14.662 1.00 98.00 344 VAL A O 1
ATOM 2780 N N . SER A 1 345 ? -12.364 -1.132 13.637 1.00 98.44 345 SER A N 1
ATOM 2781 C CA . SER A 1 345 ? -11.859 -2.209 14.487 1.00 98.44 345 SER A CA 1
ATOM 2782 C C . SER A 1 345 ? -11.658 -1.764 15.931 1.00 98.44 345 SER A C 1
ATOM 2784 O O . SER A 1 345 ? -12.059 -2.473 16.848 1.00 98.44 345 SER A O 1
ATOM 2786 N N . ALA A 1 346 ? -11.100 -0.574 16.159 1.00 97.31 346 ALA A N 1
ATOM 2787 C CA . ALA A 1 346 ? -10.903 -0.026 17.498 1.00 97.31 346 ALA A CA 1
ATOM 2788 C C . ALA A 1 346 ? -12.239 0.237 18.214 1.00 97.31 346 ALA A C 1
ATOM 2790 O O . ALA A 1 346 ? -12.376 -0.096 19.394 1.00 97.31 346 ALA A O 1
ATOM 2791 N N . ILE A 1 347 ? -13.244 0.769 17.508 1.00 97.69 347 ILE A N 1
ATOM 2792 C CA . ILE A 1 347 ? -14.599 0.968 18.047 1.00 97.69 347 ILE A CA 1
ATOM 2793 C C . ILE A 1 347 ? -15.235 -0.380 18.393 1.00 97.69 347 ILE A C 1
ATOM 2795 O O . ILE A 1 347 ? -15.754 -0.552 19.498 1.00 97.69 347 ILE A O 1
ATOM 2799 N N . ALA A 1 348 ? -15.158 -1.355 17.484 1.00 98.38 348 ALA A N 1
ATOM 2800 C CA . ALA A 1 348 ? -15.712 -2.681 17.718 1.00 98.38 348 ALA A CA 1
ATOM 2801 C C . ALA A 1 348 ? -15.033 -3.389 18.898 1.00 98.38 348 ALA A C 1
ATOM 2803 O O . ALA A 1 348 ? -15.721 -3.887 19.791 1.00 98.38 348 ALA A O 1
ATOM 2804 N N . ALA A 1 349 ? -13.700 -3.374 18.950 1.00 97.94 349 ALA A N 1
ATOM 2805 C CA . ALA A 1 349 ? -12.930 -3.918 20.063 1.00 97.94 349 ALA A CA 1
ATOM 2806 C C . ALA A 1 349 ? -13.328 -3.258 21.389 1.00 97.94 349 ALA A C 1
ATOM 2808 O O . ALA A 1 349 ? -13.582 -3.963 22.360 1.00 97.94 349 ALA A O 1
ATOM 2809 N N . SER A 1 350 ? -13.465 -1.929 21.411 1.00 96.25 350 SER A N 1
ATOM 2810 C CA . SER A 1 350 ? -13.856 -1.179 22.611 1.00 96.25 350 SER A CA 1
ATOM 2811 C C . SER A 1 350 ? -15.251 -1.563 23.100 1.00 96.25 350 SER A C 1
ATOM 2813 O O . SER A 1 350 ? -15.428 -1.821 24.286 1.00 96.25 350 SER A O 1
ATOM 2815 N N . TRP A 1 351 ? -16.233 -1.677 22.202 1.00 97.00 351 TRP A N 1
ATOM 2816 C CA . TRP A 1 351 ? -17.586 -2.112 22.560 1.00 97.00 351 TRP A CA 1
ATOM 2817 C C . TRP A 1 351 ? -17.609 -3.512 23.191 1.00 97.00 351 TRP A C 1
ATOM 2819 O O . TRP A 1 351 ? -18.163 -3.707 24.276 1.00 97.00 351 TRP A O 1
ATOM 2829 N N . TYR A 1 352 ? -16.993 -4.498 22.537 1.00 97.38 352 TYR A N 1
ATOM 2830 C CA . TYR A 1 352 ? -16.997 -5.870 23.047 1.00 97.38 352 TYR A CA 1
ATOM 2831 C C . TYR A 1 352 ? -16.154 -6.020 24.321 1.00 97.38 352 TYR A C 1
ATOM 2833 O O . TYR A 1 352 ? -16.558 -6.743 25.238 1.00 97.38 352 TYR A O 1
ATOM 2841 N N . ALA A 1 353 ? -15.041 -5.291 24.434 1.00 95.62 353 ALA A N 1
ATOM 2842 C CA . ALA A 1 353 ? -14.204 -5.297 25.627 1.00 95.62 353 ALA A CA 1
ATOM 2843 C C . ALA A 1 353 ? -14.926 -4.671 26.829 1.00 95.62 353 ALA A C 1
ATOM 2845 O O . ALA A 1 353 ? -14.871 -5.225 27.927 1.00 95.62 353 ALA A O 1
ATOM 2846 N N . THR A 1 354 ? -15.667 -3.578 26.621 1.00 93.44 354 THR A N 1
ATOM 2847 C CA . THR A 1 354 ? -16.547 -2.976 27.635 1.00 93.44 354 THR A CA 1
ATOM 2848 C C . THR A 1 354 ? -17.558 -3.988 28.158 1.00 93.44 354 THR A C 1
ATOM 2850 O O . THR A 1 354 ? -17.707 -4.148 29.369 1.00 93.44 354 THR A O 1
ATOM 2853 N N . ARG A 1 355 ? -18.198 -4.752 27.269 1.00 94.19 355 ARG A N 1
ATOM 2854 C CA . ARG A 1 355 ? -19.134 -5.805 27.680 1.00 94.19 355 ARG A CA 1
ATOM 2855 C C . ARG A 1 355 ? -18.462 -6.933 28.456 1.00 94.19 355 ARG A C 1
ATOM 2857 O O . ARG A 1 355 ? -19.061 -7.454 29.394 1.00 94.19 355 ARG A O 1
ATOM 2864 N N . CYS A 1 356 ? -17.224 -7.277 28.104 1.00 94.38 356 CYS A N 1
ATOM 2865 C CA . CYS A 1 356 ? -16.397 -8.199 28.884 1.00 94.38 356 CYS A CA 1
ATOM 2866 C C . CYS A 1 356 ? -16.083 -7.669 30.289 1.00 94.38 356 CYS A C 1
ATOM 2868 O O . CYS A 1 356 ? -16.000 -8.446 31.243 1.00 94.38 356 CYS A O 1
ATOM 2870 N N . TRP A 1 357 ? -15.910 -6.355 30.409 1.00 90.25 357 TRP A N 1
ATOM 2871 C CA . TRP A 1 357 ? -15.508 -5.682 31.636 1.00 90.25 357 TRP A CA 1
ATOM 2872 C C . TRP A 1 357 ? -16.671 -5.445 32.610 1.00 90.25 357 TRP A C 1
ATOM 2874 O O . TRP A 1 357 ? -16.577 -5.826 33.781 1.00 90.25 357 TRP A O 1
ATOM 2884 N N . GLN A 1 358 ? -17.754 -4.829 32.128 1.00 85.06 358 GLN A N 1
ATOM 2885 C CA . GLN A 1 358 ? -18.843 -4.287 32.951 1.00 85.06 358 GLN A CA 1
ATOM 2886 C C . GLN A 1 358 ? -20.049 -5.223 33.077 1.00 85.06 358 GLN A C 1
ATOM 2888 O O . GLN A 1 358 ? -20.715 -5.223 34.109 1.00 85.06 358 GLN A O 1
ATOM 2893 N N . ASN A 1 359 ? -20.319 -6.036 32.054 1.00 78.56 359 ASN A N 1
ATOM 2894 C CA . ASN A 1 359 ? -21.564 -6.794 31.942 1.00 78.56 359 ASN A CA 1
ATOM 2895 C C . ASN A 1 359 ? -21.352 -8.289 32.232 1.00 78.56 359 ASN A C 1
ATOM 2897 O O . ASN A 1 359 ? -20.254 -8.726 32.571 1.00 78.56 359 ASN A O 1
ATOM 2901 N N . ASN A 1 360 ? -22.418 -9.087 32.108 1.00 84.81 360 ASN A N 1
ATOM 2902 C CA . ASN A 1 360 ? -22.316 -10.547 32.040 1.00 84.81 360 ASN A CA 1
ATOM 2903 C C . ASN A 1 360 ? -21.900 -10.942 30.616 1.00 84.81 360 ASN A C 1
ATOM 2905 O O . ASN A 1 360 ? -22.740 -10.896 29.707 1.00 84.81 360 ASN A O 1
ATOM 2909 N N . PRO A 1 361 ? -20.624 -11.298 30.391 1.00 89.88 361 PRO A N 1
ATOM 2910 C CA . PRO A 1 361 ? -20.110 -11.411 29.042 1.00 89.88 361 PRO A CA 1
ATOM 2911 C C . PRO A 1 361 ? -20.550 -12.706 28.379 1.00 89.88 361 PRO A C 1
ATOM 2913 O O . PRO A 1 361 ? -20.633 -13.764 29.007 1.00 89.88 361 PRO A O 1
ATOM 2916 N N . ARG A 1 362 ? -20.803 -12.626 27.077 1.00 94.50 362 ARG A N 1
ATOM 2917 C CA . ARG A 1 362 ? -21.084 -13.786 26.229 1.00 94.50 362 ARG A CA 1
ATOM 2918 C C . ARG A 1 362 ? -19.787 -14.282 25.599 1.00 94.50 362 ARG A C 1
ATOM 2920 O O . ARG A 1 362 ? -18.836 -13.525 25.437 1.00 94.50 362 ARG A O 1
ATOM 2927 N N . THR A 1 363 ? -19.782 -15.531 25.139 1.00 96.25 363 THR A N 1
ATOM 2928 C CA . THR A 1 363 ? -18.665 -16.116 24.372 1.00 96.25 363 THR A CA 1
ATOM 2929 C C . THR A 1 363 ? -18.229 -15.218 23.211 1.00 96.25 363 THR A C 1
ATOM 2931 O O . THR A 1 363 ? -17.037 -14.992 23.020 1.00 96.25 363 THR A O 1
ATOM 2934 N N . LEU A 1 364 ? -19.199 -14.657 22.476 1.00 97.00 364 LEU A N 1
ATOM 2935 C CA . LEU A 1 364 ? -18.940 -13.748 21.359 1.00 97.00 364 LEU A CA 1
ATOM 2936 C C . LEU A 1 364 ? -18.148 -12.505 21.778 1.00 97.00 364 LEU A C 1
ATOM 2938 O O . LEU A 1 364 ? -17.332 -12.040 20.996 1.00 97.00 364 LEU A O 1
ATOM 2942 N N . ASP A 1 365 ? -18.352 -11.989 22.991 1.00 97.75 365 ASP A N 1
ATOM 2943 C CA . ASP A 1 365 ? -17.715 -10.748 23.431 1.00 97.75 365 ASP A CA 1
ATOM 2944 C C . ASP A 1 365 ? -16.185 -10.943 23.550 1.00 97.75 365 ASP A C 1
ATOM 2946 O O . ASP A 1 365 ? -15.414 -10.110 23.073 1.00 97.75 365 ASP A O 1
ATOM 2950 N N . PHE A 1 366 ? -15.725 -12.095 24.059 1.00 98.19 366 PHE A N 1
ATOM 2951 C CA . PHE A 1 366 ? -14.293 -12.432 24.107 1.00 98.19 366 PHE A CA 1
ATOM 2952 C C . PHE A 1 366 ? -13.705 -12.717 22.720 1.00 98.19 366 PHE A C 1
ATOM 2954 O O . PHE A 1 366 ? -12.618 -12.229 22.408 1.00 98.19 366 PHE A O 1
ATOM 2961 N N . LEU A 1 367 ? -14.428 -13.474 21.882 1.00 98.56 367 LEU A N 1
ATOM 2962 C CA . LEU A 1 367 ? -14.011 -13.765 20.504 1.00 98.56 367 LEU A CA 1
ATOM 2963 C C . LEU A 1 367 ? -13.840 -12.467 19.701 1.00 98.56 367 LEU A C 1
ATOM 2965 O O . LEU A 1 367 ? -12.810 -12.249 19.064 1.00 98.56 367 LEU A O 1
ATOM 2969 N N . ALA A 1 368 ? -14.839 -11.586 19.767 1.00 98.38 368 ALA A N 1
ATOM 2970 C CA . ALA A 1 368 ? -14.862 -10.330 19.037 1.00 98.38 368 ALA A CA 1
ATOM 2971 C C . ALA A 1 368 ? -13.818 -9.340 19.567 1.00 98.38 368 ALA A C 1
ATOM 2973 O O . ALA A 1 368 ? -13.166 -8.681 18.763 1.00 98.38 368 ALA A O 1
ATOM 2974 N N . THR A 1 369 ? -13.599 -9.270 20.885 1.00 98.38 369 THR A N 1
ATOM 2975 C CA . THR A 1 369 ? -12.536 -8.425 21.455 1.00 98.38 369 THR A CA 1
ATOM 2976 C C . THR A 1 369 ? -11.164 -8.825 20.912 1.00 98.38 369 THR A C 1
ATOM 2978 O O . THR A 1 369 ? -10.433 -7.969 20.417 1.00 98.38 369 THR A O 1
ATOM 2981 N N . GLY A 1 370 ? -10.831 -10.123 20.944 1.00 98.31 370 GLY A N 1
ATOM 2982 C CA . GLY A 1 370 ? -9.559 -10.626 20.416 1.00 98.31 370 GLY A CA 1
ATOM 2983 C C . GLY A 1 370 ? -9.404 -10.376 18.914 1.00 98.31 370 GLY A C 1
ATOM 2984 O O . GLY A 1 370 ? -8.378 -9.852 18.481 1.00 98.31 370 GLY A O 1
ATOM 2985 N N . PHE A 1 371 ? -10.442 -10.683 18.130 1.00 98.69 371 PHE A N 1
ATOM 2986 C CA . PHE A 1 371 ? -10.440 -10.474 16.681 1.00 98.69 371 PHE A CA 1
ATOM 2987 C C . PHE A 1 371 ? -10.255 -8.999 16.306 1.00 98.69 371 PHE A C 1
ATOM 2989 O O . PHE A 1 371 ? -9.330 -8.667 15.571 1.00 98.69 371 PHE A O 1
ATOM 2996 N N . TRP A 1 372 ? -11.104 -8.102 16.819 1.00 98.69 372 TRP A N 1
ATOM 2997 C CA . TRP A 1 372 ? -11.100 -6.695 16.412 1.00 98.69 372 TRP A CA 1
ATOM 2998 C C . TRP A 1 372 ? -9.878 -5.934 16.930 1.00 98.69 372 TRP A C 1
ATOM 3000 O O . TRP A 1 372 ? -9.353 -5.089 16.209 1.00 98.69 372 TRP A O 1
ATOM 3010 N N . ALA A 1 373 ? -9.370 -6.251 18.127 1.00 98.25 373 ALA A N 1
ATOM 3011 C CA . ALA A 1 373 ? -8.131 -5.646 18.616 1.00 98.25 373 ALA A CA 1
ATOM 3012 C C . ALA A 1 373 ? -6.927 -6.058 17.752 1.00 98.25 373 ALA A C 1
ATOM 3014 O O . ALA A 1 373 ? -6.114 -5.214 17.377 1.00 98.25 373 ALA A O 1
ATOM 3015 N N . ALA A 1 374 ? -6.838 -7.339 17.378 1.00 98.50 374 ALA A N 1
ATOM 3016 C CA . ALA A 1 374 ? -5.793 -7.813 16.477 1.00 98.50 374 ALA A CA 1
ATOM 3017 C C . ALA A 1 374 ? -5.951 -7.248 15.061 1.00 98.50 374 ALA A C 1
ATOM 3019 O O . ALA A 1 374 ? -4.964 -6.877 14.434 1.00 98.50 374 ALA A O 1
ATOM 3020 N N . PHE A 1 375 ? -7.180 -7.118 14.562 1.00 98.50 375 PHE A N 1
ATOM 3021 C CA . PHE A 1 375 ? -7.423 -6.564 13.234 1.00 98.50 375 PHE A CA 1
ATOM 3022 C C . PHE A 1 375 ? -7.082 -5.070 13.169 1.00 98.50 375 PHE A C 1
ATOM 3024 O O . PHE A 1 375 ? -6.470 -4.627 12.195 1.00 98.50 375 PHE A O 1
ATOM 3031 N N . ALA A 1 376 ? -7.340 -4.317 14.245 1.00 98.25 376 ALA A N 1
ATOM 3032 C CA . ALA A 1 376 ? -6.863 -2.943 14.385 1.00 98.25 376 ALA A CA 1
ATOM 3033 C C . ALA A 1 376 ? -5.331 -2.859 14.259 1.00 98.25 376 ALA A C 1
ATOM 3035 O O . ALA A 1 376 ? -4.841 -2.010 13.523 1.00 98.25 376 ALA A O 1
ATOM 3036 N N . PHE A 1 377 ? -4.585 -3.779 14.885 1.00 96.75 377 PHE A N 1
ATOM 3037 C CA . PHE A 1 377 ? -3.123 -3.863 14.744 1.00 96.75 377 PHE A CA 1
ATOM 3038 C C . PHE A 1 377 ? -2.668 -4.119 13.303 1.00 96.75 377 PHE A C 1
ATOM 3040 O O . PHE A 1 377 ? -1.717 -3.497 12.839 1.00 96.75 377 PHE A O 1
ATOM 3047 N N . THR A 1 378 ? -3.366 -4.985 12.564 1.00 96.12 378 THR A N 1
ATOM 3048 C CA . THR A 1 378 ? -3.031 -5.225 11.146 1.00 96.12 378 THR A CA 1
ATOM 3049 C C . THR A 1 378 ? -3.266 -4.006 10.254 1.00 96.12 378 THR A C 1
ATOM 3051 O O . THR A 1 378 ? -2.696 -3.924 9.167 1.00 96.12 378 THR A O 1
ATOM 3054 N N . CYS A 1 379 ? -4.101 -3.066 10.703 1.00 95.81 379 CYS A N 1
ATOM 3055 C CA . CYS A 1 379 ? -4.345 -1.802 10.019 1.00 95.81 379 CYS A CA 1
ATOM 3056 C C . CYS A 1 379 ? -3.364 -0.711 10.473 1.00 95.81 379 CYS A C 1
ATOM 3058 O O . CYS A 1 379 ? -2.920 0.077 9.644 1.00 95.81 379 CYS A O 1
ATOM 3060 N N . GLU A 1 380 ? -3.037 -0.658 11.766 1.00 93.00 380 GLU A N 1
ATOM 3061 C CA . GLU A 1 380 ? -2.217 0.373 12.410 1.00 93.00 380 GLU A CA 1
ATOM 3062 C C . GLU A 1 380 ? -1.316 -0.252 13.483 1.00 93.00 380 GLU A C 1
ATOM 3064 O O . GLU A 1 380 ? -1.809 -0.735 14.505 1.00 93.00 380 GLU A O 1
ATOM 3069 N N . LEU A 1 381 ? 0.011 -0.189 13.311 1.00 91.69 381 LEU A N 1
ATOM 3070 C CA . LEU A 1 381 ? 0.958 -0.791 14.263 1.00 91.69 381 LEU A CA 1
ATOM 3071 C C . LEU A 1 381 ? 0.745 -0.353 15.729 1.00 91.69 381 LEU A C 1
ATOM 3073 O O . LEU A 1 381 ? 0.806 -1.219 16.609 1.00 91.69 381 LEU A O 1
ATOM 3077 N N . PRO A 1 382 ? 0.438 0.927 16.038 1.00 93.19 382 PRO A N 1
ATOM 3078 C CA . PRO A 1 382 ? 0.224 1.363 17.422 1.00 93.19 382 PRO A CA 1
ATOM 3079 C C . PRO A 1 382 ? -0.924 0.647 18.130 1.00 93.19 382 PRO A C 1
ATOM 3081 O O . PRO A 1 382 ? -0.924 0.561 19.359 1.00 93.19 382 PRO A O 1
ATOM 3084 N N . ALA A 1 383 ? -1.876 0.066 17.391 1.00 95.94 383 ALA A N 1
ATOM 3085 C CA . ALA A 1 383 ? -2.982 -0.687 17.972 1.00 95.94 383 ALA A CA 1
ATOM 3086 C C . ALA A 1 383 ? -2.547 -2.018 18.622 1.00 95.94 383 ALA A C 1
ATOM 3088 O O . ALA A 1 383 ? -3.352 -2.636 19.320 1.00 95.94 383 ALA A O 1
ATOM 3089 N N . ALA A 1 384 ? -1.271 -2.419 18.529 1.00 96.19 384 ALA A N 1
ATOM 3090 C CA . ALA A 1 384 ? -0.702 -3.438 19.420 1.00 96.19 384 ALA A CA 1
ATOM 3091 C C . ALA A 1 384 ? -0.927 -3.092 20.906 1.00 96.19 384 ALA A C 1
ATOM 3093 O O . ALA A 1 384 ? -1.179 -3.976 21.729 1.00 96.19 384 ALA A O 1
ATOM 3094 N N . SER A 1 385 ? -0.911 -1.798 21.244 1.00 95.94 385 SER A N 1
ATOM 3095 C CA . SER A 1 385 ? -1.222 -1.307 22.589 1.00 95.94 385 SER A CA 1
ATOM 3096 C C . SER A 1 385 ? -2.664 -1.614 23.018 1.00 95.94 385 SER A C 1
ATOM 3098 O O . SER A 1 385 ? -2.883 -1.924 24.186 1.00 95.94 385 SER A O 1
ATOM 3100 N N . LEU A 1 386 ? -3.636 -1.631 22.093 1.00 94.12 386 LEU A N 1
ATOM 3101 C CA . LEU A 1 386 ? -5.021 -2.028 22.382 1.00 94.12 386 LEU A CA 1
ATOM 3102 C C . LEU A 1 386 ? -5.134 -3.526 22.675 1.00 94.12 386 LEU A C 1
ATOM 3104 O O . LEU A 1 386 ? -5.853 -3.905 23.600 1.00 94.12 386 LEU A O 1
ATOM 3108 N N . ILE A 1 387 ? -4.400 -4.375 21.943 1.00 97.25 387 ILE A N 1
ATOM 3109 C CA . ILE A 1 387 ? -4.328 -5.817 22.237 1.00 97.25 387 ILE A CA 1
ATOM 3110 C C . ILE A 1 387 ? -3.796 -6.024 23.656 1.00 97.25 387 ILE A C 1
ATOM 3112 O O . ILE A 1 387 ? -4.404 -6.750 24.442 1.00 97.25 387 ILE A O 1
ATOM 3116 N N . ALA A 1 388 ? -2.686 -5.361 23.995 1.00 96.88 388 ALA A N 1
ATOM 3117 C CA . ALA A 1 388 ? -2.087 -5.448 25.321 1.00 96.88 388 ALA A CA 1
ATOM 3118 C C . ALA A 1 388 ? -3.046 -4.933 26.404 1.00 96.88 388 ALA A C 1
ATOM 3120 O O . ALA A 1 388 ? -3.260 -5.609 27.407 1.00 96.88 388 ALA A O 1
ATOM 3121 N N . MET A 1 389 ? -3.672 -3.777 26.183 1.00 95.75 389 MET A N 1
ATOM 3122 C CA . MET A 1 389 ? -4.607 -3.165 27.123 1.00 95.75 389 MET A CA 1
ATOM 3123 C C . MET A 1 389 ? -5.797 -4.078 27.422 1.00 95.75 389 MET A C 1
ATOM 3125 O O . MET A 1 389 ? -6.025 -4.435 28.580 1.00 95.75 389 MET A O 1
ATOM 3129 N N . PHE A 1 390 ? -6.545 -4.484 26.392 1.00 96.50 390 PHE A N 1
ATOM 3130 C CA . PHE A 1 390 ? -7.710 -5.347 26.578 1.00 96.50 390 PHE A CA 1
ATOM 3131 C C . PHE A 1 390 ? -7.302 -6.728 27.090 1.00 96.50 390 PHE A C 1
ATOM 3133 O O . PHE A 1 390 ? -7.955 -7.259 27.985 1.00 96.50 390 PHE A O 1
ATOM 3140 N N . GLY A 1 391 ? -6.198 -7.288 26.594 1.00 96.06 391 GLY A N 1
ATOM 3141 C CA . GLY A 1 391 ? -5.667 -8.565 27.059 1.00 96.06 391 GLY A CA 1
ATOM 3142 C C . GLY A 1 391 ? -5.351 -8.553 28.554 1.00 96.06 391 GLY A C 1
ATOM 3143 O O . GLY A 1 391 ? -5.833 -9.416 29.282 1.00 96.06 391 GLY A O 1
ATOM 3144 N N . LEU A 1 392 ? -4.605 -7.558 29.039 1.00 95.56 392 LEU A N 1
ATOM 3145 C CA . LEU A 1 392 ? -4.237 -7.450 30.454 1.00 95.56 392 LEU A CA 1
ATOM 3146 C C . LEU A 1 392 ? -5.456 -7.214 31.351 1.00 95.56 392 LEU A C 1
ATOM 3148 O O . LEU A 1 392 ? -5.608 -7.900 32.363 1.00 95.56 392 LEU A O 1
ATOM 3152 N N . LEU A 1 393 ? -6.354 -6.301 30.969 1.00 93.38 393 LEU A N 1
ATOM 3153 C CA . LEU A 1 393 ? -7.587 -6.054 31.722 1.00 93.38 393 LEU A CA 1
ATOM 3154 C C . LEU A 1 393 ? -8.436 -7.328 31.823 1.00 93.38 393 LEU A C 1
ATOM 3156 O O . LEU A 1 393 ? -8.864 -7.719 32.911 1.00 93.38 393 LEU A O 1
ATOM 3160 N N . LEU A 1 394 ? -8.645 -8.024 30.707 1.00 94.94 394 LEU A N 1
ATOM 3161 C CA . LEU A 1 394 ? -9.483 -9.219 30.682 1.00 94.94 394 LEU A CA 1
ATOM 3162 C C . LEU A 1 394 ? -8.798 -10.449 31.292 1.00 94.94 394 LEU A C 1
ATOM 3164 O O . LEU A 1 394 ? -9.492 -11.305 31.837 1.00 94.94 394 LEU A O 1
ATOM 3168 N N . LEU A 1 395 ? -7.465 -10.515 31.323 1.00 95.50 395 LEU A N 1
ATOM 3169 C CA . LEU A 1 395 ? -6.735 -11.524 32.099 1.00 95.50 395 LEU A CA 1
ATOM 3170 C C . LEU A 1 395 ? -6.948 -11.354 33.605 1.00 95.50 395 LEU A C 1
ATOM 3172 O O . LEU A 1 395 ? -7.100 -12.352 34.308 1.00 95.50 395 LEU A O 1
ATOM 3176 N N . VAL A 1 396 ? -7.021 -10.115 34.097 1.00 91.69 396 VAL A N 1
ATOM 3177 C CA . VAL A 1 396 ? -7.352 -9.839 35.505 1.00 91.69 396 VAL A CA 1
ATOM 3178 C C . VAL A 1 396 ? -8.812 -10.199 35.802 1.00 91.69 396 VAL A C 1
ATOM 3180 O O . VAL A 1 396 ? -9.110 -10.791 36.837 1.00 91.69 396 VAL A O 1
ATOM 3183 N N . ARG A 1 397 ? -9.736 -9.865 34.895 1.00 90.75 397 ARG A N 1
ATOM 3184 C CA . ARG A 1 397 ? -11.184 -10.028 35.113 1.00 90.75 397 ARG A CA 1
ATOM 3185 C C . ARG A 1 397 ? -11.704 -11.448 34.876 1.00 90.75 397 ARG A C 1
ATOM 3187 O O . ARG A 1 397 ? -12.602 -11.894 35.592 1.00 90.75 397 ARG A O 1
ATOM 3194 N N . ALA A 1 398 ? -11.222 -12.106 33.826 1.00 94.50 398 ALA A N 1
ATOM 3195 C CA . ALA A 1 398 ? -11.739 -13.364 33.296 1.00 94.50 398 ALA A CA 1
ATOM 3196 C C . ALA A 1 398 ? -10.646 -14.119 32.495 1.00 94.50 398 ALA A C 1
ATOM 3198 O O . ALA A 1 398 ? -10.722 -14.222 31.267 1.00 94.50 398 ALA A O 1
ATOM 3199 N N . PRO A 1 399 ? -9.629 -14.695 33.164 1.00 96.38 399 PRO A N 1
ATOM 3200 C CA . PRO A 1 399 ? -8.444 -15.242 32.496 1.00 96.38 399 PRO A CA 1
ATOM 3201 C C . PRO A 1 399 ? -8.755 -16.424 31.575 1.00 96.38 399 PRO A C 1
ATOM 3203 O O . PRO A 1 399 ? -8.275 -16.472 30.446 1.00 96.38 399 PRO A O 1
ATOM 3206 N N . LYS A 1 400 ? -9.598 -17.364 32.023 1.00 97.44 400 LYS A N 1
ATOM 3207 C CA . LYS A 1 400 ? -9.948 -18.565 31.247 1.00 97.44 400 LYS A CA 1
ATOM 3208 C C . LYS A 1 400 ? -10.575 -18.235 29.882 1.00 97.44 400 LYS A C 1
ATOM 3210 O O . LYS A 1 400 ? -10.021 -18.689 28.887 1.00 97.44 400 LYS A O 1
ATOM 3215 N N . PRO A 1 401 ? -11.676 -17.463 29.780 1.00 97.06 401 PRO A N 1
ATOM 3216 C CA . PRO A 1 401 ? -12.252 -17.123 28.477 1.00 97.06 401 PRO A CA 1
ATOM 3217 C C . PRO A 1 401 ? -11.351 -16.189 27.659 1.00 97.06 401 PRO A C 1
ATOM 3219 O O . PRO A 1 401 ? -11.302 -16.321 26.441 1.00 97.06 401 PRO A O 1
ATOM 3222 N N . THR A 1 402 ? -10.575 -15.309 28.298 1.00 97.56 402 THR A N 1
ATOM 3223 C CA . THR A 1 402 ? -9.596 -14.469 27.587 1.00 97.56 402 THR A CA 1
ATOM 3224 C C . THR A 1 402 ? -8.561 -15.322 26.853 1.00 97.56 402 THR A C 1
ATOM 3226 O O . THR A 1 402 ? -8.312 -15.104 25.668 1.00 97.56 402 THR A O 1
ATOM 3229 N N . LEU A 1 403 ? -8.018 -16.345 27.519 1.00 98.25 403 LEU A N 1
ATOM 3230 C CA . LEU A 1 403 ? -7.043 -17.265 26.929 1.00 98.25 403 LEU A CA 1
ATOM 3231 C C . LEU A 1 403 ? -7.674 -18.286 25.974 1.00 98.25 403 LEU A C 1
ATOM 3233 O O . LEU A 1 403 ? -7.076 -18.606 24.956 1.00 98.25 403 LEU A O 1
ATOM 3237 N N . ALA A 1 404 ? -8.860 -18.811 26.282 1.00 98.31 404 ALA A N 1
ATOM 3238 C CA . ALA A 1 404 ? -9.481 -19.874 25.490 1.00 98.31 404 ALA A CA 1
ATOM 3239 C C . ALA A 1 404 ? -10.263 -19.365 24.269 1.00 98.31 404 ALA A C 1
ATOM 3241 O O . ALA A 1 404 ? -10.487 -20.131 23.338 1.00 98.31 404 ALA A O 1
ATOM 3242 N N . LEU A 1 405 ? -10.706 -18.103 24.274 1.00 98.12 405 LEU A N 1
ATOM 3243 C CA . LEU A 1 405 ? -11.544 -17.521 23.218 1.00 98.12 405 LEU A CA 1
ATOM 3244 C C . LEU A 1 405 ? -10.883 -16.296 22.578 1.00 98.12 405 LEU A C 1
ATOM 3246 O O . LEU A 1 405 ? -10.799 -16.216 21.358 1.00 98.12 405 LEU A O 1
ATOM 3250 N N . GLY A 1 406 ? -10.379 -15.356 23.382 1.00 98.12 406 GLY A N 1
ATOM 3251 C CA . GLY A 1 406 ? -9.762 -14.130 22.864 1.00 98.12 406 GLY A CA 1
ATOM 3252 C C . GLY A 1 406 ? -8.432 -14.389 22.153 1.00 98.12 406 GLY A C 1
ATOM 3253 O O . GLY A 1 406 ? -8.253 -13.994 21.001 1.00 98.12 406 GLY A O 1
ATOM 3254 N N . LEU A 1 407 ? -7.507 -15.090 22.817 1.00 98.12 407 LEU A N 1
ATOM 3255 C CA . LEU A 1 407 ? -6.163 -15.346 22.288 1.00 98.12 407 LEU A CA 1
ATOM 3256 C C . LEU A 1 407 ? -6.156 -16.129 20.955 1.00 98.12 407 LEU A C 1
ATOM 3258 O O . LEU A 1 407 ? -5.417 -15.720 20.060 1.00 98.12 407 LEU A O 1
ATOM 3262 N N . PRO A 1 408 ? -6.982 -17.177 20.742 1.00 98.62 408 PRO A N 1
ATOM 3263 C CA . PRO A 1 408 ? -7.075 -17.834 19.438 1.00 98.62 408 PRO A CA 1
ATOM 3264 C C . PRO A 1 408 ? -7.505 -16.896 18.308 1.00 98.62 408 PRO A C 1
ATOM 3266 O O . PRO A 1 408 ? -7.000 -17.016 17.196 1.00 98.62 408 PRO A O 1
ATOM 3269 N N . MET A 1 409 ? -8.390 -15.933 18.584 1.00 98.69 409 MET A N 1
ATOM 3270 C CA . MET A 1 409 ? -8.812 -14.953 17.580 1.00 98.69 409 MET A CA 1
ATOM 3271 C C . MET A 1 409 ? -7.711 -13.940 17.261 1.00 98.69 409 MET A C 1
ATOM 3273 O O . MET A 1 409 ? -7.560 -13.561 16.101 1.00 98.69 409 MET A O 1
ATOM 3277 N N . VAL A 1 410 ? -6.898 -13.554 18.252 1.00 98.62 410 VAL A N 1
ATOM 3278 C CA . VAL A 1 410 ? -5.678 -12.766 18.008 1.00 98.62 410 VAL A CA 1
ATOM 3279 C C . VAL A 1 410 ? -4.721 -13.550 17.111 1.00 98.62 410 VAL A C 1
ATOM 3281 O O . VAL A 1 410 ? -4.272 -13.035 16.089 1.00 98.62 410 VAL A O 1
ATOM 3284 N N . ALA A 1 411 ? -4.453 -14.813 17.451 1.00 98.50 411 ALA A N 1
ATOM 3285 C CA . ALA A 1 411 ? -3.568 -15.676 16.674 1.00 98.50 411 ALA A CA 1
ATOM 3286 C C . ALA A 1 411 ? -4.063 -15.860 15.232 1.00 98.50 411 ALA A C 1
ATOM 3288 O O . ALA A 1 411 ? -3.267 -15.747 14.306 1.00 98.50 411 ALA A O 1
ATOM 3289 N N . LEU A 1 412 ? -5.369 -16.066 15.027 1.00 98.56 412 LEU A N 1
ATOM 3290 C CA . LEU A 1 412 ? -5.978 -16.181 13.699 1.00 98.56 412 LEU A CA 1
ATOM 3291 C C . LEU A 1 412 ? -5.669 -14.963 12.820 1.00 98.56 412 LEU A C 1
ATOM 3293 O O . LEU A 1 412 ? -5.238 -15.115 11.677 1.00 98.56 412 LEU A O 1
ATOM 3297 N N . VAL A 1 413 ? -5.875 -13.756 13.351 1.00 98.56 413 VAL A N 1
ATOM 3298 C CA . VAL A 1 413 ? -5.650 -12.514 12.601 1.00 98.56 413 VAL A CA 1
ATOM 3299 C C . VAL A 1 413 ? -4.165 -12.304 12.310 1.00 98.56 413 VAL A C 1
ATOM 3301 O O . VAL A 1 413 ? -3.810 -11.941 11.189 1.00 98.56 413 VAL A O 1
ATOM 3304 N N . LEU A 1 414 ? -3.286 -12.584 13.276 1.00 97.75 414 LEU A N 1
ATOM 3305 C CA . LEU A 1 414 ? -1.840 -12.489 13.067 1.00 97.75 414 LEU A CA 1
ATOM 3306 C C . LEU A 1 414 ? -1.349 -13.503 12.027 1.00 97.75 414 LEU A C 1
ATOM 3308 O O . LEU A 1 414 ? -0.562 -13.141 11.157 1.00 97.75 414 LEU A O 1
ATOM 3312 N N . VAL A 1 415 ? -1.852 -14.740 12.056 1.00 98.19 415 VAL A N 1
ATOM 3313 C CA . VAL A 1 415 ? -1.552 -15.753 11.033 1.00 98.19 415 VAL A CA 1
ATOM 3314 C C . VAL A 1 415 ? -2.019 -15.288 9.657 1.00 98.19 415 VAL A C 1
ATOM 3316 O O . VAL A 1 415 ? -1.274 -15.438 8.694 1.00 98.19 415 VAL A O 1
ATOM 3319 N N . ALA A 1 416 ? -3.199 -14.673 9.540 1.00 98.12 416 ALA A N 1
ATOM 3320 C CA . ALA A 1 416 ? -3.661 -14.118 8.269 1.00 98.12 416 ALA A CA 1
ATOM 3321 C C . ALA A 1 416 ? -2.767 -12.960 7.782 1.00 98.12 416 ALA A C 1
ATOM 3323 O O . ALA A 1 416 ? -2.399 -12.908 6.608 1.00 98.12 416 ALA A O 1
ATOM 3324 N N . TYR A 1 417 ? -2.371 -12.054 8.677 1.00 97.38 417 TYR A N 1
ATOM 3325 C CA . TYR A 1 417 ? -1.505 -10.918 8.354 1.00 97.38 417 TYR A CA 1
ATOM 3326 C C . TYR A 1 417 ? -0.114 -11.354 7.890 1.00 97.38 417 TYR A C 1
ATOM 3328 O O . TYR A 1 417 ? 0.345 -10.984 6.811 1.00 97.38 417 TYR A O 1
ATOM 3336 N N . PHE A 1 418 ? 0.554 -12.180 8.687 1.00 97.19 418 PHE A N 1
ATOM 3337 C CA . PHE A 1 418 ? 1.891 -12.674 8.380 1.00 97.19 418 PHE A CA 1
ATOM 3338 C C . PHE A 1 418 ? 1.872 -13.686 7.229 1.00 97.19 418 PHE A C 1
ATOM 3340 O O . PHE A 1 418 ? 2.761 -13.667 6.384 1.00 97.19 418 PHE A O 1
ATOM 3347 N N . GLY A 1 419 ? 0.834 -14.517 7.140 1.00 97.94 419 GLY A N 1
ATOM 3348 C CA . GLY A 1 419 ? 0.655 -15.477 6.054 1.00 97.94 419 GLY A CA 1
ATOM 3349 C C . GLY A 1 419 ? 0.448 -14.801 4.702 1.00 97.94 419 GLY A C 1
ATOM 3350 O O . GLY A 1 419 ? 1.087 -15.188 3.731 1.00 97.94 419 GLY A O 1
ATOM 3351 N N . THR A 1 420 ? -0.379 -13.754 4.625 1.00 97.50 420 THR A N 1
ATOM 3352 C CA . THR A 1 420 ? -0.539 -12.993 3.372 1.00 97.50 420 THR A CA 1
ATOM 3353 C C . THR A 1 420 ? 0.748 -12.266 2.977 1.00 97.50 420 THR A C 1
ATOM 3355 O O . THR A 1 420 ? 1.087 -12.285 1.797 1.00 97.50 420 THR A O 1
ATOM 3358 N N . ASN A 1 421 ? 1.506 -11.707 3.934 1.00 96.38 421 ASN A N 1
ATOM 3359 C CA . ASN A 1 421 ? 2.848 -11.162 3.667 1.00 96.38 421 ASN A CA 1
ATOM 3360 C C . ASN A 1 421 ? 3.785 -12.231 3.087 1.00 96.38 421 ASN A C 1
ATOM 3362 O O . ASN A 1 421 ? 4.424 -11.997 2.064 1.00 96.38 421 ASN A O 1
ATOM 3366 N N . TYR A 1 422 ? 3.814 -13.422 3.688 1.00 97.00 422 TYR A N 1
ATOM 3367 C CA . TYR A 1 422 ? 4.665 -14.513 3.224 1.00 97.00 422 TYR A CA 1
ATOM 3368 C C . TYR A 1 422 ? 4.283 -14.993 1.820 1.00 97.00 422 TYR A C 1
ATOM 3370 O O . TYR A 1 422 ? 5.164 -15.216 0.995 1.00 97.00 422 TYR A O 1
ATOM 3378 N N . ILE A 1 423 ? 2.987 -15.098 1.516 1.00 96.81 423 ILE A N 1
ATOM 3379 C CA . ILE A 1 423 ? 2.510 -15.475 0.176 1.00 96.81 423 ILE A CA 1
ATOM 3380 C C . ILE A 1 423 ? 2.898 -14.415 -0.864 1.00 96.81 423 ILE A C 1
ATOM 3382 O O . ILE A 1 423 ? 3.290 -14.770 -1.971 1.00 96.81 423 ILE A O 1
ATOM 3386 N N . ALA A 1 424 ? 2.785 -13.129 -0.528 1.00 96.00 424 ALA A N 1
ATOM 3387 C CA . ALA A 1 424 ? 3.082 -12.044 -1.460 1.00 96.00 424 ALA A CA 1
ATOM 3388 C C . ALA A 1 424 ? 4.588 -11.852 -1.691 1.00 96.00 424 ALA A C 1
ATOM 3390 O O . ALA A 1 424 ? 5.005 -11.589 -2.816 1.00 96.00 424 ALA A O 1
ATOM 3391 N N . HIS A 1 425 ? 5.391 -11.979 -0.630 1.00 94.62 425 HIS A N 1
ATOM 3392 C CA . HIS A 1 425 ? 6.773 -11.499 -0.619 1.00 94.62 425 HIS A CA 1
ATOM 3393 C C . HIS A 1 425 ? 7.827 -12.572 -0.311 1.00 94.62 425 HIS A C 1
ATOM 3395 O O . HIS A 1 425 ? 9.022 -12.290 -0.349 1.00 94.62 425 HIS A O 1
ATOM 3401 N N . GLY A 1 426 ? 7.425 -13.786 0.073 1.00 94.00 426 GLY A N 1
ATOM 3402 C CA . GLY A 1 426 ? 8.346 -14.815 0.576 1.00 94.00 426 GLY A CA 1
ATOM 3403 C C . GLY A 1 426 ? 8.996 -14.463 1.924 1.00 94.00 426 GLY A C 1
ATOM 3404 O O . GLY A 1 426 ? 9.943 -15.125 2.354 1.00 94.00 426 GLY A O 1
ATOM 3405 N N . LYS A 1 427 ? 8.507 -13.417 2.603 1.00 92.56 427 LYS A N 1
ATOM 3406 C CA . LYS A 1 427 ? 9.009 -12.916 3.889 1.00 92.56 427 LYS A CA 1
ATOM 3407 C C . LYS A 1 427 ? 7.851 -12.718 4.863 1.00 92.56 427 LYS A C 1
ATOM 3409 O O . LYS A 1 427 ? 6.756 -12.327 4.477 1.00 92.56 427 LYS A O 1
ATOM 3414 N N . TRP A 1 428 ? 8.108 -12.965 6.145 1.00 93.44 428 TRP A N 1
ATOM 3415 C CA . TRP A 1 428 ? 7.128 -12.719 7.206 1.00 93.44 428 TRP A CA 1
ATOM 3416 C C . TRP A 1 428 ? 7.002 -11.234 7.553 1.00 93.44 428 TRP A C 1
ATOM 3418 O O . TRP A 1 428 ? 5.929 -10.784 7.947 1.00 93.44 428 TRP A O 1
ATOM 3428 N N . SER A 1 429 ? 8.088 -10.472 7.410 1.00 89.94 429 SER A N 1
ATOM 3429 C CA . SER A 1 429 ? 8.071 -9.034 7.653 1.00 89.94 429 SER A CA 1
ATOM 3430 C C . SER A 1 429 ? 7.347 -8.300 6.519 1.00 89.94 429 SER A C 1
ATOM 3432 O O . SER A 1 429 ? 7.475 -8.689 5.357 1.00 89.94 429 SER A O 1
ATOM 3434 N N . PRO A 1 430 ? 6.599 -7.234 6.835 1.00 89.62 430 PRO A N 1
ATOM 3435 C CA . PRO A 1 430 ? 5.924 -6.423 5.831 1.00 89.62 430 PRO A CA 1
ATOM 3436 C C . PRO A 1 430 ? 6.925 -5.594 5.001 1.00 89.62 430 PRO A C 1
ATOM 3438 O O . PRO A 1 430 ? 8.023 -5.300 5.483 1.00 89.62 430 PRO A O 1
ATOM 3441 N N . PRO A 1 431 ? 6.547 -5.140 3.790 1.00 89.50 431 PRO A N 1
ATOM 3442 C CA . PRO A 1 431 ? 7.452 -4.428 2.881 1.00 89.50 431 PRO A CA 1
ATOM 3443 C C . PRO A 1 431 ? 8.154 -3.202 3.468 1.00 89.50 431 PRO A C 1
ATOM 3445 O O . PRO A 1 431 ? 9.332 -2.979 3.211 1.00 89.50 431 PRO A O 1
ATOM 3448 N N . TYR A 1 432 ? 7.460 -2.425 4.302 1.00 84.19 432 TYR A N 1
ATOM 3449 C CA . TYR A 1 432 ? 8.023 -1.219 4.917 1.00 84.19 432 TYR A CA 1
ATOM 3450 C C . TYR A 1 432 ? 9.163 -1.493 5.910 1.00 84.19 432 TYR A C 1
ATOM 3452 O O . TYR A 1 432 ? 9.839 -0.559 6.330 1.00 84.19 432 TYR A O 1
ATOM 3460 N N . SER A 1 433 ? 9.407 -2.755 6.279 1.00 85.06 433 SER A N 1
ATOM 3461 C CA . SER A 1 433 ? 10.580 -3.154 7.063 1.00 85.06 433 SER A CA 1
ATOM 3462 C C . SER A 1 433 ? 11.864 -3.268 6.229 1.00 85.06 433 SER A C 1
ATOM 3464 O O . SER A 1 433 ? 12.934 -3.398 6.814 1.00 85.06 433 SER A O 1
ATOM 3466 N N . TYR A 1 434 ? 11.780 -3.208 4.894 1.00 83.44 434 TYR A N 1
ATOM 3467 C CA . TYR A 1 434 ? 12.903 -3.409 3.967 1.00 83.44 434 TYR A CA 1
ATOM 3468 C C . TYR A 1 434 ? 13.357 -2.098 3.309 1.00 83.44 434 TYR A C 1
ATOM 3470 O O . TYR A 1 434 ? 13.338 -1.950 2.087 1.00 83.44 434 TYR A O 1
ATOM 3478 N N . GLY A 1 435 ? 13.760 -1.138 4.148 1.00 65.75 435 GLY A N 1
ATOM 3479 C CA . GLY A 1 435 ? 14.448 0.082 3.719 1.00 65.75 435 GLY A CA 1
ATOM 3480 C C . GLY A 1 435 ? 13.538 1.195 3.194 1.00 65.75 435 GLY A C 1
ATOM 3481 O O . GLY A 1 435 ? 13.605 1.536 2.025 1.00 65.75 435 GLY A O 1
ATOM 3482 N N . ALA A 1 436 ? 12.745 1.828 4.063 1.00 53.28 436 ALA A N 1
ATOM 3483 C CA . ALA A 1 436 ? 12.082 3.107 3.753 1.00 53.28 436 ALA A CA 1
ATOM 3484 C C . ALA A 1 436 ? 12.975 4.346 4.026 1.00 53.28 436 ALA A C 1
ATOM 3486 O O . ALA A 1 436 ? 12.510 5.479 3.925 1.00 53.28 436 ALA A O 1
ATOM 3487 N N . GLY A 1 437 ? 14.239 4.139 4.424 1.00 54.00 437 GLY A N 1
ATOM 3488 C CA . GLY A 1 437 ? 15.215 5.211 4.656 1.00 54.00 437 GLY A CA 1
ATOM 3489 C C . GLY A 1 437 ? 15.747 5.818 3.354 1.00 54.00 437 GLY A C 1
ATOM 3490 O O . GLY A 1 437 ? 15.488 5.294 2.273 1.00 54.00 437 GLY A O 1
ATOM 3491 N N . ASP A 1 438 ? 16.507 6.916 3.451 1.00 56.56 438 ASP A N 1
ATOM 3492 C CA . ASP A 1 438 ? 17.102 7.583 2.285 1.00 56.56 438 ASP A CA 1
ATOM 3493 C C . ASP A 1 438 ? 17.910 6.578 1.452 1.00 56.56 438 ASP A C 1
ATOM 3495 O O . ASP A 1 438 ? 18.993 6.120 1.841 1.00 56.56 438 ASP A O 1
ATOM 3499 N N . VAL A 1 439 ? 17.364 6.224 0.286 1.00 57.75 439 VAL A N 1
ATOM 3500 C CA . VAL A 1 439 ? 17.944 5.210 -0.598 1.00 57.75 439 VAL A CA 1
ATOM 3501 C C . VAL A 1 439 ? 19.297 5.656 -1.161 1.00 57.75 439 VAL A C 1
ATOM 3503 O O . VAL A 1 439 ? 20.011 4.831 -1.724 1.00 57.75 439 VAL A O 1
ATOM 3506 N N . ASN A 1 440 ? 19.693 6.920 -0.982 1.00 52.25 440 ASN A N 1
ATOM 3507 C CA . ASN A 1 440 ? 21.006 7.413 -1.389 1.00 52.25 440 ASN A CA 1
ATOM 3508 C C . ASN A 1 440 ? 22.111 7.173 -0.354 1.00 52.25 440 ASN A C 1
ATOM 3510 O O . ASN A 1 440 ? 23.288 7.325 -0.705 1.00 52.25 440 ASN A O 1
ATOM 3514 N N . THR A 1 441 ? 21.771 6.802 0.884 1.00 52.38 441 THR A N 1
ATOM 3515 C CA . THR A 1 441 ? 22.758 6.575 1.951 1.00 52.38 441 THR A CA 1
ATOM 3516 C C . THR A 1 441 ? 23.674 5.389 1.639 1.00 52.38 441 THR A C 1
ATOM 3518 O O . THR A 1 441 ? 23.340 4.485 0.880 1.00 52.38 441 THR A O 1
ATOM 3521 N N . ALA A 1 442 ? 24.889 5.389 2.189 1.00 46.41 442 ALA A N 1
ATOM 3522 C CA . ALA A 1 442 ? 25.814 4.269 1.996 1.00 46.41 442 ALA A CA 1
ATOM 3523 C C . ALA A 1 442 ? 25.312 2.977 2.671 1.00 46.41 442 ALA A C 1
ATOM 3525 O O . ALA A 1 442 ? 25.636 1.883 2.210 1.00 46.41 442 ALA A O 1
ATOM 3526 N N . ASP A 1 443 ? 24.511 3.110 3.730 1.00 48.47 443 ASP A N 1
ATOM 3527 C CA . ASP A 1 443 ? 23.962 1.988 4.492 1.00 48.47 443 ASP A CA 1
ATOM 3528 C C . ASP A 1 443 ? 22.816 1.297 3.739 1.00 48.47 443 ASP A C 1
ATOM 3530 O O . ASP A 1 443 ? 22.783 0.068 3.678 1.00 48.47 443 ASP A O 1
ATOM 3534 N N . SER A 1 444 ? 21.973 2.056 3.025 1.00 57.81 444 SER A N 1
ATOM 3535 C CA . SER A 1 444 ? 20.920 1.496 2.162 1.00 57.81 444 SER A CA 1
ATOM 3536 C C . SER A 1 444 ? 21.457 0.628 1.013 1.00 57.81 444 SER A C 1
ATOM 3538 O O . SER A 1 444 ? 20.712 -0.171 0.454 1.00 57.81 444 SER A O 1
ATOM 3540 N N . ARG A 1 445 ? 22.742 0.779 0.650 1.00 56.38 445 ARG A N 1
ATOM 3541 C CA . ARG A 1 445 ? 23.421 -0.024 -0.386 1.00 56.38 445 ARG A CA 1
ATOM 3542 C C . ARG A 1 445 ? 23.997 -1.335 0.149 1.00 56.38 445 ARG A C 1
ATOM 3544 O O . ARG A 1 445 ? 24.389 -2.184 -0.647 1.00 56.38 445 ARG A O 1
ATOM 3551 N N . LYS A 1 446 ? 24.109 -1.479 1.472 1.00 53.47 446 LYS A N 1
ATOM 3552 C CA . LYS A 1 446 ? 24.610 -2.693 2.137 1.00 53.47 446 LYS A CA 1
ATOM 3553 C C . LYS A 1 446 ? 23.480 -3.604 2.611 1.00 53.47 446 LYS A C 1
ATOM 3555 O O . LYS A 1 446 ? 23.707 -4.801 2.760 1.00 53.47 446 LYS A O 1
ATOM 3560 N N . GLU A 1 447 ? 22.293 -3.050 2.843 1.00 66.69 447 GLU A N 1
ATOM 3561 C CA . GLU A 1 447 ? 21.117 -3.782 3.313 1.00 66.69 447 GLU A CA 1
ATOM 3562 C C . GLU A 1 447 ? 20.094 -4.036 2.195 1.00 66.69 447 GLU A C 1
ATOM 3564 O O . GLU A 1 447 ? 20.097 -3.391 1.147 1.00 66.69 447 GLU A O 1
ATOM 3569 N N . GLU A 1 448 ? 19.212 -5.013 2.414 1.00 77.75 448 GLU A N 1
ATOM 3570 C CA . GLU A 1 448 ? 18.116 -5.333 1.499 1.00 77.75 448 GLU A CA 1
ATOM 3571 C C . GLU A 1 448 ? 17.115 -4.162 1.460 1.00 77.75 448 GLU A C 1
ATOM 3573 O O . GLU A 1 448 ? 16.318 -3.981 2.380 1.00 77.75 448 GLU A O 1
ATOM 3578 N N . ASN A 1 449 ? 17.169 -3.363 0.390 1.00 83.44 449 ASN A N 1
ATOM 3579 C CA . ASN A 1 449 ? 16.315 -2.194 0.190 1.00 83.44 449 ASN A CA 1
ATOM 3580 C C . ASN A 1 449 ? 15.340 -2.419 -0.970 1.00 83.44 449 ASN A C 1
ATOM 3582 O O . ASN A 1 449 ? 15.724 -2.382 -2.141 1.00 83.44 449 ASN A O 1
ATOM 3586 N N . TRP A 1 450 ? 14.066 -2.619 -0.646 1.00 88.69 450 TRP A N 1
ATOM 3587 C CA . TRP A 1 450 ? 13.030 -2.861 -1.649 1.00 88.69 450 TRP A CA 1
ATOM 3588 C C . TRP A 1 450 ? 12.467 -1.576 -2.262 1.00 88.69 450 TRP A C 1
ATOM 3590 O O . TRP A 1 450 ? 11.749 -1.627 -3.259 1.00 88.69 450 TRP A O 1
ATOM 3600 N N . TYR A 1 451 ? 12.774 -0.410 -1.701 1.00 87.06 451 TYR A N 1
ATOM 3601 C CA . TYR A 1 451 ? 12.320 0.872 -2.231 1.00 87.06 451 TYR A CA 1
ATOM 3602 C C . TYR A 1 451 ? 13.254 1.423 -3.311 1.00 87.06 451 TYR A C 1
ATOM 3604 O O . TYR A 1 451 ? 12.925 2.431 -3.929 1.00 87.06 451 TYR A O 1
ATOM 3612 N N . ASP A 1 452 ? 14.384 0.775 -3.597 1.00 83.56 452 ASP A N 1
ATOM 3613 C CA . ASP A 1 452 ? 15.254 1.131 -4.718 1.00 83.56 452 ASP A CA 1
ATOM 3614 C C . ASP A 1 452 ? 14.911 0.323 -5.977 1.00 83.56 452 ASP A C 1
ATOM 3616 O O . ASP A 1 452 ? 15.342 -0.815 -6.145 1.00 83.56 452 ASP A O 1
ATOM 3620 N N . PHE A 1 453 ? 14.146 0.924 -6.889 1.00 84.81 453 PHE A N 1
ATOM 3621 C CA . PHE A 1 453 ? 13.706 0.271 -8.120 1.00 84.81 453 PHE A CA 1
ATOM 3622 C C . PHE A 1 453 ? 13.585 1.241 -9.294 1.00 84.81 453 PHE A C 1
ATOM 3624 O O . PHE A 1 453 ? 13.552 2.467 -9.138 1.00 84.81 453 PHE A O 1
ATOM 3631 N N . ASP A 1 454 ? 13.475 0.667 -10.488 1.00 85.12 454 ASP A N 1
ATOM 3632 C CA . ASP A 1 454 ? 13.036 1.352 -11.692 1.00 85.12 454 ASP A CA 1
ATOM 3633 C C . ASP A 1 454 ? 12.277 0.421 -12.642 1.00 85.12 454 ASP A C 1
ATOM 3635 O O . ASP A 1 454 ? 12.373 -0.809 -12.593 1.00 85.12 454 ASP A O 1
ATOM 3639 N N . TYR A 1 455 ? 11.478 1.040 -13.505 1.00 86.88 455 TYR A N 1
ATOM 3640 C CA . TYR A 1 455 ? 10.767 0.363 -14.582 1.00 86.88 455 TYR A CA 1
ATOM 3641 C C . TYR A 1 455 ? 10.553 1.314 -15.761 1.00 86.88 455 TYR A C 1
ATOM 3643 O O . TYR A 1 455 ? 10.727 2.531 -15.649 1.00 86.88 455 TYR A O 1
ATOM 3651 N N . ILE A 1 456 ? 10.172 0.768 -16.916 1.00 85.19 456 ILE A N 1
ATOM 3652 C CA . ILE A 1 456 ? 9.724 1.575 -18.052 1.00 85.19 456 ILE A CA 1
ATOM 3653 C C . ILE A 1 456 ? 8.214 1.472 -18.160 1.00 85.19 456 ILE A C 1
ATOM 3655 O O . ILE A 1 456 ? 7.653 0.380 -18.230 1.00 85.19 456 ILE A O 1
ATOM 3659 N N . ARG A 1 457 ? 7.556 2.629 -18.220 1.00 86.38 457 ARG A N 1
ATOM 3660 C CA . ARG A 1 457 ? 6.138 2.684 -18.539 1.00 86.38 457 ARG A CA 1
ATOM 3661 C C . ARG A 1 457 ? 5.963 2.460 -20.036 1.00 86.38 457 ARG A C 1
ATOM 3663 O O . ARG A 1 457 ? 6.364 3.287 -20.855 1.00 86.38 457 ARG A O 1
ATOM 3670 N N . PHE A 1 458 ? 5.323 1.360 -20.396 1.00 82.81 458 PHE A N 1
ATOM 3671 C CA . PHE A 1 458 ? 5.087 0.935 -21.771 1.00 82.81 458 PHE A CA 1
ATOM 3672 C C . PHE A 1 458 ? 4.402 2.024 -22.614 1.00 82.81 458 PHE A C 1
ATOM 3674 O O . PHE A 1 458 ? 4.809 2.282 -23.750 1.00 82.81 458 PHE A O 1
ATOM 3681 N N . MET A 1 459 ? 3.420 2.712 -22.016 1.00 75.44 459 MET A N 1
ATOM 3682 C CA . MET A 1 459 ? 2.607 3.776 -22.624 1.00 75.44 459 MET A CA 1
ATOM 3683 C C . MET A 1 459 ? 3.411 4.887 -23.302 1.00 75.44 459 MET A C 1
ATOM 3685 O O . MET A 1 459 ? 3.070 5.319 -24.404 1.00 75.44 459 MET A O 1
ATOM 3689 N N . ASP A 1 460 ? 4.441 5.397 -22.629 1.00 78.06 460 ASP A N 1
ATOM 3690 C CA . ASP A 1 460 ? 5.219 6.544 -23.099 1.00 78.06 460 ASP A CA 1
ATOM 3691 C C . ASP A 1 460 ? 6.724 6.260 -23.201 1.00 78.06 460 ASP A C 1
ATOM 3693 O O . ASP A 1 460 ? 7.486 7.140 -23.606 1.00 78.06 460 ASP A O 1
ATOM 3697 N N . GLY A 1 461 ? 7.158 5.034 -22.901 1.00 79.00 461 GLY A N 1
ATOM 3698 C CA . GLY A 1 461 ? 8.559 4.617 -22.938 1.00 79.00 461 GLY A CA 1
ATOM 3699 C C . GLY A 1 461 ? 9.431 5.353 -21.921 1.00 79.00 461 GLY A C 1
ATOM 3700 O O . GLY A 1 461 ? 10.663 5.346 -22.045 1.00 79.00 461 GLY A O 1
ATOM 3701 N N . LYS A 1 462 ? 8.836 6.042 -20.939 1.00 82.94 462 LYS A N 1
ATOM 3702 C CA . LYS A 1 462 ? 9.607 6.767 -19.931 1.00 82.94 462 LYS A CA 1
ATOM 3703 C C . LYS A 1 462 ? 10.100 5.808 -18.863 1.00 82.94 462 LYS A C 1
ATOM 3705 O O . LYS A 1 462 ? 9.329 5.028 -18.309 1.00 82.94 462 LYS A O 1
ATOM 3710 N N . LYS A 1 463 ? 11.384 5.947 -18.533 1.00 84.94 463 LYS A N 1
ATOM 3711 C CA . LYS A 1 463 ? 11.949 5.387 -17.311 1.00 84.94 463 LYS A CA 1
ATOM 3712 C C . LYS A 1 463 ? 11.339 6.109 -16.108 1.00 84.94 463 LYS A C 1
ATOM 3714 O O . LYS A 1 463 ? 11.390 7.350 -16.043 1.00 84.94 463 LYS A O 1
ATOM 3719 N N . VAL A 1 464 ? 10.765 5.328 -15.203 1.00 85.94 464 VAL A N 1
ATOM 3720 C CA . VAL A 1 464 ? 10.279 5.748 -13.892 1.00 85.94 464 VAL A CA 1
ATOM 3721 C C . VAL A 1 464 ? 11.276 5.242 -12.860 1.00 85.94 464 VAL A C 1
ATOM 3723 O O . VAL A 1 464 ? 11.534 4.045 -12.774 1.00 85.94 464 VAL A O 1
ATOM 3726 N N . ASP A 1 465 ? 11.851 6.178 -12.117 1.00 84.62 465 ASP A N 1
ATOM 3727 C CA . ASP A 1 465 ? 12.718 5.892 -10.982 1.00 84.62 465 ASP A CA 1
ATOM 3728 C C . ASP A 1 465 ? 11.878 5.837 -9.706 1.00 84.62 465 ASP A C 1
ATOM 3730 O O . ASP A 1 465 ? 10.832 6.491 -9.623 1.00 84.62 465 ASP A O 1
ATOM 3734 N N . SER A 1 466 ? 12.344 5.088 -8.708 1.00 85.88 466 SER A N 1
ATOM 3735 C CA . SER A 1 466 ? 11.743 5.134 -7.380 1.00 85.88 466 SER A CA 1
ATOM 3736 C C . SER A 1 466 ? 11.681 6.568 -6.857 1.00 85.88 466 SER A C 1
ATOM 3738 O O . SER A 1 466 ? 12.673 7.300 -6.866 1.00 85.88 466 SER A O 1
ATOM 3740 N N . TYR A 1 467 ? 10.503 6.940 -6.358 1.00 83.56 467 TYR A N 1
ATOM 3741 C CA . TYR A 1 467 ? 10.250 8.222 -5.708 1.00 83.56 467 TYR A CA 1
ATOM 3742 C C . TYR A 1 467 ? 11.234 8.488 -4.559 1.00 83.56 467 TYR A C 1
ATOM 3744 O O . TYR A 1 467 ? 11.760 9.589 -4.413 1.00 83.56 467 TYR A O 1
ATOM 3752 N N . TRP A 1 468 ? 11.563 7.438 -3.807 1.00 81.50 468 TRP A N 1
ATOM 3753 C CA . TRP A 1 468 ? 12.395 7.514 -2.611 1.00 81.50 468 TRP A CA 1
ATOM 3754 C C . TRP A 1 468 ? 13.876 7.781 -2.913 1.00 81.50 468 TRP A C 1
ATOM 3756 O O . TRP A 1 468 ? 14.613 8.139 -2.002 1.00 81.50 468 TRP A O 1
ATOM 3766 N N . ARG A 1 469 ? 14.304 7.712 -4.190 1.00 79.44 469 ARG A N 1
ATOM 3767 C CA . ARG A 1 469 ? 15.624 8.202 -4.651 1.00 79.44 469 ARG A CA 1
ATOM 3768 C C . ARG A 1 469 ? 15.777 9.700 -4.511 1.00 79.44 469 ARG A C 1
ATOM 3770 O O . ARG A 1 469 ? 16.884 10.181 -4.302 1.00 79.44 469 ARG A O 1
ATOM 3777 N N . LYS A 1 470 ? 14.699 10.455 -4.660 1.00 78.12 470 LYS A N 1
ATOM 3778 C CA . LYS A 1 470 ? 14.735 11.901 -4.492 1.00 78.12 470 LYS A CA 1
ATOM 3779 C C . LYS A 1 470 ? 13.319 12.390 -4.204 1.00 78.12 470 LYS A C 1
ATOM 3781 O O . LYS A 1 470 ? 12.675 12.888 -5.130 1.00 78.12 470 LYS A O 1
ATOM 3786 N N . PRO A 1 471 ? 12.838 12.239 -2.958 1.00 78.25 471 PRO A N 1
ATOM 3787 C CA . PRO A 1 471 ? 11.548 12.790 -2.583 1.00 78.25 471 PRO A CA 1
ATOM 3788 C C . PRO A 1 471 ? 11.579 14.304 -2.817 1.00 78.25 471 PRO A C 1
ATOM 3790 O O . PRO A 1 471 ? 12.482 15.004 -2.355 1.00 78.25 471 PRO A O 1
ATOM 3793 N N . ASP A 1 472 ? 10.635 14.804 -3.608 1.00 75.88 472 ASP A N 1
ATOM 3794 C CA . ASP A 1 472 ? 10.518 16.219 -3.969 1.00 75.88 472 ASP A CA 1
ATOM 3795 C C . ASP A 1 472 ? 9.320 16.903 -3.294 1.00 75.88 472 ASP A C 1
ATOM 3797 O O . ASP A 1 472 ? 9.185 18.127 -3.362 1.00 75.88 472 ASP A O 1
ATOM 3801 N N . ASN A 1 473 ? 8.485 16.135 -2.589 1.00 77.75 473 ASN A N 1
ATOM 3802 C CA . ASN A 1 473 ? 7.404 16.647 -1.765 1.00 77.75 473 ASN A CA 1
ATOM 3803 C C . ASN A 1 473 ? 7.924 17.035 -0.368 1.00 77.75 473 ASN A C 1
ATOM 3805 O O . ASN A 1 473 ? 8.413 16.165 0.357 1.00 77.75 473 ASN A O 1
ATOM 3809 N N . PRO A 1 474 ? 7.747 18.295 0.071 1.00 74.38 474 PRO A N 1
ATOM 3810 C CA . PRO A 1 474 ? 8.116 18.723 1.420 1.00 74.38 474 PRO A CA 1
ATOM 3811 C C . PRO A 1 474 ? 7.490 17.888 2.542 1.00 74.38 474 PRO A C 1
ATOM 3813 O O . PRO A 1 474 ? 8.086 17.774 3.606 1.00 74.38 474 PRO A O 1
ATOM 3816 N N . LEU A 1 475 ? 6.316 17.285 2.312 1.00 71.50 475 LEU A N 1
ATOM 3817 C CA . LEU A 1 475 ? 5.671 16.409 3.296 1.00 71.50 475 LEU A CA 1
ATOM 3818 C C . LEU A 1 475 ? 6.495 15.148 3.586 1.00 71.50 475 LEU A C 1
ATOM 3820 O O . LEU A 1 475 ? 6.556 14.719 4.733 1.00 71.50 475 LEU A O 1
ATOM 3824 N N . ASP A 1 476 ? 7.144 14.585 2.567 1.00 75.69 476 ASP A N 1
ATOM 3825 C CA . ASP A 1 476 ? 7.915 13.343 2.691 1.00 75.69 476 ASP A CA 1
ATOM 3826 C C . ASP A 1 476 ? 9.346 13.591 3.198 1.00 75.69 476 ASP A C 1
ATOM 3828 O O . ASP A 1 476 ? 10.028 12.654 3.603 1.00 75.69 476 ASP A O 1
ATOM 3832 N N . LEU A 1 477 ? 9.797 14.853 3.216 1.00 75.56 477 LEU A N 1
ATOM 3833 C CA . LEU A 1 477 ? 11.057 15.259 3.852 1.00 75.56 477 LEU A CA 1
ATOM 3834 C C . LEU A 1 477 ? 10.947 15.326 5.385 1.00 75.56 477 LEU A C 1
ATOM 3836 O O . LEU A 1 477 ? 11.969 15.314 6.069 1.00 75.56 477 LEU A O 1
ATOM 3840 N N . GLY A 1 478 ? 9.721 15.377 5.916 1.00 76.19 478 GLY A N 1
ATOM 3841 C CA . GLY A 1 478 ? 9.455 15.518 7.344 1.00 76.19 478 GLY A CA 1
ATOM 3842 C C . GLY A 1 478 ? 9.746 16.921 7.891 1.00 76.19 478 GLY A C 1
ATOM 3843 O O . GLY A 1 478 ? 10.312 17.786 7.223 1.00 76.19 478 GLY A O 1
ATOM 3844 N N . GLU A 1 479 ? 9.331 17.159 9.135 1.00 84.88 479 GLU A N 1
ATOM 3845 C CA . GLU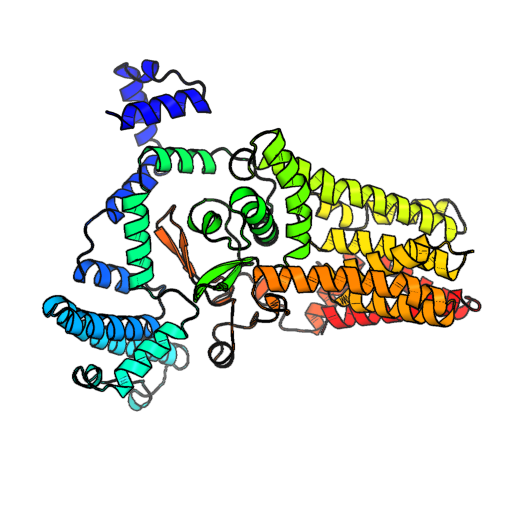 A 1 479 ? 9.637 18.395 9.859 1.00 84.88 479 GLU A CA 1
ATOM 3846 C C . GLU A 1 479 ? 10.953 18.214 10.640 1.00 84.88 479 GLU A C 1
ATOM 3848 O O . GLU A 1 479 ? 11.014 17.358 11.525 1.00 84.88 479 GLU A O 1
ATOM 3853 N N . PRO A 1 480 ? 12.009 19.000 10.350 1.00 84.88 480 PRO A N 1
ATOM 3854 C CA . PRO A 1 480 ? 13.313 18.834 10.997 1.00 84.88 480 PRO A CA 1
ATOM 3855 C C . PRO A 1 480 ? 13.291 19.159 12.496 1.00 84.88 480 PRO A C 1
ATOM 3857 O O . PRO A 1 480 ? 14.111 18.642 13.256 1.00 84.88 480 PRO A O 1
ATOM 3860 N N . SER A 1 481 ? 12.381 20.029 12.942 1.00 90.12 481 SER A N 1
ATOM 3861 C CA . SER A 1 481 ? 12.247 20.403 14.347 1.00 90.12 481 SER A CA 1
ATOM 3862 C C . SER A 1 481 ? 11.181 19.550 15.030 1.00 90.12 481 SER A C 1
ATOM 3864 O O . SER A 1 481 ? 9.986 19.807 14.897 1.00 90.12 481 SER A O 1
ATOM 3866 N N . VAL A 1 482 ? 11.603 18.579 15.847 1.00 89.31 482 VAL A N 1
ATOM 3867 C CA . VAL A 1 482 ? 10.683 17.767 16.672 1.00 89.31 482 VAL A CA 1
ATOM 3868 C C . VAL A 1 482 ? 9.697 18.640 17.474 1.00 89.31 482 VAL A C 1
ATOM 3870 O O . VAL A 1 482 ? 8.506 18.331 17.470 1.00 89.31 482 VAL A O 1
ATOM 3873 N N . PRO A 1 483 ? 10.102 19.770 18.100 1.00 91.44 483 PRO A N 1
ATOM 3874 C CA . PRO A 1 483 ? 9.149 20.680 18.739 1.00 91.44 483 PRO A CA 1
ATOM 3875 C C . PRO A 1 483 ? 8.118 21.294 17.782 1.00 91.44 483 PRO A C 1
ATOM 3877 O O . PRO A 1 483 ? 6.947 21.402 18.146 1.00 91.44 483 PRO A O 1
ATOM 3880 N N . HIS A 1 484 ? 8.513 21.692 16.567 1.00 91.88 484 HIS A N 1
ATOM 3881 C CA . HIS A 1 484 ? 7.558 22.201 15.575 1.00 91.88 484 HIS A CA 1
ATOM 3882 C C . HIS A 1 484 ? 6.593 21.110 15.128 1.00 91.88 484 HIS A C 1
ATOM 3884 O O . HIS A 1 484 ? 5.387 21.353 15.062 1.00 91.88 484 HIS A O 1
ATOM 3890 N N . TYR A 1 485 ? 7.108 19.904 14.888 1.00 90.25 485 TYR A N 1
ATOM 3891 C CA . TYR A 1 485 ? 6.294 18.755 14.524 1.00 90.25 485 TYR A CA 1
ATOM 3892 C C . TYR A 1 485 ? 5.266 18.456 15.616 1.00 90.25 485 TYR A C 1
ATOM 3894 O O . TYR A 1 485 ? 4.075 18.377 15.330 1.00 90.25 485 TYR A O 1
ATOM 3902 N N . LEU A 1 486 ? 5.697 18.413 16.882 1.00 91.44 486 LEU A N 1
ATOM 3903 C CA . LEU A 1 486 ? 4.826 18.222 18.041 1.00 91.44 486 LEU A CA 1
ATOM 3904 C C . LEU A 1 486 ? 3.704 19.267 18.091 1.00 91.44 486 LEU A C 1
ATOM 3906 O O . LEU A 1 486 ? 2.534 18.912 18.253 1.00 91.44 486 LEU A O 1
ATOM 3910 N N . VAL A 1 487 ? 4.035 20.553 17.945 1.00 93.50 487 VAL A N 1
ATOM 3911 C CA . VAL A 1 487 ? 3.040 21.637 17.958 1.00 93.50 487 VAL A CA 1
ATOM 3912 C C . VAL A 1 487 ? 2.050 21.463 16.809 1.00 93.50 487 VAL A C 1
ATOM 3914 O O . VAL A 1 487 ? 0.838 21.505 17.031 1.00 93.50 487 VAL A O 1
ATOM 3917 N N . HIS A 1 488 ? 2.535 21.220 15.592 1.00 91.56 488 HIS A N 1
ATOM 3918 C CA . HIS A 1 488 ? 1.684 21.112 14.411 1.00 91.56 488 HIS A CA 1
ATOM 3919 C C . HIS A 1 488 ? 0.872 19.817 14.331 1.00 91.56 488 HIS A C 1
ATOM 3921 O O . HIS A 1 488 ? -0.226 19.863 13.779 1.00 91.56 488 HIS A O 1
ATOM 3927 N N . ALA A 1 489 ? 1.338 18.725 14.941 1.00 90.75 489 ALA A N 1
ATOM 3928 C CA . ALA A 1 489 ? 0.619 17.456 15.069 1.00 90.75 489 ALA A CA 1
ATOM 3929 C C . ALA A 1 489 ? -0.422 17.459 16.206 1.00 90.75 489 ALA A C 1
ATOM 3931 O O . ALA A 1 489 ? -1.375 16.677 16.180 1.00 90.75 489 ALA A O 1
ATOM 3932 N N . THR A 1 490 ? -0.303 18.360 17.189 1.00 90.62 490 THR A N 1
ATOM 3933 C CA . THR A 1 490 ? -1.243 18.447 18.324 1.00 90.62 490 THR A CA 1
ATOM 3934 C C . THR A 1 490 ? -2.273 19.567 18.172 1.00 90.62 490 THR A C 1
ATOM 3936 O O . THR A 1 490 ? -3.467 19.277 18.111 1.00 90.62 490 THR A O 1
ATOM 3939 N N . VAL A 1 491 ? -1.841 20.829 18.080 1.00 93.94 491 VAL A N 1
ATOM 3940 C CA . VAL A 1 491 ? -2.710 22.031 18.096 1.00 93.94 491 VAL A CA 1
ATOM 3941 C C . VAL A 1 491 ? -2.505 22.969 16.903 1.00 93.94 491 VAL A C 1
ATOM 3943 O O . VAL A 1 491 ? -3.213 23.962 16.762 1.00 93.94 491 VAL A O 1
ATOM 3946 N N . GLY A 1 492 ? -1.529 22.711 16.036 1.00 91.00 492 GLY A N 1
ATOM 3947 C CA . GLY A 1 492 ? -1.308 23.532 14.847 1.00 91.00 492 GLY A CA 1
ATOM 3948 C C . GLY A 1 492 ? -2.245 23.178 13.688 1.00 91.00 492 GLY A C 1
ATOM 3949 O O . GLY A 1 492 ? -3.319 22.608 13.877 1.00 91.00 492 GLY A O 1
ATOM 3950 N N . HIS A 1 493 ? -1.835 23.522 12.464 1.00 86.06 493 HIS A N 1
ATOM 3951 C CA . HIS A 1 493 ? -2.669 23.397 11.261 1.00 86.06 493 HIS A CA 1
ATOM 3952 C C . HIS A 1 493 ? -3.040 21.952 10.872 1.00 86.06 493 HIS A C 1
ATOM 3954 O O . HIS A 1 493 ? -4.034 21.764 10.178 1.00 86.06 493 HIS A O 1
ATOM 3960 N N . HIS A 1 494 ? -2.295 20.941 11.333 1.00 86.56 494 HIS A N 1
ATOM 3961 C CA . HIS A 1 494 ? -2.637 19.517 11.180 1.00 86.56 494 HIS A CA 1
ATOM 3962 C C . HIS A 1 494 ? -2.922 18.842 12.531 1.00 86.56 494 HIS A C 1
ATOM 3964 O O . HIS A 1 494 ? -2.876 17.619 12.646 1.00 86.56 494 HIS A O 1
ATOM 3970 N N . GLY A 1 495 ? -3.188 19.643 13.565 1.00 89.94 495 GLY A N 1
ATOM 3971 C CA . GLY A 1 495 ? -3.261 19.172 14.936 1.00 89.94 495 GLY A CA 1
ATOM 3972 C C . GLY A 1 495 ? -4.497 18.327 15.201 1.00 89.94 495 GLY A C 1
ATOM 3973 O O . GLY A 1 495 ? -5.601 18.740 14.850 1.00 89.94 495 GLY A O 1
ATOM 3974 N N . ILE A 1 496 ? -4.350 17.190 15.885 1.00 89.44 496 ILE A N 1
ATOM 3975 C CA . ILE A 1 496 ? -5.496 16.345 16.262 1.00 89.44 496 ILE A CA 1
ATOM 3976 C C . ILE A 1 496 ? -6.540 17.107 17.101 1.00 89.44 496 ILE A C 1
ATOM 3978 O O . ILE A 1 496 ? -7.740 16.907 16.923 1.00 89.44 496 ILE A O 1
ATOM 3982 N N . LEU A 1 497 ? -6.107 18.037 17.960 1.00 91.31 497 LEU A N 1
ATOM 3983 C CA . LEU A 1 497 ? -7.000 18.881 18.762 1.00 91.31 497 LEU A CA 1
ATOM 3984 C C . LEU A 1 497 ? -7.597 20.036 17.950 1.00 91.31 497 LEU A C 1
ATOM 3986 O O . LEU A 1 497 ? -8.658 20.534 18.300 1.00 91.31 497 LEU A O 1
ATOM 3990 N N . SER A 1 498 ? -6.957 20.453 16.860 1.00 91.38 498 SER A N 1
ATOM 3991 C CA . SER A 1 498 ? -7.511 21.464 15.948 1.00 91.38 498 SER A CA 1
ATOM 3992 C C . SER A 1 498 ? -8.554 20.864 15.014 1.00 91.38 498 SER A C 1
ATOM 3994 O O . SER A 1 498 ? -9.587 21.478 14.758 1.00 91.38 498 SER A O 1
ATOM 3996 N N . LEU A 1 499 ? -8.297 19.646 14.532 1.00 90.00 499 LEU A N 1
ATOM 3997 C CA . LEU A 1 499 ? -9.189 18.897 13.649 1.00 90.00 499 LEU A CA 1
ATOM 3998 C C . LEU A 1 499 ? -10.381 18.300 14.409 1.00 90.00 499 LEU A C 1
ATOM 4000 O O . LEU A 1 499 ? -11.478 18.226 13.859 1.00 90.00 499 LEU A O 1
ATOM 4004 N N . THR A 1 500 ? -10.195 17.934 15.681 1.00 91.00 500 THR A N 1
ATOM 4005 C CA . THR A 1 500 ? -11.267 17.462 16.569 1.00 91.00 500 THR A CA 1
ATOM 4006 C C . THR A 1 500 ? -11.213 18.190 17.925 1.00 91.00 500 THR A C 1
ATOM 4008 O O . THR A 1 500 ? -10.797 17.607 18.930 1.00 91.00 500 THR A O 1
ATOM 4011 N N . PRO A 1 501 ? -11.688 19.452 18.007 1.00 89.56 501 PRO A N 1
ATOM 4012 C CA . PRO A 1 501 ? -11.626 20.273 19.227 1.00 89.56 501 PRO A CA 1
ATOM 4013 C C . PRO A 1 501 ? -12.275 19.657 20.462 1.00 89.56 501 PRO A C 1
ATOM 4015 O O . PRO A 1 501 ? -11.843 19.909 21.586 1.00 89.56 501 PRO A O 1
ATOM 4018 N N . LEU A 1 502 ? -13.279 18.796 20.278 1.00 89.19 502 LEU A N 1
ATOM 4019 C CA . LEU A 1 502 ? -13.926 18.112 21.394 1.00 89.19 502 LEU A CA 1
ATOM 4020 C C . LEU A 1 502 ? -12.958 17.213 22.181 1.00 89.19 502 LEU A C 1
ATOM 4022 O O . LEU A 1 502 ? -13.166 16.994 23.374 1.00 89.19 502 LEU A O 1
ATOM 4026 N N . LEU A 1 503 ? -11.871 16.736 21.559 1.00 90.31 503 LEU A N 1
ATOM 4027 C CA . LEU A 1 503 ? -10.856 15.941 22.252 1.00 90.31 503 LEU A CA 1
ATOM 4028 C C . LEU A 1 503 ? -10.190 16.708 23.397 1.00 90.31 503 LEU A C 1
ATOM 4030 O O . LEU A 1 503 ? -9.742 16.077 24.351 1.00 90.31 503 LEU A O 1
ATOM 4034 N N . VAL A 1 504 ? -10.202 18.046 23.388 1.00 91.44 504 VAL A N 1
ATOM 4035 C CA . VAL A 1 504 ? -9.707 18.854 24.515 1.00 91.44 504 VAL A CA 1
ATOM 4036 C C . VAL A 1 504 ? -10.456 18.523 25.809 1.00 91.44 504 VAL A C 1
ATOM 4038 O O . VAL A 1 504 ? -9.841 18.481 26.871 1.00 91.44 504 VAL A O 1
ATOM 4041 N N . LEU A 1 505 ? -11.756 18.212 25.736 1.00 91.50 505 LEU A N 1
ATOM 4042 C CA . LEU A 1 505 ? -12.570 17.860 26.906 1.00 91.50 505 LEU A CA 1
ATOM 4043 C C . LEU A 1 505 ? -12.202 16.494 27.500 1.00 91.50 505 LEU A C 1
ATOM 4045 O O . LEU A 1 505 ? -12.467 16.243 28.677 1.00 91.50 505 LEU A O 1
ATOM 4049 N N . THR A 1 506 ? -11.557 15.622 26.720 1.00 90.62 506 THR A N 1
ATOM 4050 C CA . THR A 1 506 ? -11.139 14.300 27.205 1.00 90.62 506 THR A CA 1
ATOM 4051 C C . THR A 1 506 ? -10.051 14.410 28.269 1.00 90.62 506 THR A C 1
ATOM 4053 O O . THR A 1 506 ? -10.042 13.609 29.196 1.00 90.62 506 THR A O 1
ATOM 4056 N N . ILE A 1 507 ? -9.195 15.438 28.210 1.00 90.25 507 ILE A N 1
ATOM 4057 C CA . ILE A 1 507 ? -8.109 15.659 29.173 1.00 90.25 507 ILE A CA 1
ATOM 4058 C C . ILE A 1 507 ? -8.663 15.887 30.594 1.00 90.25 507 ILE A C 1
ATOM 4060 O O . ILE A 1 507 ? -8.410 15.051 31.466 1.00 90.25 507 ILE A O 1
ATOM 4064 N N . PRO A 1 508 ? -9.455 16.946 30.877 1.00 94.06 508 PRO A N 1
ATOM 4065 C CA . PRO A 1 508 ? -10.046 17.132 32.201 1.00 94.06 508 PRO A CA 1
ATOM 4066 C C . PRO A 1 508 ? -11.027 16.008 32.556 1.00 94.06 508 PRO A C 1
ATOM 4068 O O . PRO A 1 508 ? -11.110 15.634 33.725 1.00 94.06 508 PRO A O 1
ATOM 4071 N N . GLY A 1 509 ? -11.727 15.426 31.573 1.00 91.12 509 GLY A N 1
ATOM 4072 C CA . GLY A 1 509 ? -12.592 14.261 31.776 1.00 91.12 509 GLY A CA 1
ATOM 4073 C C . GLY A 1 509 ? -11.842 13.060 32.356 1.00 91.12 509 GLY A C 1
ATOM 4074 O O . GLY A 1 509 ? -12.274 12.490 33.358 1.00 91.12 509 GLY A O 1
ATOM 4075 N N . MET A 1 510 ? -10.676 12.728 31.797 1.00 92.19 510 MET A N 1
ATOM 4076 C CA . MET A 1 510 ? -9.801 11.661 32.284 1.00 92.19 510 MET A CA 1
ATOM 4077 C C . MET A 1 510 ? -9.281 11.955 33.698 1.00 92.19 510 MET A C 1
ATOM 4079 O O . MET A 1 510 ? -9.334 11.075 34.557 1.00 92.19 510 MET A O 1
ATOM 4083 N N . PHE A 1 511 ? -8.864 13.192 33.996 1.00 93.06 511 PHE A N 1
ATOM 4084 C CA . PHE A 1 511 ? -8.467 13.575 35.361 1.00 93.06 511 PHE A CA 1
ATOM 4085 C C . PHE A 1 511 ? -9.616 13.425 36.366 1.00 93.06 511 PHE A C 1
ATOM 4087 O O . PHE A 1 511 ? -9.427 12.865 37.447 1.00 93.06 511 PHE A O 1
ATOM 4094 N N . MET A 1 512 ? -10.823 13.871 36.013 1.00 91.69 512 MET A N 1
ATOM 4095 C CA . MET A 1 512 ? -11.998 13.710 36.871 1.00 91.69 512 MET A CA 1
ATOM 4096 C C . MET A 1 512 ? -12.349 12.236 37.083 1.00 91.69 512 MET A C 1
ATOM 4098 O O . MET A 1 512 ? -12.618 11.843 38.218 1.00 91.69 512 MET A O 1
ATOM 4102 N N . ALA A 1 513 ? -12.292 11.412 36.035 1.00 90.56 513 ALA A N 1
ATOM 4103 C CA . ALA A 1 513 ? -12.527 9.974 36.123 1.00 90.56 513 ALA A CA 1
ATOM 4104 C C . ALA A 1 513 ? -11.470 9.260 36.985 1.00 90.56 513 ALA A C 1
ATOM 4106 O O . ALA A 1 513 ? -11.805 8.342 37.731 1.00 90.56 513 ALA A O 1
ATOM 4107 N N . LEU A 1 514 ? -10.213 9.716 36.981 1.00 92.81 514 LEU A N 1
ATOM 4108 C CA . LEU A 1 514 ? -9.176 9.195 37.876 1.00 92.81 514 LEU A CA 1
ATOM 4109 C C . LEU A 1 514 ? -9.397 9.561 39.348 1.00 92.81 514 LEU A C 1
ATOM 4111 O O . LEU A 1 514 ? -9.034 8.770 40.219 1.00 92.81 514 LEU A O 1
ATOM 4115 N N . ILE A 1 515 ? -9.933 10.750 39.631 1.00 92.31 515 ILE A N 1
ATOM 4116 C CA . ILE A 1 515 ? -10.156 11.238 41.002 1.00 92.31 515 ILE A CA 1
ATOM 4117 C C . ILE A 1 515 ? -11.449 10.660 41.584 1.00 92.31 515 ILE A C 1
ATOM 4119 O O . ILE A 1 515 ? -11.475 10.241 42.739 1.00 92.31 515 ILE A O 1
ATOM 4123 N N . ARG A 1 516 ? -12.526 10.658 40.792 1.00 88.56 516 ARG A N 1
ATOM 4124 C CA . ARG A 1 516 ? -13.882 10.298 41.235 1.00 88.56 516 ARG A CA 1
ATOM 4125 C C . ARG A 1 516 ? -14.270 8.859 40.908 1.00 88.56 516 ARG A C 1
ATOM 4127 O O . ARG A 1 516 ? -15.198 8.334 41.517 1.00 88.56 516 ARG A O 1
ATOM 4134 N N . GLY A 1 517 ? -13.600 8.226 39.947 1.00 80.31 517 GLY A N 1
ATOM 4135 C CA . GLY A 1 517 ? -13.913 6.868 39.519 1.00 80.31 517 GLY A CA 1
ATOM 4136 C C . GLY A 1 517 ? -13.632 5.842 40.613 1.00 80.31 517 GLY A C 1
ATOM 4137 O O . GLY A 1 517 ? -12.614 5.901 41.304 1.00 80.31 517 GLY A O 1
ATOM 4138 N N . GLN A 1 518 ? -14.525 4.863 40.743 1.00 77.62 518 GLN A N 1
ATOM 4139 C CA . GLN A 1 518 ? -14.390 3.770 41.704 1.00 77.62 518 GLN A CA 1
ATOM 4140 C C . GLN A 1 518 ? -13.986 2.463 41.012 1.00 77.62 518 GLN A C 1
ATOM 4142 O O . GLN A 1 518 ? -14.425 2.171 39.897 1.00 77.62 518 GLN A O 1
ATOM 4147 N N . GLY A 1 519 ? -13.148 1.673 41.695 1.00 81.75 519 GLY A N 1
ATOM 4148 C CA . GLY A 1 519 ? -12.785 0.306 41.313 1.00 81.75 519 GLY A CA 1
ATOM 4149 C C . GLY A 1 519 ? -12.414 0.143 39.834 1.00 81.75 519 GLY A C 1
ATOM 4150 O O . GLY A 1 519 ? -11.441 0.725 39.352 1.00 81.75 519 GLY A O 1
ATOM 4151 N N . GLY A 1 520 ? -13.210 -0.657 39.117 1.00 82.62 520 GLY A N 1
ATOM 4152 C CA . GLY A 1 520 ? -12.963 -1.030 37.723 1.00 82.62 520 GLY A CA 1
ATOM 4153 C C . GLY A 1 520 ? -13.032 0.123 36.715 1.00 82.62 520 GLY A C 1
ATOM 4154 O O . GLY A 1 520 ? -12.300 0.090 35.729 1.00 82.62 520 GLY A O 1
ATOM 4155 N N . ASN A 1 521 ? -13.828 1.169 36.963 1.00 83.50 521 ASN A N 1
ATOM 4156 C CA . ASN A 1 521 ? -13.900 2.332 36.064 1.00 83.50 521 ASN A CA 1
ATOM 4157 C C . ASN A 1 521 ? -12.611 3.162 36.118 1.00 83.50 521 ASN A C 1
ATOM 4159 O O . ASN A 1 521 ? -12.137 3.667 35.097 1.00 83.50 521 ASN A O 1
ATOM 4163 N N . ARG A 1 522 ? -11.991 3.248 37.302 1.00 89.00 522 ARG A N 1
ATOM 4164 C CA . ARG A 1 522 ? -10.697 3.915 37.474 1.00 89.00 522 ARG A CA 1
ATOM 4165 C C . ARG A 1 522 ? -9.590 3.165 36.737 1.00 89.00 522 ARG A C 1
ATOM 4167 O O . ARG A 1 522 ? -8.800 3.789 36.038 1.00 89.00 522 ARG A O 1
ATOM 4174 N N . LEU A 1 523 ? -9.564 1.835 36.848 1.00 89.50 523 LEU A N 1
ATOM 4175 C CA . LEU A 1 523 ? -8.582 1.003 36.148 1.00 89.50 523 LEU A CA 1
ATOM 4176 C C . LEU A 1 523 ? -8.736 1.093 34.622 1.00 89.50 523 LEU A C 1
ATOM 4178 O O . LEU A 1 523 ? -7.740 1.252 33.923 1.00 89.50 523 LEU A O 1
ATOM 4182 N N . TRP A 1 524 ? -9.972 1.072 34.114 1.00 88.38 524 TRP A N 1
ATOM 4183 C CA . TRP A 1 524 ? -10.254 1.289 32.692 1.00 88.38 524 TRP A CA 1
ATOM 4184 C C . TRP A 1 524 ? -9.747 2.654 32.208 1.00 88.38 524 TRP A C 1
ATOM 4186 O O . TRP A 1 524 ? -9.094 2.748 31.173 1.00 88.38 524 TRP A O 1
ATOM 4196 N N . THR A 1 525 ? -9.964 3.707 33.001 1.00 91.19 525 THR A N 1
ATOM 4197 C CA . THR A 1 525 ? -9.467 5.060 32.700 1.00 91.19 525 THR A CA 1
ATOM 4198 C C . THR A 1 525 ? -7.937 5.101 32.628 1.00 91.19 525 THR A C 1
ATOM 4200 O O . THR A 1 525 ? -7.385 5.649 31.677 1.00 91.19 525 THR A O 1
ATOM 4203 N N . VAL A 1 526 ? -7.238 4.491 33.596 1.00 93.00 526 VAL A N 1
ATOM 4204 C CA . VAL A 1 526 ? -5.764 4.389 33.579 1.00 93.00 526 VAL A CA 1
ATOM 4205 C C . VAL A 1 526 ? -5.281 3.684 32.312 1.00 93.00 526 VAL A C 1
ATOM 4207 O O . VAL A 1 526 ? -4.324 4.131 31.685 1.00 93.00 526 VAL A O 1
ATOM 4210 N N . ALA A 1 527 ? -5.958 2.607 31.920 1.00 92.38 527 ALA A N 1
ATOM 4211 C CA . ALA A 1 527 ? -5.614 1.830 30.740 1.00 92.38 527 ALA A CA 1
ATOM 4212 C C . ALA A 1 527 ? -5.757 2.654 29.444 1.00 92.38 527 ALA A C 1
ATOM 4214 O O . ALA A 1 527 ? -4.835 2.680 28.628 1.00 92.38 527 ALA A O 1
ATOM 4215 N N . VAL A 1 528 ? -6.856 3.406 29.299 1.00 92.38 528 VAL A N 1
ATOM 4216 C CA . VAL A 1 528 ? -7.084 4.312 28.157 1.00 92.38 528 VAL A CA 1
ATOM 4217 C C . VAL A 1 528 ? -6.033 5.424 28.096 1.00 92.38 528 VAL A C 1
ATOM 4219 O O . VAL A 1 528 ? -5.518 5.716 27.014 1.00 92.38 528 VAL A O 1
ATOM 4222 N N . ILE A 1 529 ? -5.665 6.018 29.238 1.00 93.88 529 ILE A N 1
ATOM 4223 C CA . ILE A 1 529 ? -4.587 7.020 29.307 1.00 93.88 529 ILE A CA 1
ATOM 4224 C C . ILE A 1 529 ? -3.264 6.406 28.846 1.00 93.88 529 ILE A C 1
ATOM 4226 O O . ILE A 1 529 ? -2.579 6.992 28.010 1.00 93.88 529 ILE A O 1
ATOM 4230 N N . ALA A 1 530 ? -2.914 5.222 29.354 1.00 94.06 530 ALA A N 1
ATOM 4231 C CA . ALA A 1 530 ? -1.667 4.549 29.005 1.00 94.06 530 ALA A CA 1
ATOM 4232 C C . ALA A 1 530 ? -1.577 4.261 27.499 1.00 94.06 530 ALA A C 1
ATOM 4234 O O . ALA A 1 530 ? -0.570 4.591 26.876 1.00 94.06 530 ALA A O 1
ATOM 4235 N N . VAL A 1 531 ? -2.643 3.726 26.893 1.00 93.88 531 VAL A N 1
ATOM 4236 C CA . VAL A 1 531 ? -2.702 3.511 25.437 1.00 93.88 531 VAL A CA 1
ATOM 4237 C C . VAL A 1 531 ? -2.588 4.823 24.668 1.00 93.88 531 VAL A C 1
ATOM 4239 O O . VAL A 1 531 ? -1.838 4.891 23.699 1.00 93.88 531 VAL A O 1
ATOM 4242 N N . SER A 1 532 ? -3.272 5.880 25.111 1.00 91.75 532 SER A N 1
ATOM 4243 C CA . SER A 1 532 ? -3.204 7.192 24.457 1.00 91.75 532 SER A CA 1
ATOM 4244 C C . SER A 1 532 ? -1.779 7.752 24.465 1.00 91.75 532 SER A C 1
ATOM 4246 O O . SER A 1 532 ? -1.314 8.256 23.445 1.00 91.75 532 SER A O 1
ATOM 4248 N N . VAL A 1 533 ? -1.056 7.610 25.582 1.00 92.25 533 VAL A N 1
ATOM 4249 C CA . VAL A 1 533 ? 0.356 8.008 25.695 1.00 92.25 533 VAL A CA 1
ATOM 4250 C C . VAL A 1 533 ? 1.246 7.172 24.779 1.00 92.25 533 VAL A C 1
ATOM 4252 O O . VAL A 1 533 ? 2.088 7.742 24.096 1.00 92.25 533 VAL A O 1
ATOM 4255 N N . VAL A 1 534 ? 1.053 5.850 24.718 1.00 93.94 534 VAL A N 1
ATOM 4256 C CA . VAL A 1 534 ? 1.826 4.970 23.821 1.00 93.94 534 VAL A CA 1
ATOM 4257 C C . VAL A 1 534 ? 1.599 5.338 22.354 1.00 93.94 534 VAL A C 1
ATOM 4259 O O . VAL A 1 534 ? 2.563 5.455 21.603 1.00 93.94 534 VAL A O 1
ATOM 4262 N N . CYS A 1 535 ? 0.348 5.571 21.949 1.00 91.19 535 CYS A N 1
ATOM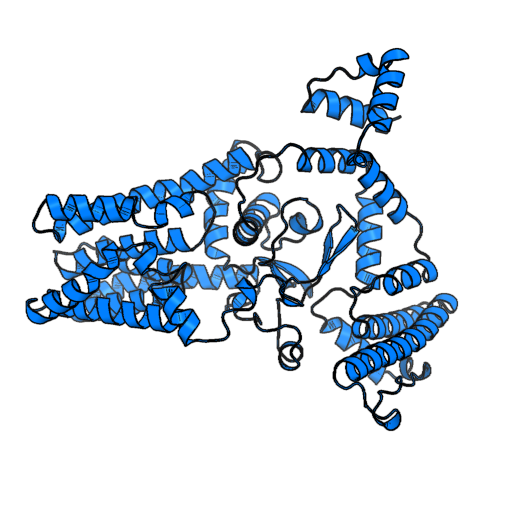 4263 C CA . CYS A 1 535 ? 0.024 5.993 20.587 1.00 91.19 535 CYS A CA 1
ATOM 4264 C C . CYS A 1 535 ? 0.638 7.357 20.254 1.00 91.19 535 CYS A C 1
ATOM 4266 O O . CYS A 1 535 ? 1.244 7.504 19.197 1.00 91.19 535 CYS A O 1
ATOM 4268 N N . LEU A 1 536 ? 0.516 8.344 21.149 1.00 88.56 536 LEU A N 1
ATOM 4269 C CA . LEU A 1 536 ? 1.135 9.656 20.950 1.00 88.56 536 LEU A CA 1
ATOM 4270 C C . LEU A 1 536 ? 2.656 9.541 20.855 1.00 88.56 536 LEU A C 1
ATOM 4272 O O . LEU A 1 536 ? 3.240 10.124 19.952 1.00 88.56 536 LEU A O 1
ATOM 4276 N N . ALA A 1 537 ? 3.286 8.763 21.738 1.00 90.81 537 ALA A N 1
ATOM 4277 C CA . ALA A 1 537 ? 4.726 8.556 21.709 1.00 90.81 537 ALA A CA 1
ATOM 4278 C C . ALA A 1 537 ? 5.178 7.956 20.372 1.00 90.81 537 ALA A C 1
ATOM 4280 O O . ALA A 1 537 ? 6.085 8.505 19.770 1.00 90.81 537 ALA A O 1
ATOM 4281 N N . PHE A 1 538 ? 4.495 6.918 19.876 1.00 90.56 538 PHE A N 1
ATOM 4282 C CA . PHE A 1 538 ? 4.830 6.264 18.606 1.00 90.56 538 PHE A CA 1
ATOM 4283 C C . PHE A 1 538 ? 4.768 7.197 17.388 1.00 90.56 538 PHE A C 1
ATOM 4285 O O . PHE A 1 538 ? 5.549 7.051 16.458 1.00 90.56 538 PHE A O 1
ATOM 4292 N N . TYR A 1 539 ? 3.795 8.112 17.334 1.00 85.12 539 TYR A N 1
ATOM 4293 C CA . TYR A 1 539 ? 3.657 9.007 16.177 1.00 85.12 539 TYR A CA 1
ATOM 4294 C C . TYR A 1 539 ? 4.540 10.257 16.265 1.00 85.12 539 TYR A C 1
ATOM 4296 O O . TYR A 1 539 ? 4.700 10.951 15.260 1.00 85.12 539 TYR A O 1
ATOM 4304 N N . LEU A 1 540 ? 5.058 10.576 17.453 1.00 83.69 540 LEU A N 1
ATOM 4305 C CA . LEU A 1 540 ? 5.842 11.785 17.711 1.00 83.69 540 LEU A CA 1
ATOM 4306 C C . LEU A 1 540 ? 7.349 11.523 17.816 1.00 83.69 540 LEU A C 1
ATOM 4308 O O . LEU A 1 540 ? 8.119 12.466 17.628 1.00 83.69 540 LEU A O 1
ATOM 4312 N N . PHE A 1 541 ? 7.753 10.286 18.119 1.00 82.12 541 PHE A N 1
ATOM 4313 C CA . PHE A 1 541 ? 9.133 9.852 18.344 1.00 82.12 541 PHE A CA 1
ATOM 4314 C C . PHE A 1 541 ? 9.351 8.467 17.740 1.00 82.12 541 PHE A C 1
ATOM 4316 O O . PHE A 1 541 ? 10.476 8.239 17.242 1.00 82.12 541 PHE A O 1
#

pLDDT: mean 88.68, std 8.83, range [46.41, 98.69]

Sequence (541 aa):
TDDVAIYEEALFREFKFNAQSLKTPEAAKDAKAAKAKATRRWPIQARRENWESRKKEWTTANLLKKVLSETKYRREDLVWELKLLAIEAAEAKSEEDQSLYLQTISTVLQDIATEKNKQLRKENPDIADEQLVKAEVFDPRSLQDPAVIEEVKAAKRSASHHWPIELRRRDSENVRTRGTEAELVRMAIMECNKQRPFLSGNDRSRWLTVRSLVELGTYEINGIIENEPAWDSVDIVSHRNAEGEQRLYSSKPPLQSSIVAIPYWIMNQATGWTLGSHPFEVGRVLLFLVNVLPLGFAWWLAARLLDEWCESDACYVVLMASICFATLLSTFAVALNNHLWGAVSAIAASWYATRCWQNNPRTLDFLATGFWAAFAFTCELPAASLIAMFGLLLLVRAPKPTLALGLPMVALVLVAYFGTNYIAHGKWSPPYSYGAGDVNTADSRKEENWYDFDYIRFMDGKKVDSYWRKPDNPLDLGEPSVPHYLVHATVGHHGILSLTPLLVLTIPGMFMALIRGQGGNRLWTVAVIAVSVVCLAFYLF

Secondary structure (DSSP, 8-state):
-HHHHHHHHHHHHHH---GGGGGSHHHHHHHHHHHHH-SS--HHHHHHHHHHHHHS---HHHHHHHHHH-TTS-HHHHHHHHHHHHHHHHHTT-HHHHHHHHHHHHHHHHHHHHHHHHHHHHH-TT--GGGSPPPP---GGGGGSHHHHHHHHHHHHH-SS--HHHHHHHHHHHHHHH--HHHHHHHHHHHHS------SHHHHHHHHHHHHHHHTSSS--HHHHTTSTT---S-EEEEE-TTS-EEEEESS-HHHHHHHHHHHHHHHHHH---TTTSHHHHHHHHHIIIIIHHHHHHHHHHHHHHHHH-SSHHHHHHHHHHHHHSSSTTGGGGS--HHHHHHHHHHHHHHHHHHHHHS---HHHHHHHHHHHHHHHHH-GGGHHHHHHHHHHHHHH-HHHIIIIIHHHHHHHHHHHHHHHHHHHSSSS-GGGS--S-TTSTTTTTS--TT--EEEETTTTEEEE-GGGS--STTTT--S-HHHHHHHHHTSTT-HHHHSGGGGGHHHHHHHHHHH--HHHHHHHHHHHHHHHHHHHHHH-

Radius of gyration: 29.48 Å; chains: 1; bounding box: 74×46×90 Å